Protein AF-A0A8T0ZE35-F1 (afdb_monomer_lite)

Foldseek 3Di:
DLVCCVVVVVVVVDDPLQEDEFEQECDDQNPQAQLLQAAALQLVVLVSRLCRQPPCVPDPDGPRRCSVPPQDPVSRVDGNVNSVVVVQVVSCVVDPDPDAGEYEYEYEQLVSSQVNNHDDPDPLAGSSLVVVVSVVVVQVVPPDSYHYHYDYYHQDLLLPPCRHPPNDPPDHDDFDFDDQDDLVRLLVVQCVDPLRNVVLVDQLLSLLLLLQQRDVVLSVQLSVQVSVVVVVVDPDDDPVSNVVSSVVSCVVPVVVSPVSDDLLQLLLLQLQLLQQFWDAQQDDDPNHGNVSCSSSNQWDWADDPDPDPRTTRTGGRSNSLVVLLPDPDDDDPLSVLLSVLSVQCCVLPSVCPPVDDCVVCVQVNVLSSLLNNLSSCVSVPDQKDFPCSNPPPDDDDPVNRRAIEGGANKDKDFDPPPVPDDPPDDDTFIWIDHVPCPPRTDGDDDDPDDDDDDDDDDDDDDDDDDDDDDPDDYDYD

Sequence (477 aa):
MLEEGSTILGKLKLDPKRVVRLIVQYFNGFNPQPVERSMPIEASFSWRLLYRFFLDRNCALRFNNWFRSRLPRNGGQLTLSDAIEVIERKLRQRVQGQETLYLFLGIDEYQKIEKVNAPRKDPNTSLLRELVETIGAFLCSKSSKLVVLPMFAGTDLGVIASGSIANSSYYVTERLPMTLLTLDQVFTFVESNAAFAGLLRHSQICRNLFSLGGVPRWVVEYLLELRSCLQSGVDVVPLDIINEFFLTIWSKYVDSYWNSIETQTLVRLAAVAVSGLTVNPQDTIGGHKWSRLRDSSLCLLIPRESSTVGACDVRVPYTLLANIGSLKMLATKAEQDFATALMDMSEMVDSTMFDLQPWQSWEKFGACFYAVRINALLALGYSTVTLGDLLPGTRMSGETRNISVKLVPSRVFRSSACARVNASVPREAFVLSEVGKPQRVALWVAKVHGRAIEELGNHERNNGVWNSPPTSSSLYL

Radius of gyration: 29.13 Å; chains: 1; bounding box: 73×43×90 Å

pLDDT: mean 78.6, std 20.1, range [22.42, 97.56]

Secondary structure (DSSP, 8-state):
-TTTHHHHHHHTT--GGGEEEEEEESSTT----GGGGGS-HHHHHHHHHHIIIIITTT-SS-HHHHHHHH--TTGGG--HHHHHHHHHHHHHTTS-SSPPEEEEEEEESGGGGGGG-PPPSSTTS-HHHHHHHHHHHHHHHT--SEEEEEEEE---S-TTSTTSGGG-SSS-----PPPPPPHHHHHHHHHH-TTTGGGGG-HHHHHHHHHTTT-HHHHHHHHHHHHHHHTTT-SS--HHHHHHHHHHHIIIIIIHHHTTS-HHHHHHHHHHHHH--EE-TTSEETTEEHHHHHHTTS-EEEE--SSSTT-EEEE--HHHHHHHHT-S--SSHHHHHHHHHHHHHHHHTGGGBTTB-GGGSHHHHHHHHHHHHHHHHHHTT-SEEEHHHHSTT----HHHHT-EEE---EEEEEESGGGGT-TT----EEEEEETTEEEEEEE-----SS------------------PPP---EE-

Structure (mmCIF, N/CA/C/O backbone):
data_AF-A0A8T0ZE35-F1
#
_entry.id   AF-A0A8T0ZE35-F1
#
loop_
_atom_site.group_PDB
_atom_site.id
_atom_site.type_symbol
_atom_site.label_atom_id
_atom_site.label_alt_id
_atom_site.label_comp_id
_atom_site.label_asym_id
_atom_site.label_entity_id
_atom_site.label_seq_id
_atom_site.pdbx_PDB_ins_code
_atom_site.Cartn_x
_atom_site.Cartn_y
_atom_site.Cartn_z
_atom_site.occupancy
_atom_site.B_iso_or_equiv
_atom_site.auth_seq_id
_atom_site.auth_comp_id
_atom_site.auth_asym_id
_atom_site.auth_atom_id
_atom_site.pdbx_PDB_model_num
ATOM 1 N N . MET A 1 1 ? 11.549 -8.711 -5.952 1.00 57.75 1 MET A N 1
ATOM 2 C CA . MET A 1 1 ? 10.432 -9.125 -6.841 1.00 57.75 1 MET A CA 1
ATOM 3 C C . MET A 1 1 ? 10.828 -9.287 -8.314 1.00 57.75 1 MET A C 1
ATOM 5 O O . MET A 1 1 ? 10.995 -10.426 -8.731 1.00 57.75 1 MET A O 1
ATOM 9 N N . LEU A 1 2 ? 11.018 -8.228 -9.125 1.00 69.38 2 LEU A N 1
ATOM 10 C CA . LEU A 1 2 ? 11.318 -8.413 -10.564 1.00 69.38 2 LEU A CA 1
ATOM 11 C C . LEU A 1 2 ? 12.641 -9.113 -10.848 1.00 69.38 2 LEU A C 1
ATOM 13 O O . LEU A 1 2 ? 12.762 -9.674 -11.929 1.00 69.38 2 LEU A O 1
ATOM 17 N N . GLU A 1 3 ? 13.589 -9.112 -9.908 1.00 64.88 3 GLU A N 1
ATOM 18 C CA . GLU A 1 3 ? 14.854 -9.857 -9.973 1.00 64.88 3 GLU A CA 1
ATOM 19 C C . GLU A 1 3 ? 14.721 -11.329 -9.536 1.00 64.88 3 GLU A C 1
ATOM 21 O O . GLU A 1 3 ? 15.483 -12.174 -9.998 1.00 64.88 3 GLU A O 1
ATOM 26 N N . GLU A 1 4 ? 13.643 -11.710 -8.845 1.00 62.47 4 GLU A N 1
ATOM 27 C CA . GLU A 1 4 ? 13.341 -13.104 -8.453 1.00 62.47 4 GLU A CA 1
ATOM 28 C C . GLU A 1 4 ? 12.537 -13.890 -9.493 1.00 62.47 4 GLU A C 1
ATOM 30 O O . GLU A 1 4 ? 12.406 -15.103 -9.399 1.00 62.47 4 GLU A O 1
ATOM 35 N N . GLY A 1 5 ? 12.017 -13.235 -10.525 1.00 59.00 5 GLY A N 1
ATOM 36 C CA . GLY A 1 5 ? 11.457 -13.880 -11.719 1.00 59.00 5 GLY A CA 1
ATOM 37 C C . GLY A 1 5 ? 12.261 -15.058 -12.309 1.00 59.00 5 GLY A C 1
ATOM 38 O O . GLY A 1 5 ? 11.644 -15.903 -12.934 1.00 59.00 5 GLY A O 1
ATOM 39 N N . SER A 1 6 ? 13.570 -15.225 -12.070 1.00 55.66 6 SER A N 1
ATOM 40 C CA . SER A 1 6 ? 14.295 -16.471 -12.404 1.00 55.66 6 SER A CA 1
ATOM 41 C C . SER A 1 6 ? 13.749 -17.687 -11.648 1.00 55.66 6 SER A C 1
ATOM 43 O O . SER A 1 6 ? 13.613 -18.764 -12.220 1.00 55.66 6 SER A O 1
ATOM 45 N N . THR A 1 7 ? 13.365 -17.500 -10.388 1.00 62.28 7 THR A N 1
ATOM 46 C CA . THR A 1 7 ? 12.685 -18.499 -9.559 1.00 62.28 7 THR A CA 1
ATOM 47 C C . THR A 1 7 ? 11.274 -18.778 -10.083 1.00 62.28 7 THR A C 1
ATOM 49 O O . THR A 1 7 ? 10.851 -19.931 -10.122 1.00 62.28 7 THR A O 1
ATOM 52 N N . ILE A 1 8 ? 10.554 -17.746 -10.547 1.00 64.19 8 ILE A N 1
ATOM 53 C CA . ILE A 1 8 ? 9.221 -17.895 -11.167 1.00 64.19 8 ILE A CA 1
ATOM 54 C C . ILE A 1 8 ? 9.325 -18.688 -12.478 1.00 64.19 8 ILE A C 1
ATOM 56 O O . ILE A 1 8 ? 8.586 -19.645 -12.687 1.00 64.19 8 ILE A O 1
ATOM 60 N N . LEU A 1 9 ? 10.291 -18.348 -13.331 1.00 67.38 9 LEU A N 1
ATOM 61 C CA . LEU A 1 9 ? 10.564 -19.042 -14.592 1.00 67.38 9 LEU A CA 1
ATOM 62 C C . LEU A 1 9 ? 11.024 -20.491 -14.360 1.00 67.38 9 LEU A C 1
ATOM 64 O O . LEU A 1 9 ? 10.630 -21.385 -15.107 1.00 67.38 9 LEU A O 1
ATOM 68 N N . GLY A 1 10 ? 11.781 -20.739 -13.286 1.00 64.12 10 GLY A N 1
ATOM 69 C CA . GLY A 1 10 ? 12.143 -22.087 -12.843 1.00 64.12 10 GLY A CA 1
ATOM 70 C C . GLY A 1 10 ? 10.925 -22.932 -12.453 1.00 64.12 10 GLY A C 1
ATOM 71 O O . GLY A 1 10 ? 10.843 -24.098 -12.835 1.00 64.12 10 GLY A O 1
ATOM 72 N N . LYS A 1 11 ? 9.927 -22.343 -11.777 1.00 68.62 11 LYS A N 1
ATOM 73 C CA . LYS A 1 11 ? 8.650 -23.022 -11.475 1.00 68.62 11 LYS A CA 1
ATOM 74 C C . LYS A 1 11 ? 7.838 -23.348 -12.731 1.00 68.62 11 LYS A C 1
ATOM 76 O O . LYS A 1 11 ? 7.154 -24.367 -12.753 1.00 68.62 11 LYS A O 1
ATOM 81 N N . LEU A 1 12 ? 7.956 -22.536 -13.783 1.00 71.62 12 LEU A N 1
ATOM 82 C CA . LEU A 1 12 ? 7.350 -22.804 -15.094 1.00 71.62 12 LEU A CA 1
ATOM 83 C C . LEU A 1 12 ? 8.079 -23.907 -15.886 1.00 71.62 12 LEU A C 1
ATOM 85 O O . LEU A 1 12 ? 7.656 -24.231 -16.993 1.00 71.62 12 LEU A O 1
ATOM 89 N N . LYS A 1 13 ? 9.155 -24.493 -15.333 1.00 77.69 13 LYS A N 1
ATOM 90 C CA . LYS A 1 13 ? 9.982 -25.537 -15.968 1.00 77.69 13 LYS A CA 1
ATOM 91 C C . LYS A 1 13 ? 10.502 -25.132 -17.354 1.00 77.69 13 LYS A C 1
ATOM 93 O O . LYS A 1 13 ? 10.731 -25.985 -18.210 1.00 77.69 13 LYS A O 1
ATOM 98 N N . LEU A 1 14 ? 10.686 -23.831 -17.580 1.00 78.81 14 LEU A N 1
ATOM 99 C CA . LEU A 1 14 ? 11.253 -23.315 -18.821 1.00 78.81 14 LEU A CA 1
ATOM 100 C C . LEU A 1 14 ? 12.770 -23.511 -18.812 1.00 78.81 14 LEU A C 1
ATOM 102 O O . LEU A 1 14 ? 13.420 -23.267 -17.798 1.00 78.81 14 LEU A O 1
ATOM 106 N N . ASP A 1 15 ? 13.334 -23.919 -19.950 1.00 78.75 15 ASP A N 1
ATOM 107 C CA . ASP A 1 15 ? 14.784 -24.039 -20.122 1.00 78.75 15 ASP A CA 1
ATOM 108 C C . ASP A 1 15 ? 15.444 -22.654 -19.973 1.00 78.75 15 ASP A C 1
ATOM 110 O O . ASP A 1 15 ? 15.209 -21.778 -20.815 1.00 78.75 15 ASP A O 1
ATOM 114 N N . PRO A 1 16 ? 16.299 -22.432 -18.954 1.00 76.75 16 PRO A N 1
ATOM 115 C CA . PRO A 1 16 ? 16.950 -21.144 -18.730 1.00 76.75 16 PRO A CA 1
ATOM 116 C C . PRO A 1 16 ? 17.768 -20.645 -19.927 1.00 76.75 16 PRO A C 1
ATOM 118 O O . PRO A 1 16 ? 17.933 -19.438 -20.085 1.00 76.75 16 PRO A O 1
ATOM 121 N N . LYS A 1 17 ? 18.256 -21.540 -20.799 1.00 79.12 17 LYS A N 1
ATOM 122 C CA . LYS A 1 17 ? 18.999 -21.160 -22.015 1.00 79.12 17 LYS A CA 1
ATOM 123 C C . LYS A 1 17 ? 18.109 -20.541 -23.095 1.00 79.12 17 LYS A C 1
ATOM 125 O O . LYS A 1 17 ? 18.620 -19.906 -24.015 1.00 79.12 17 LYS A O 1
ATOM 130 N N . ARG A 1 18 ? 16.791 -20.719 -22.987 1.00 83.19 18 ARG A N 1
ATOM 131 C CA . ARG A 1 18 ? 15.780 -20.231 -23.940 1.00 83.19 18 ARG A CA 1
ATOM 132 C C . ARG A 1 18 ? 15.010 -19.028 -23.418 1.00 83.19 18 ARG A C 1
ATOM 134 O O . ARG A 1 18 ? 14.194 -18.468 -24.149 1.00 83.19 18 ARG A O 1
ATOM 141 N N . VAL A 1 19 ? 15.253 -18.642 -22.167 1.00 84.44 19 VAL A N 1
ATOM 142 C CA . VAL A 1 19 ? 14.608 -17.496 -21.541 1.00 84.44 19 VAL A CA 1
ATOM 143 C C . VAL A 1 19 ? 15.576 -16.329 -21.486 1.00 84.44 19 VAL A C 1
ATOM 145 O O . VAL A 1 19 ? 16.640 -16.384 -20.874 1.00 84.44 19 VAL A O 1
ATOM 148 N N . VAL A 1 20 ? 15.165 -15.231 -22.098 1.00 88.38 20 VAL A N 1
ATOM 149 C CA . VAL A 1 20 ? 15.835 -13.944 -21.992 1.00 88.38 20 VAL A CA 1
ATOM 150 C C . VAL A 1 20 ? 15.060 -13.082 -21.031 1.00 88.38 20 VAL A C 1
ATOM 152 O O . VAL A 1 20 ? 13.831 -13.071 -21.023 1.00 88.38 20 VAL A O 1
ATOM 155 N N . ARG A 1 21 ? 15.797 -12.346 -20.211 1.00 88.56 21 ARG A N 1
ATOM 156 C CA . ARG A 1 21 ? 15.222 -11.552 -19.146 1.00 88.56 21 ARG A CA 1
ATOM 157 C C . ARG A 1 21 ? 15.630 -10.105 -19.293 1.00 88.56 21 ARG A C 1
ATOM 159 O O . ARG A 1 21 ? 16.815 -9.786 -19.229 1.00 88.56 21 ARG A O 1
ATOM 166 N N . LEU A 1 22 ? 14.640 -9.243 -19.464 1.00 91.56 22 LEU A N 1
ATOM 167 C CA . LEU A 1 22 ? 14.835 -7.808 -19.559 1.00 91.56 22 LEU A CA 1
ATOM 168 C C . LEU A 1 22 ? 13.991 -7.109 -18.515 1.00 91.56 22 LEU A C 1
ATOM 170 O O . LEU A 1 22 ? 12.810 -7.396 -18.365 1.00 91.56 22 LEU A O 1
ATOM 174 N N . ILE A 1 23 ? 14.623 -6.186 -17.799 1.00 92.12 23 ILE A N 1
ATOM 175 C CA . ILE A 1 23 ? 13.948 -5.288 -16.870 1.00 92.12 23 ILE A CA 1
ATOM 176 C C . ILE A 1 23 ? 14.099 -3.878 -17.431 1.00 92.12 23 ILE A C 1
ATOM 178 O O . ILE A 1 23 ? 15.223 -3.394 -17.596 1.00 92.12 23 ILE A O 1
ATOM 182 N N . VAL A 1 24 ? 12.974 -3.248 -17.749 1.00 93.31 24 VAL A N 1
ATOM 183 C CA . VAL A 1 24 ? 12.861 -1.851 -18.162 1.00 93.31 24 VAL A CA 1
ATOM 184 C C . VAL A 1 24 ? 12.496 -1.032 -16.932 1.00 93.31 24 VAL A C 1
ATOM 186 O O . VAL A 1 24 ? 11.438 -1.230 -16.348 1.00 93.31 24 VAL A O 1
ATOM 189 N N . GLN A 1 25 ? 13.384 -0.129 -16.524 1.00 91.69 25 GLN A N 1
ATOM 190 C CA . GLN A 1 25 ? 13.228 0.665 -15.304 1.00 91.69 25 GLN A CA 1
ATOM 191 C C . GLN A 1 25 ? 12.810 2.104 -15.632 1.00 91.69 25 GLN A C 1
ATOM 193 O O . GLN A 1 25 ? 13.207 2.649 -16.665 1.00 91.69 25 GLN A O 1
ATOM 198 N N . TYR A 1 26 ? 12.068 2.738 -14.722 1.00 91.00 26 TYR A N 1
ATOM 199 C CA . TYR A 1 26 ? 11.719 4.168 -14.772 1.00 91.00 26 TYR A CA 1
ATOM 200 C C . TYR A 1 26 ? 12.324 4.986 -13.612 1.00 91.00 26 TYR A C 1
ATOM 202 O O . TYR A 1 26 ? 11.844 6.068 -13.271 1.00 91.00 26 TYR A O 1
ATOM 210 N N . PHE A 1 27 ? 13.390 4.479 -12.987 1.00 86.25 27 PHE A N 1
ATOM 211 C CA . PHE A 1 27 ? 14.068 5.074 -11.828 1.00 86.25 27 PHE A CA 1
ATOM 212 C C . PHE A 1 27 ? 15.583 4.804 -11.866 1.00 86.25 27 PHE A C 1
ATOM 214 O O . PHE A 1 27 ? 16.073 4.242 -12.840 1.00 86.25 27 PHE A O 1
ATOM 221 N N . ASN A 1 28 ? 16.335 5.245 -10.847 1.00 80.12 28 ASN A N 1
ATOM 222 C CA . ASN A 1 28 ? 17.763 4.930 -10.653 1.00 80.12 28 ASN A CA 1
ATOM 223 C C . ASN A 1 28 ? 18.644 5.104 -11.906 1.00 80.12 28 ASN A C 1
ATOM 225 O O . ASN A 1 28 ? 19.380 4.212 -12.310 1.00 80.12 28 ASN A O 1
ATOM 229 N N . GLY A 1 29 ? 18.565 6.278 -12.541 1.00 83.38 29 GLY A N 1
ATOM 230 C CA . GLY A 1 29 ? 19.317 6.583 -13.767 1.00 83.38 29 GLY A CA 1
ATOM 231 C C . GLY A 1 29 ? 18.551 6.307 -15.065 1.00 83.38 29 GLY A C 1
ATOM 232 O O . GLY A 1 29 ? 18.960 6.793 -16.118 1.00 83.38 29 GLY A O 1
ATOM 233 N N . PHE A 1 30 ? 17.390 5.653 -14.980 1.00 90.50 30 PHE A N 1
ATOM 234 C CA . PHE A 1 30 ? 16.439 5.443 -16.080 1.00 90.50 30 PHE A CA 1
ATOM 235 C C . PHE A 1 30 ? 15.186 6.318 -15.953 1.00 90.50 30 PHE A C 1
ATOM 237 O O . PHE A 1 30 ? 14.119 5.984 -16.470 1.00 90.50 30 PHE A O 1
ATOM 244 N N . ASN A 1 31 ? 15.292 7.452 -15.254 1.00 91.44 31 ASN A N 1
ATOM 245 C CA . ASN A 1 31 ? 14.183 8.397 -15.119 1.00 91.44 31 ASN A CA 1
ATOM 246 C C . ASN A 1 31 ? 13.656 8.834 -16.502 1.00 91.44 31 ASN A C 1
ATOM 248 O O . ASN A 1 31 ? 14.428 8.845 -17.469 1.00 91.44 31 ASN A O 1
ATOM 252 N N . PRO A 1 32 ? 12.374 9.209 -16.621 1.00 92.50 32 PRO A N 1
ATOM 253 C CA . PRO A 1 32 ? 11.846 9.834 -17.828 1.00 92.50 32 PRO A CA 1
ATOM 254 C C . PRO A 1 32 ? 12.698 11.007 -18.319 1.00 92.50 32 PRO A C 1
ATOM 256 O O . PRO A 1 32 ? 13.120 11.857 -17.534 1.00 92.50 32 PRO A O 1
ATOM 259 N N . GLN A 1 33 ? 12.974 11.029 -19.618 1.00 93.25 33 GLN A N 1
ATOM 260 C CA . GLN A 1 33 ? 13.809 12.014 -20.288 1.00 93.25 33 GLN A CA 1
ATOM 261 C C . GLN A 1 33 ? 12.940 13.010 -21.066 1.00 93.25 33 GLN A C 1
ATOM 263 O O . GLN A 1 33 ? 11.942 12.613 -21.667 1.00 93.25 33 GLN A O 1
ATOM 268 N N . PRO A 1 34 ? 13.331 14.297 -21.147 1.00 91.75 34 PRO A N 1
ATOM 269 C CA . PRO A 1 34 ? 12.545 15.313 -21.850 1.00 91.75 34 PRO A CA 1
ATOM 270 C C . PRO A 1 34 ? 12.231 14.980 -23.315 1.00 91.75 34 PRO A C 1
ATOM 272 O O . PRO A 1 34 ? 11.149 15.306 -23.790 1.00 91.75 34 PRO A O 1
ATOM 275 N N . VAL A 1 35 ? 13.149 14.306 -24.017 1.00 90.31 35 VAL A N 1
ATOM 276 C CA . VAL A 1 35 ? 12.974 13.913 -25.427 1.00 90.31 35 VAL A CA 1
ATOM 277 C C . VAL A 1 35 ? 11.791 12.963 -25.632 1.00 90.31 35 VAL A C 1
ATOM 279 O O . VAL A 1 35 ? 11.143 12.997 -26.675 1.00 90.31 35 VAL A O 1
ATOM 282 N N . GLU A 1 36 ? 11.449 12.162 -24.623 1.00 93.44 36 GLU A N 1
ATOM 283 C CA . GLU A 1 36 ? 10.364 11.181 -24.707 1.00 93.44 36 GLU A CA 1
ATOM 284 C C . GLU A 1 36 ? 8.980 11.841 -24.779 1.00 93.44 36 GLU A C 1
ATOM 286 O O . GLU A 1 36 ? 8.044 11.236 -25.285 1.00 93.44 36 GLU A O 1
ATOM 291 N N . ARG A 1 37 ? 8.858 13.117 -24.385 1.00 93.06 37 ARG A N 1
ATOM 292 C CA . ARG A 1 37 ? 7.620 13.909 -24.519 1.00 93.06 37 ARG A CA 1
ATOM 293 C C . ARG A 1 37 ? 7.192 14.137 -25.966 1.00 93.06 37 ARG A C 1
ATOM 295 O O . ARG A 1 37 ? 6.052 14.498 -26.225 1.00 93.06 37 ARG A O 1
ATOM 302 N N . SER A 1 38 ? 8.123 13.977 -26.903 1.00 91.69 38 SER A N 1
ATOM 303 C CA . SER A 1 38 ? 7.889 14.202 -28.331 1.00 91.69 38 SER A CA 1
ATOM 304 C C . SER A 1 38 ? 7.487 12.938 -29.096 1.00 91.69 38 SER A C 1
ATOM 306 O O . SER A 1 38 ? 7.303 13.002 -30.309 1.00 91.69 38 SER A O 1
ATOM 308 N N . MET A 1 39 ? 7.354 11.791 -28.419 1.00 94.56 39 MET A N 1
ATOM 309 C CA . MET A 1 39 ? 7.029 10.513 -29.055 1.00 94.56 39 MET A CA 1
ATOM 310 C C . MET A 1 39 ? 5.949 9.741 -28.295 1.00 94.56 39 MET A C 1
ATOM 312 O O . MET A 1 39 ? 5.850 9.896 -27.079 1.00 94.56 39 MET A O 1
ATOM 316 N N . PRO A 1 40 ? 5.175 8.876 -28.978 1.00 95.88 40 PRO A N 1
ATOM 317 C CA . PRO A 1 40 ? 4.213 7.997 -28.321 1.00 95.88 40 PRO A CA 1
ATOM 318 C C . PRO A 1 40 ? 4.866 7.126 -27.244 1.00 95.88 40 PRO A C 1
ATOM 320 O O . PRO A 1 40 ? 6.041 6.756 -27.354 1.00 95.88 40 PRO A O 1
ATOM 323 N N . ILE A 1 41 ? 4.086 6.734 -26.231 1.00 95.69 41 ILE A N 1
ATOM 324 C CA . ILE A 1 41 ? 4.593 5.891 -25.139 1.00 95.69 41 ILE A CA 1
ATOM 325 C C . ILE A 1 41 ? 5.132 4.545 -25.639 1.00 95.69 41 ILE A C 1
ATOM 327 O O . ILE A 1 41 ? 6.140 4.061 -25.129 1.00 95.69 41 ILE A O 1
ATOM 331 N N . GLU A 1 42 ? 4.523 3.983 -26.685 1.00 96.69 42 GLU A N 1
ATOM 332 C CA . GLU A 1 42 ? 5.004 2.773 -27.355 1.00 96.69 42 GLU A CA 1
ATOM 333 C C . GLU A 1 42 ? 6.442 2.936 -27.865 1.00 96.69 42 GLU A C 1
ATOM 335 O O . GLU A 1 42 ? 7.291 2.086 -27.593 1.00 96.69 42 GLU A O 1
ATOM 340 N N . ALA A 1 43 ? 6.742 4.043 -28.549 1.00 97.00 43 ALA A N 1
ATOM 341 C CA . ALA A 1 43 ? 8.070 4.302 -29.095 1.00 97.00 43 ALA A CA 1
ATOM 342 C C . ALA A 1 43 ? 9.104 4.536 -27.987 1.00 97.00 43 ALA A C 1
ATOM 344 O O . ALA A 1 43 ? 10.184 3.941 -28.010 1.00 97.00 43 ALA A O 1
ATOM 345 N N . SER A 1 44 ? 8.759 5.343 -26.975 1.00 96.56 44 SER A N 1
ATOM 346 C CA . SER A 1 44 ? 9.604 5.557 -25.788 1.00 96.56 44 SER A CA 1
ATOM 347 C C . SER A 1 44 ? 9.948 4.227 -25.107 1.00 96.56 44 SER A C 1
ATOM 349 O O . SER A 1 44 ? 11.124 3.931 -24.865 1.00 96.56 44 SER A O 1
ATOM 351 N N . PHE A 1 45 ? 8.940 3.387 -24.859 1.00 97.19 45 PHE A N 1
ATOM 352 C CA . PHE A 1 45 ? 9.127 2.075 -24.251 1.00 97.19 45 PHE A CA 1
ATOM 353 C C . PHE A 1 45 ? 9.980 1.145 -25.123 1.00 97.19 45 PHE A C 1
ATOM 355 O O . PHE A 1 45 ? 10.897 0.496 -24.619 1.00 97.19 45 PHE A O 1
ATOM 362 N N . SER A 1 46 ? 9.740 1.127 -26.432 1.00 97.56 46 SER A N 1
ATOM 363 C CA . SER A 1 46 ? 10.477 0.298 -27.393 1.00 97.56 46 SER A CA 1
ATOM 364 C C . SER A 1 46 ? 11.962 0.666 -27.446 1.00 97.56 46 SER A C 1
ATOM 366 O O . SER A 1 46 ? 12.826 -0.214 -27.412 1.00 97.56 46 SER A O 1
ATOM 368 N N . TRP A 1 47 ? 12.297 1.960 -27.411 1.00 96.94 47 TRP A N 1
ATOM 369 C CA . TRP A 1 47 ? 13.691 2.401 -27.313 1.00 96.94 47 TRP A CA 1
ATOM 370 C C . TRP A 1 47 ? 14.334 2.051 -25.975 1.00 96.94 47 TRP A C 1
ATOM 372 O O . TRP A 1 47 ? 15.498 1.642 -25.945 1.00 96.94 47 TRP A O 1
ATOM 382 N N . ARG A 1 48 ? 13.593 2.167 -24.865 1.00 96.19 48 ARG A N 1
ATOM 383 C CA . ARG A 1 48 ? 14.075 1.723 -23.549 1.00 96.19 48 ARG A CA 1
ATOM 384 C C . ARG A 1 48 ? 14.388 0.231 -23.578 1.00 96.19 48 ARG A C 1
ATOM 386 O O . ARG A 1 48 ? 15.460 -0.169 -23.133 1.00 96.19 48 ARG A O 1
ATOM 393 N N . LEU A 1 49 ? 13.499 -0.573 -24.151 1.00 96.88 49 LEU A N 1
ATOM 394 C CA . LEU A 1 49 ? 13.666 -2.015 -24.290 1.00 96.88 49 LEU A CA 1
ATOM 395 C C . LEU A 1 49 ? 14.926 -2.372 -25.095 1.00 96.88 49 LEU A C 1
ATOM 397 O O . LEU A 1 49 ? 15.758 -3.152 -24.624 1.00 96.88 49 LEU A O 1
ATOM 401 N N . LEU A 1 50 ? 15.113 -1.751 -26.264 1.00 96.69 50 LEU A N 1
ATOM 402 C CA . LEU A 1 50 ? 16.302 -1.961 -27.095 1.00 96.69 50 LEU A CA 1
ATOM 403 C C . LEU A 1 50 ? 17.587 -1.501 -26.399 1.00 96.69 50 LEU A C 1
ATOM 405 O O . LEU A 1 50 ? 18.590 -2.215 -26.446 1.00 96.69 50 LEU A O 1
ATOM 409 N N . TYR A 1 51 ? 17.563 -0.358 -25.703 1.00 95.44 51 TYR A N 1
ATOM 410 C CA . TYR A 1 51 ? 18.705 0.099 -24.910 1.00 95.44 51 TYR A CA 1
ATOM 411 C C . TYR A 1 51 ? 19.071 -0.929 -23.833 1.00 95.44 51 TYR A C 1
ATOM 413 O O . TYR A 1 51 ? 20.236 -1.309 -23.716 1.00 95.44 51 TYR A O 1
ATOM 421 N N . ARG A 1 52 ? 18.082 -1.432 -23.082 1.00 94.62 52 ARG A N 1
ATOM 422 C CA . ARG A 1 52 ? 18.298 -2.436 -22.027 1.00 94.62 52 ARG A CA 1
ATOM 423 C C . ARG A 1 52 ? 18.869 -3.745 -22.572 1.00 94.62 52 ARG A C 1
ATOM 425 O O . ARG A 1 52 ? 19.713 -4.345 -21.912 1.00 94.62 52 ARG A O 1
ATOM 432 N N . PHE A 1 53 ? 18.441 -4.179 -23.757 1.00 94.88 53 PHE A N 1
ATOM 433 C CA . PHE A 1 53 ? 18.929 -5.422 -24.358 1.00 94.88 53 PHE A CA 1
ATOM 434 C C . PHE A 1 53 ? 20.320 -5.281 -24.992 1.00 94.88 53 PHE A C 1
ATOM 436 O O . PHE A 1 53 ? 21.182 -6.134 -24.781 1.00 94.88 53 PHE A O 1
ATOM 443 N N . PHE A 1 54 ? 20.557 -4.220 -25.768 1.00 94.25 54 PHE A N 1
ATOM 444 C CA . PHE A 1 54 ? 21.778 -4.087 -26.567 1.00 94.25 54 PHE A CA 1
ATOM 445 C C . PHE A 1 54 ? 22.862 -3.240 -25.911 1.00 94.25 54 PHE A C 1
ATOM 447 O O . PHE A 1 54 ? 24.040 -3.547 -26.082 1.00 94.25 54 PHE A O 1
ATOM 454 N N . LEU A 1 55 ? 22.497 -2.169 -25.206 1.00 93.12 55 LEU A N 1
ATOM 455 C CA . LEU A 1 55 ? 23.412 -1.060 -24.925 1.00 93.12 55 LEU A CA 1
ATOM 456 C C . LEU A 1 55 ? 23.782 -0.916 -23.458 1.00 93.12 55 LEU A C 1
ATOM 458 O O . LEU A 1 55 ? 24.913 -0.546 -23.176 1.00 93.12 55 LEU A O 1
ATOM 462 N N . ASP A 1 56 ? 22.889 -1.241 -22.531 1.00 88.38 56 ASP A N 1
ATOM 463 C CA . ASP A 1 56 ? 23.086 -0.971 -21.103 1.00 88.38 56 ASP A CA 1
ATOM 464 C C . ASP A 1 56 ? 24.417 -1.492 -20.533 1.00 88.38 56 ASP A C 1
ATOM 466 O O . ASP A 1 56 ? 25.040 -0.848 -19.696 1.00 88.38 56 ASP A O 1
ATOM 470 N N . ARG A 1 57 ? 24.884 -2.642 -21.032 1.00 85.75 57 ARG A N 1
ATOM 471 C CA . ARG A 1 57 ? 26.170 -3.246 -20.644 1.00 85.75 57 ARG A CA 1
ATOM 472 C C . ARG A 1 57 ? 27.261 -3.148 -21.710 1.00 85.75 57 ARG A C 1
ATOM 474 O O . ARG A 1 57 ? 28.372 -3.599 -21.470 1.00 85.75 57 ARG A O 1
ATOM 481 N N . ASN A 1 58 ? 26.948 -2.588 -22.878 1.00 87.44 58 ASN A N 1
ATOM 482 C CA . ASN A 1 58 ? 27.842 -2.570 -24.043 1.00 87.44 58 ASN A CA 1
ATOM 483 C C . ASN A 1 58 ? 28.084 -1.157 -24.600 1.00 87.44 58 ASN A C 1
ATOM 485 O O . ASN A 1 58 ? 28.720 -1.003 -25.640 1.00 87.44 58 ASN A O 1
ATOM 489 N N . CYS A 1 59 ? 27.562 -0.118 -23.948 1.00 87.88 59 CYS A N 1
ATOM 490 C CA . CYS A 1 59 ? 27.700 1.270 -24.361 1.00 87.88 59 CYS A CA 1
ATOM 491 C C . CYS A 1 59 ? 28.333 2.086 -23.234 1.00 87.88 59 CYS A C 1
ATOM 493 O O . CYS A 1 59 ? 27.884 2.038 -22.094 1.00 87.88 59 CYS A O 1
ATOM 495 N N . ALA A 1 60 ? 29.343 2.894 -23.567 1.00 89.38 60 ALA A N 1
ATOM 496 C CA . ALA A 1 60 ? 29.951 3.822 -22.613 1.00 89.38 60 ALA A CA 1
ATOM 497 C C . ALA A 1 60 ? 28.994 4.956 -22.191 1.00 89.38 60 ALA A C 1
ATOM 499 O O . ALA A 1 60 ? 29.183 5.588 -21.151 1.00 89.38 60 ALA A O 1
ATOM 500 N N . LEU A 1 61 ? 27.962 5.238 -22.996 1.00 90.31 61 LEU A N 1
ATOM 501 C CA . LEU A 1 61 ? 26.977 6.270 -22.694 1.00 90.31 61 LEU A CA 1
ATOM 502 C C . LEU A 1 61 ? 25.876 5.719 -21.788 1.00 90.31 61 LEU A C 1
ATOM 504 O O . LEU A 1 61 ? 25.136 4.803 -22.154 1.00 90.31 61 LEU A O 1
ATOM 508 N N . ARG A 1 62 ? 25.714 6.369 -20.632 1.00 91.38 62 ARG A N 1
ATOM 509 C CA . ARG A 1 62 ? 24.566 6.168 -19.742 1.00 91.38 62 ARG A CA 1
ATOM 510 C C . ARG A 1 62 ? 23.254 6.488 -20.459 1.00 91.38 62 ARG A C 1
ATOM 512 O O . ARG A 1 62 ? 23.227 7.303 -21.384 1.00 91.38 62 ARG A O 1
ATOM 519 N N . PHE A 1 63 ? 22.171 5.875 -19.985 1.00 92.38 63 PHE A N 1
ATOM 520 C CA . PHE A 1 63 ? 20.838 5.944 -20.583 1.00 92.38 63 PHE A CA 1
ATOM 521 C C . PHE A 1 63 ? 20.408 7.366 -20.955 1.00 92.38 63 PHE A C 1
ATOM 523 O O . PHE A 1 63 ? 20.087 7.625 -22.111 1.00 92.38 63 PHE A O 1
ATOM 530 N N . ASN A 1 64 ? 20.469 8.302 -20.005 1.00 90.94 64 ASN A N 1
ATOM 531 C CA . ASN A 1 64 ? 20.081 9.700 -20.207 1.00 90.94 64 ASN A CA 1
ATOM 532 C C . ASN A 1 64 ? 20.861 10.383 -21.346 1.00 90.94 64 ASN A C 1
ATOM 534 O O . ASN A 1 64 ? 20.274 11.035 -22.211 1.00 90.94 64 ASN A O 1
ATOM 538 N N . ASN A 1 65 ? 22.181 10.197 -21.378 1.00 91.00 65 ASN A N 1
ATOM 539 C CA . ASN A 1 65 ? 23.056 10.775 -22.389 1.00 91.00 65 ASN A CA 1
ATOM 540 C C . ASN A 1 65 ? 22.796 10.143 -23.753 1.00 91.00 65 ASN A C 1
ATOM 542 O O . ASN A 1 65 ? 22.732 10.857 -24.755 1.00 91.00 65 ASN A O 1
ATOM 546 N N . TRP A 1 66 ? 22.617 8.821 -23.797 1.00 93.94 66 TRP A N 1
ATOM 547 C CA . TRP A 1 66 ? 22.315 8.116 -25.035 1.00 93.94 66 TRP A CA 1
ATOM 548 C C . TRP A 1 66 ? 20.962 8.555 -25.605 1.00 93.94 66 TRP A C 1
ATOM 550 O O . TRP A 1 66 ? 20.911 8.990 -26.751 1.00 93.94 66 TRP A O 1
ATOM 560 N N . PHE A 1 67 ? 19.899 8.559 -24.794 1.00 91.75 67 PHE A N 1
ATOM 561 C CA . PHE A 1 67 ? 18.569 9.008 -25.222 1.00 91.75 67 PHE A CA 1
ATOM 562 C C . PHE A 1 67 ? 18.603 10.447 -25.741 1.00 91.75 67 PHE A C 1
ATOM 564 O O . PHE A 1 67 ? 18.052 10.745 -26.794 1.00 91.75 67 PHE A O 1
ATOM 571 N N . ARG A 1 68 ? 19.307 11.348 -25.050 1.00 88.75 68 ARG A N 1
ATOM 572 C CA . ARG A 1 68 ? 19.378 12.755 -25.459 1.00 88.75 68 ARG A CA 1
ATOM 573 C C . ARG A 1 68 ? 20.163 12.982 -26.753 1.00 88.75 68 ARG A C 1
ATOM 575 O O . ARG A 1 68 ? 19.817 13.886 -27.504 1.00 88.75 68 ARG A O 1
ATOM 582 N N . SER A 1 69 ? 21.243 12.234 -26.982 1.00 89.44 69 SER A N 1
ATOM 583 C CA . SER A 1 69 ? 22.218 12.555 -28.041 1.00 89.44 69 SER A CA 1
ATOM 584 C C . SER A 1 69 ? 22.226 11.597 -29.230 1.00 89.44 69 SER A C 1
ATOM 586 O O . SER A 1 69 ? 22.801 11.932 -30.264 1.00 89.44 69 SER A O 1
ATOM 588 N N . ARG A 1 70 ? 21.638 10.403 -29.095 1.00 91.44 70 ARG A N 1
ATOM 589 C CA . ARG A 1 70 ? 21.747 9.320 -30.086 1.00 91.44 70 ARG A CA 1
ATOM 590 C C . ARG A 1 70 ? 20.409 8.781 -30.580 1.00 91.44 70 ARG A C 1
ATOM 592 O O . ARG A 1 70 ? 20.424 7.925 -31.461 1.00 91.44 70 ARG A O 1
ATOM 599 N N . LEU A 1 71 ? 19.280 9.268 -30.063 1.00 91.06 71 LEU A N 1
ATOM 600 C CA . LEU A 1 71 ? 17.981 8.896 -30.616 1.00 91.06 71 LEU A CA 1
ATOM 601 C C . LEU A 1 71 ? 17.889 9.313 -32.097 1.00 91.06 71 LEU A C 1
ATOM 603 O O . LEU A 1 71 ? 18.209 10.459 -32.429 1.00 91.06 71 LEU A O 1
ATOM 607 N N . PRO A 1 72 ? 17.453 8.412 -32.994 1.00 91.12 72 PRO A N 1
ATOM 608 C CA . PRO A 1 72 ? 17.222 8.757 -34.391 1.00 91.12 72 PRO A CA 1
ATOM 609 C C . PRO A 1 72 ? 16.154 9.843 -34.543 1.00 91.12 72 PRO A C 1
ATOM 611 O O . PRO A 1 72 ? 15.221 9.928 -33.743 1.00 91.12 72 PRO A O 1
ATOM 614 N N . ARG A 1 73 ? 16.234 10.637 -35.620 1.00 88.81 73 ARG A N 1
ATOM 615 C CA . ARG A 1 73 ? 15.231 11.680 -35.923 1.00 88.81 73 ARG A CA 1
ATOM 616 C C . ARG A 1 73 ? 13.818 11.114 -36.080 1.00 88.81 73 ARG A C 1
ATOM 618 O O . ARG A 1 73 ? 12.855 11.764 -35.701 1.00 88.81 73 ARG A O 1
ATOM 625 N N . ASN A 1 74 ? 13.701 9.897 -36.604 1.00 92.12 74 ASN A N 1
ATOM 626 C CA . ASN A 1 74 ? 12.446 9.158 -36.724 1.00 92.12 74 ASN A CA 1
ATOM 627 C C . ASN A 1 74 ? 12.141 8.292 -35.488 1.00 92.12 74 ASN A C 1
ATOM 629 O O . ASN A 1 74 ? 11.320 7.385 -35.569 1.00 92.12 74 ASN A O 1
ATOM 633 N N . GLY A 1 75 ? 12.788 8.545 -34.344 1.00 90.00 75 GLY A N 1
ATOM 634 C CA . GLY A 1 75 ? 12.669 7.712 -33.146 1.00 90.00 75 GLY A CA 1
ATOM 635 C C . GLY A 1 75 ? 11.227 7.518 -32.669 1.00 90.00 75 GLY A C 1
ATOM 636 O O . GLY A 1 75 ? 10.903 6.449 -32.166 1.00 90.00 75 GLY A O 1
ATOM 637 N N . GLY A 1 76 ? 10.339 8.487 -32.900 1.00 93.81 76 GLY A N 1
ATOM 638 C CA . GLY A 1 76 ? 8.921 8.366 -32.550 1.00 93.81 76 GLY A CA 1
ATOM 639 C C . GLY A 1 76 ? 8.103 7.378 -33.391 1.00 93.81 76 GLY A C 1
ATOM 640 O O . GLY A 1 76 ? 6.938 7.173 -33.074 1.00 93.81 76 GLY A O 1
ATOM 641 N N . GLN A 1 77 ? 8.681 6.781 -34.438 1.00 95.94 77 GLN A N 1
ATOM 642 C CA . GLN A 1 77 ? 8.011 5.804 -35.309 1.00 95.94 77 GLN A CA 1
ATOM 643 C C . GLN A 1 77 ? 8.279 4.346 -34.909 1.00 95.94 77 GLN A C 1
ATOM 645 O O . GLN A 1 77 ? 7.678 3.450 -35.490 1.00 95.94 77 GLN A O 1
ATOM 650 N N . LEU A 1 78 ? 9.190 4.093 -33.960 1.00 96.75 78 LEU A N 1
ATOM 651 C CA . LEU A 1 78 ? 9.519 2.731 -33.536 1.00 96.75 78 LEU A CA 1
ATOM 652 C C . LEU A 1 78 ? 8.321 2.093 -32.819 1.00 96.75 78 LEU A C 1
ATOM 654 O O . LEU A 1 78 ? 7.833 2.653 -31.837 1.00 96.75 78 LEU A O 1
ATOM 658 N N . THR A 1 79 ? 7.895 0.911 -33.262 1.00 96.25 79 THR A N 1
ATOM 659 C CA . THR A 1 79 ? 6.821 0.150 -32.606 1.00 96.25 79 THR A CA 1
ATOM 660 C C . THR A 1 79 ? 7.370 -0.918 -31.661 1.00 96.25 79 THR A C 1
ATOM 662 O O . THR A 1 79 ? 8.540 -1.319 -31.746 1.00 96.25 79 THR A O 1
ATOM 665 N N . LEU A 1 80 ? 6.510 -1.435 -30.779 1.00 95.75 80 LEU A N 1
ATOM 666 C CA . LEU A 1 80 ? 6.870 -2.570 -29.926 1.00 95.75 80 LEU A CA 1
ATOM 667 C C . LEU A 1 80 ? 7.168 -3.816 -30.768 1.00 95.75 80 LEU A C 1
ATOM 669 O O . LEU A 1 80 ? 8.094 -4.564 -30.450 1.00 95.75 80 LEU A O 1
ATOM 673 N N . SER A 1 81 ? 6.421 -4.013 -31.858 1.00 95.00 81 SER A N 1
ATOM 674 C CA . SER A 1 81 ? 6.630 -5.134 -32.777 1.00 95.00 81 SER A CA 1
ATOM 675 C C . SER A 1 81 ? 8.026 -5.091 -33.398 1.00 95.00 81 SER A C 1
ATOM 677 O O . SER A 1 81 ? 8.732 -6.098 -33.361 1.00 95.00 81 SER A O 1
ATOM 679 N N . ASP A 1 82 ? 8.461 -3.919 -33.875 1.00 95.00 82 ASP A N 1
ATOM 680 C CA . ASP A 1 82 ? 9.801 -3.740 -34.449 1.00 95.00 82 ASP A CA 1
ATOM 681 C C . ASP A 1 82 ? 10.892 -4.074 -33.424 1.00 95.00 82 ASP A C 1
ATOM 683 O O . ASP A 1 82 ? 11.852 -4.794 -33.715 1.00 95.00 82 ASP A O 1
ATOM 687 N N . ALA A 1 83 ? 10.747 -3.575 -32.193 1.00 95.94 83 ALA A N 1
ATOM 688 C CA . ALA A 1 83 ? 11.727 -3.802 -31.137 1.00 95.94 83 ALA A CA 1
ATOM 689 C C . ALA A 1 83 ? 11.838 -5.287 -30.757 1.00 95.94 83 ALA A C 1
ATOM 691 O O . ALA A 1 83 ? 12.950 -5.809 -30.613 1.00 95.94 83 ALA A O 1
ATOM 692 N N . ILE A 1 84 ? 10.701 -5.975 -30.622 1.00 95.06 84 ILE A N 1
ATOM 693 C CA . ILE A 1 84 ? 10.670 -7.409 -30.326 1.00 95.06 84 ILE A CA 1
ATOM 694 C C . ILE A 1 84 ? 11.248 -8.222 -31.484 1.00 95.06 84 ILE A C 1
ATOM 696 O O . ILE A 1 84 ? 12.033 -9.138 -31.236 1.00 95.06 84 ILE A O 1
ATOM 700 N N . GLU A 1 85 ? 10.947 -7.868 -32.733 1.00 93.50 85 GLU A N 1
ATOM 701 C CA . GLU A 1 85 ? 11.498 -8.554 -33.901 1.00 93.50 85 GLU A CA 1
ATOM 702 C C . GLU A 1 85 ? 13.030 -8.439 -33.957 1.00 93.50 85 GLU A C 1
ATOM 704 O O . GLU A 1 85 ? 13.731 -9.429 -34.188 1.00 93.50 85 GLU A O 1
ATOM 709 N N . VAL A 1 86 ? 13.582 -7.252 -33.689 1.00 94.31 86 VAL A N 1
ATOM 710 C CA . VAL A 1 86 ? 15.038 -7.041 -33.638 1.00 94.31 86 VAL A CA 1
ATOM 711 C C . VAL A 1 86 ? 15.686 -7.893 -32.539 1.00 94.31 86 VAL A C 1
ATOM 713 O O . VAL A 1 86 ? 16.737 -8.507 -32.767 1.00 94.31 86 VAL A O 1
ATOM 716 N N . ILE A 1 87 ? 15.061 -7.970 -31.360 1.00 93.94 87 ILE A N 1
ATOM 717 C CA . ILE A 1 87 ? 15.522 -8.827 -30.258 1.00 93.94 87 ILE A CA 1
ATOM 718 C C . ILE A 1 87 ? 15.458 -10.300 -30.670 1.00 93.94 87 ILE A C 1
ATOM 720 O O . ILE A 1 87 ? 16.455 -11.013 -30.541 1.00 93.94 87 ILE A O 1
ATOM 724 N N . GLU A 1 88 ? 14.329 -10.756 -31.214 1.00 91.62 88 GLU A N 1
ATOM 725 C CA . GLU A 1 88 ? 14.143 -12.136 -31.658 1.00 91.62 88 GLU A CA 1
ATOM 726 C C . GLU A 1 88 ? 15.207 -12.538 -32.685 1.00 91.62 88 GLU A C 1
ATOM 728 O O . GLU A 1 88 ? 15.876 -13.564 -32.516 1.00 91.62 88 GLU A O 1
ATOM 733 N N . ARG A 1 89 ? 15.431 -11.706 -33.710 1.00 91.25 89 ARG A N 1
ATOM 734 C CA . ARG A 1 89 ? 16.468 -11.931 -34.728 1.00 91.25 89 ARG A CA 1
ATOM 735 C C . ARG A 1 89 ? 17.845 -12.097 -34.087 1.00 91.25 89 ARG A C 1
ATOM 737 O O . ARG A 1 89 ? 18.586 -13.006 -34.468 1.00 91.25 89 ARG A O 1
ATOM 744 N N . LYS A 1 90 ? 18.193 -11.277 -33.086 1.00 91.25 90 LYS A N 1
ATOM 745 C CA . LYS A 1 90 ? 19.485 -11.399 -32.392 1.00 91.25 90 LYS A CA 1
ATOM 746 C C . LYS A 1 90 ? 19.596 -12.684 -31.576 1.00 91.25 90 LYS A C 1
ATOM 748 O O . LYS A 1 90 ? 20.670 -13.285 -31.530 1.00 91.25 90 LYS A O 1
ATOM 753 N N . LEU A 1 91 ? 18.518 -13.101 -30.922 1.00 89.31 91 LEU A N 1
ATOM 754 C CA . LEU A 1 91 ? 18.504 -14.314 -30.105 1.00 89.31 91 LEU A CA 1
ATOM 755 C C . LEU A 1 91 ? 18.595 -15.580 -30.950 1.00 89.31 91 LEU A C 1
ATOM 757 O O . LEU A 1 91 ? 19.356 -16.484 -30.608 1.00 89.31 91 LEU A O 1
ATOM 761 N N . ARG A 1 92 ? 17.917 -15.609 -32.100 1.00 87.19 92 ARG A N 1
ATOM 762 C CA . ARG A 1 92 ? 17.989 -16.731 -33.046 1.00 87.19 92 ARG A CA 1
ATOM 763 C C . ARG A 1 92 ? 19.378 -16.933 -33.649 1.00 87.19 92 ARG A C 1
ATOM 765 O O . ARG A 1 92 ? 19.720 -18.053 -33.991 1.00 87.19 92 ARG A O 1
ATOM 772 N N . GLN A 1 93 ? 20.219 -15.899 -33.712 1.00 85.62 93 GLN A N 1
ATOM 773 C CA . GLN A 1 93 ? 21.630 -16.079 -34.089 1.00 85.62 93 GLN A CA 1
ATOM 774 C C . GLN A 1 93 ? 22.421 -16.913 -33.067 1.00 85.62 93 GLN A C 1
ATOM 776 O O . GLN A 1 93 ? 23.458 -17.470 -33.412 1.00 85.62 93 GLN A O 1
ATOM 781 N N . ARG A 1 94 ? 21.976 -16.967 -31.804 1.00 76.94 94 ARG A N 1
ATOM 782 C CA . ARG A 1 94 ? 22.674 -17.664 -30.710 1.00 76.94 94 ARG A CA 1
ATOM 783 C C . ARG A 1 94 ? 22.138 -19.068 -30.439 1.00 76.94 94 ARG A C 1
ATOM 785 O O . ARG A 1 94 ? 22.850 -19.866 -29.841 1.00 76.94 94 ARG A O 1
ATOM 792 N N . VAL A 1 95 ? 20.902 -19.356 -30.842 1.00 74.62 95 VAL A N 1
ATOM 793 C CA . VAL A 1 95 ? 20.221 -20.626 -30.568 1.00 74.62 95 VAL A CA 1
ATOM 794 C C . VAL A 1 95 ? 19.976 -21.347 -31.889 1.00 74.62 95 VAL A C 1
ATOM 796 O O . VAL A 1 95 ? 19.258 -20.844 -32.748 1.00 74.62 95 VAL A O 1
ATOM 799 N N . GLN A 1 96 ? 20.583 -22.523 -32.060 1.00 66.88 96 GLN A N 1
ATOM 800 C CA . GLN A 1 96 ? 20.350 -23.373 -33.228 1.00 66.88 96 GLN A CA 1
ATOM 801 C C . GLN A 1 96 ? 19.000 -24.095 -33.078 1.00 66.88 96 GLN A C 1
ATOM 803 O O . GLN A 1 96 ? 18.773 -24.755 -32.069 1.00 66.88 96 GLN A O 1
ATOM 808 N N . GLY A 1 97 ? 18.110 -23.979 -34.072 1.00 68.56 97 GLY A N 1
ATOM 809 C CA . GLY A 1 97 ? 16.832 -24.707 -34.124 1.00 68.56 97 GLY A CA 1
ATOM 810 C C . GLY A 1 97 ? 15.582 -23.829 -34.283 1.00 68.56 97 GLY A C 1
ATOM 811 O O . GLY A 1 97 ? 15.645 -22.600 -34.301 1.00 68.56 97 GLY A O 1
ATOM 812 N N . GLN A 1 98 ? 14.419 -24.477 -34.423 1.00 67.19 98 GLN A N 1
ATOM 813 C CA . GLN A 1 98 ? 13.101 -23.823 -34.548 1.00 67.19 98 GLN A CA 1
ATOM 814 C C . GLN A 1 98 ? 12.352 -23.679 -33.214 1.00 67.19 98 GLN A C 1
ATOM 816 O O . GLN A 1 98 ? 11.173 -23.329 -33.195 1.00 67.19 98 GLN A O 1
ATOM 821 N N . GLU A 1 99 ? 13.019 -23.948 -32.100 1.00 75.50 99 GLU A N 1
ATOM 822 C CA . GLU A 1 99 ? 12.382 -24.018 -30.792 1.00 75.50 99 GLU A CA 1
ATOM 823 C C . GLU A 1 99 ? 11.891 -22.648 -30.294 1.00 75.50 99 GLU A C 1
ATOM 825 O O . GLU A 1 99 ? 12.392 -21.588 -30.688 1.00 75.50 99 GLU A O 1
ATOM 830 N N . THR A 1 100 ? 10.884 -22.682 -29.419 1.00 84.81 100 THR A N 1
ATOM 831 C CA . THR A 1 100 ? 10.275 -21.488 -28.827 1.00 84.81 100 THR A CA 1
ATOM 832 C C . THR A 1 100 ? 11.244 -20.796 -27.875 1.00 84.81 100 THR A C 1
ATOM 834 O O . THR A 1 100 ? 11.806 -21.422 -26.973 1.00 84.81 100 THR A O 1
ATOM 837 N N . LEU A 1 101 ? 11.401 -19.487 -28.064 1.00 89.19 101 LEU A N 1
ATOM 838 C CA . LEU A 1 101 ? 12.153 -18.607 -27.177 1.00 89.19 101 LEU A CA 1
ATOM 839 C C . LEU A 1 101 ? 11.181 -17.825 -26.296 1.00 89.19 101 LEU A C 1
ATOM 841 O O . LEU A 1 101 ? 10.060 -17.531 -26.712 1.00 89.19 101 LEU A O 1
ATOM 845 N N . TYR A 1 102 ? 11.635 -17.439 -25.109 1.00 89.38 102 TYR A N 1
ATOM 846 C CA . TYR A 1 102 ? 10.835 -16.681 -24.153 1.00 89.38 102 TYR A CA 1
ATOM 847 C C . TYR A 1 102 ? 11.536 -15.375 -23.797 1.00 89.38 102 TYR A C 1
ATOM 849 O O . TYR A 1 102 ? 12.737 -15.360 -23.525 1.00 89.38 102 TYR A O 1
ATOM 857 N N . LEU A 1 103 ? 10.780 -14.284 -23.750 1.00 91.00 103 LEU A N 1
ATOM 858 C CA . LEU A 1 103 ? 11.221 -13.000 -23.226 1.00 91.00 103 LEU A CA 1
ATOM 859 C C . LEU A 1 103 ? 10.409 -12.660 -21.982 1.00 91.00 103 LEU A C 1
ATOM 861 O O . LEU A 1 103 ? 9.253 -12.259 -22.074 1.00 91.00 103 LEU A O 1
ATOM 865 N N . PHE A 1 104 ? 11.034 -12.761 -20.815 1.00 91.06 104 PHE A N 1
ATOM 866 C CA . PHE A 1 104 ? 10.501 -12.151 -19.607 1.00 91.06 104 PHE A CA 1
ATOM 867 C C . PHE A 1 104 ? 10.759 -10.644 -19.648 1.00 91.06 104 PHE A C 1
ATOM 869 O O . PHE A 1 104 ? 11.917 -10.210 -19.665 1.00 91.06 104 PHE A O 1
ATOM 876 N N . LEU A 1 105 ? 9.678 -9.868 -19.653 1.00 92.06 105 LEU A N 1
ATOM 877 C CA . LEU A 1 105 ? 9.688 -8.414 -19.755 1.00 92.06 105 LEU A CA 1
ATOM 878 C C . LEU A 1 105 ? 9.212 -7.799 -18.435 1.00 92.06 105 LEU A C 1
ATOM 880 O O . LEU A 1 105 ? 8.025 -7.567 -18.227 1.00 92.06 105 LEU A O 1
ATOM 884 N N . GLY A 1 106 ? 10.152 -7.541 -17.531 1.00 91.31 106 GLY A N 1
ATOM 885 C CA . GLY A 1 106 ? 9.894 -6.803 -16.299 1.00 91.31 106 GLY A CA 1
ATOM 886 C C . GLY A 1 106 ? 9.807 -5.301 -16.569 1.00 91.31 106 GLY A C 1
ATOM 887 O O . GLY A 1 106 ? 10.693 -4.743 -17.213 1.00 91.31 106 GLY A O 1
ATOM 888 N N . ILE A 1 107 ? 8.777 -4.638 -16.058 1.00 91.81 107 ILE A N 1
ATOM 889 C CA . ILE A 1 107 ? 8.596 -3.185 -16.130 1.00 91.81 107 ILE A CA 1
ATOM 890 C C . ILE A 1 107 ? 8.572 -2.670 -14.699 1.00 91.81 107 ILE A C 1
ATOM 892 O O . ILE A 1 107 ? 7.621 -2.935 -13.967 1.00 91.81 107 ILE A O 1
ATOM 896 N N . ASP A 1 108 ? 9.639 -1.987 -14.295 1.00 89.62 108 ASP A N 1
ATOM 897 C CA . ASP A 1 108 ? 9.864 -1.579 -12.911 1.00 89.62 108 ASP A CA 1
ATOM 898 C C . ASP A 1 108 ? 9.562 -0.100 -12.678 1.00 89.62 108 ASP A C 1
ATOM 900 O O . ASP A 1 108 ? 9.845 0.758 -13.524 1.00 89.62 108 ASP A O 1
ATOM 904 N N . GLU A 1 109 ? 9.037 0.188 -11.491 1.00 85.69 109 GLU A N 1
ATOM 905 C CA . GLU A 1 109 ? 8.515 1.489 -11.081 1.00 85.69 109 GLU A CA 1
ATOM 906 C C . GLU A 1 109 ? 7.515 2.056 -12.107 1.00 85.69 109 GLU A C 1
ATOM 908 O O . GLU A 1 109 ? 7.575 3.229 -12.491 1.00 85.69 109 GLU A O 1
ATOM 913 N N . TYR A 1 110 ? 6.578 1.206 -12.553 1.00 86.56 110 TYR A N 1
ATOM 914 C CA . TYR A 1 110 ? 5.620 1.526 -13.617 1.00 86.56 110 TYR A CA 1
ATOM 915 C C . TYR A 1 110 ? 4.794 2.789 -13.349 1.00 86.56 110 TYR A C 1
ATOM 917 O O . TYR A 1 110 ? 4.408 3.484 -14.285 1.00 86.56 110 TYR A O 1
ATOM 925 N N . GLN A 1 111 ? 4.549 3.140 -12.084 1.00 82.00 111 GLN A N 1
ATOM 926 C CA . GLN A 1 111 ? 3.808 4.345 -11.710 1.00 82.00 111 GLN A CA 1
ATOM 927 C C . GLN A 1 111 ? 4.499 5.636 -12.188 1.00 82.00 111 GLN A C 1
ATOM 929 O O . GLN A 1 111 ? 3.872 6.688 -12.291 1.00 82.00 111 GLN A O 1
ATOM 934 N N . LYS A 1 112 ? 5.799 5.578 -12.510 1.00 87.06 112 LYS A N 1
ATOM 935 C CA . LYS A 1 112 ? 6.560 6.704 -13.071 1.00 87.06 112 LYS A CA 1
ATOM 936 C C . LYS A 1 112 ? 6.391 6.863 -14.584 1.00 87.06 112 LYS A C 1
ATOM 938 O O . LYS A 1 112 ? 6.867 7.866 -15.112 1.00 87.06 112 LYS A O 1
ATOM 943 N N . ILE A 1 113 ? 5.699 5.950 -15.271 1.00 90.00 113 ILE A N 1
ATOM 944 C CA . ILE A 1 113 ? 5.402 6.071 -16.708 1.00 90.00 113 ILE A CA 1
ATOM 945 C C . ILE A 1 113 ? 4.625 7.358 -17.007 1.00 90.00 113 ILE A C 1
ATOM 947 O O . ILE A 1 113 ? 4.927 8.037 -17.983 1.00 90.00 113 ILE A O 1
ATOM 951 N N . GLU A 1 114 ? 3.722 7.784 -16.121 1.00 88.00 114 GLU A N 1
ATOM 952 C CA . GLU A 1 114 ? 2.998 9.051 -16.302 1.00 88.00 114 GLU A CA 1
ATOM 953 C C . GLU A 1 114 ? 3.932 10.269 -16.376 1.00 88.00 114 GLU A C 1
ATOM 955 O O . GLU A 1 114 ? 3.649 11.240 -17.076 1.00 88.00 114 GLU A O 1
ATOM 960 N N . LYS A 1 115 ? 5.105 10.210 -15.730 1.00 89.50 115 LYS A N 1
ATOM 961 C CA . LYS A 1 115 ? 6.097 11.297 -15.758 1.00 89.50 115 LYS A CA 1
ATOM 962 C C . LYS A 1 115 ? 6.836 11.404 -17.097 1.00 89.50 115 LYS A C 1
ATOM 964 O O . LYS A 1 115 ? 7.548 12.389 -17.309 1.00 89.50 115 LYS A O 1
ATOM 969 N N . VAL A 1 116 ? 6.658 10.442 -18.006 1.00 90.75 116 VAL A N 1
ATOM 970 C CA . VAL A 1 116 ? 7.142 10.539 -19.393 1.00 90.75 116 VAL A CA 1
ATOM 971 C C . VAL A 1 116 ? 6.497 11.719 -20.105 1.00 90.75 116 VAL A C 1
ATOM 973 O O . VAL A 1 116 ? 7.196 12.413 -20.837 1.00 90.75 116 VAL A O 1
ATOM 976 N N . ASN A 1 117 ? 5.224 12.019 -19.816 1.00 90.19 117 ASN A N 1
ATOM 977 C CA . ASN A 1 117 ? 4.470 13.085 -20.482 1.00 90.19 117 ASN A CA 1
ATOM 978 C C . ASN A 1 117 ? 4.520 12.962 -22.019 1.00 90.19 117 ASN A C 1
ATOM 980 O O . ASN A 1 117 ? 4.688 13.957 -22.723 1.00 90.19 117 ASN A O 1
ATOM 984 N N . ALA A 1 118 ? 4.436 11.728 -22.523 1.00 91.38 118 ALA A N 1
ATOM 985 C CA . ALA A 1 118 ? 4.278 11.446 -23.944 1.00 91.38 118 ALA A CA 1
ATOM 986 C C . ALA A 1 118 ? 2.911 11.952 -24.452 1.00 91.38 118 ALA A C 1
ATOM 988 O O . ALA A 1 118 ? 1.978 12.091 -23.651 1.00 91.38 118 ALA A O 1
ATOM 989 N N . PRO A 1 119 ? 2.758 12.206 -25.765 1.00 91.06 119 PRO A N 1
ATOM 990 C CA . PRO A 1 119 ? 1.463 12.507 -26.356 1.00 91.06 119 PRO A CA 1
ATOM 991 C C . PRO A 1 119 ? 0.521 11.318 -26.154 1.00 91.06 119 PRO A C 1
ATOM 993 O O . PRO A 1 119 ? 0.889 10.179 -26.448 1.00 91.06 119 PRO A O 1
ATOM 996 N N . ARG A 1 120 ? -0.679 11.596 -25.642 1.00 87.88 120 ARG A N 1
ATOM 997 C CA . ARG A 1 120 ? -1.731 10.598 -25.417 1.00 87.88 120 ARG A CA 1
ATOM 998 C C . ARG A 1 120 ? -2.575 10.419 -26.672 1.00 87.88 120 ARG A C 1
ATOM 1000 O O . ARG A 1 120 ? -2.817 11.397 -27.384 1.00 87.88 120 ARG A O 1
ATOM 1007 N N . LYS A 1 121 ? -3.046 9.195 -26.917 1.00 83.69 121 LYS A N 1
ATOM 1008 C CA . LYS A 1 121 ? -4.031 8.912 -27.977 1.00 83.69 121 LYS A CA 1
ATOM 1009 C C . LYS A 1 121 ? -5.417 9.432 -27.589 1.00 83.69 121 LYS A C 1
ATOM 1011 O O . LYS A 1 121 ? -6.101 10.007 -28.430 1.00 83.69 121 LYS A O 1
ATOM 1016 N N . ASP A 1 122 ? -5.791 9.273 -26.321 1.00 82.12 122 ASP A N 1
ATOM 1017 C CA . ASP A 1 122 ? -7.004 9.833 -25.719 1.00 82.12 122 ASP A CA 1
ATOM 1018 C C . ASP A 1 122 ? -6.609 10.667 -24.481 1.00 82.12 122 ASP A C 1
ATOM 1020 O O . ASP A 1 122 ? -5.926 10.164 -23.586 1.00 82.12 122 ASP A O 1
ATOM 1024 N N . PRO A 1 123 ? -7.006 11.950 -24.390 1.00 79.94 123 PRO A N 1
ATOM 1025 C CA . PRO A 1 123 ? -6.752 12.778 -23.210 1.00 79.94 123 PRO A CA 1
ATOM 1026 C C . PRO A 1 123 ? -7.238 12.167 -21.886 1.00 79.94 123 PRO A C 1
ATOM 1028 O O . PRO A 1 123 ? -6.693 12.506 -20.834 1.00 79.94 123 PRO A O 1
ATOM 1031 N N . ASN A 1 124 ? -8.233 11.276 -21.930 1.00 76.12 124 ASN A N 1
ATOM 1032 C CA . ASN A 1 124 ? -8.813 10.623 -20.758 1.00 76.12 124 ASN A CA 1
ATOM 1033 C C . ASN A 1 124 ? -8.096 9.321 -20.355 1.00 76.12 124 ASN A C 1
ATOM 1035 O O . ASN A 1 124 ? -8.434 8.738 -19.321 1.00 76.12 124 ASN A O 1
ATOM 1039 N N . THR A 1 125 ? -7.119 8.843 -21.134 1.00 78.06 125 THR A N 1
ATOM 1040 C CA . THR A 1 125 ? -6.366 7.618 -20.824 1.00 78.06 125 THR A CA 1
ATOM 1041 C C . THR A 1 125 ? -5.003 7.910 -20.202 1.00 78.06 125 THR A C 1
ATOM 1043 O O . THR A 1 125 ? -4.294 8.842 -20.576 1.00 78.06 125 THR A O 1
ATOM 1046 N N . SER A 1 126 ? -4.605 7.084 -19.232 1.00 84.94 126 SER A N 1
ATOM 1047 C CA . SER A 1 126 ? -3.259 7.129 -18.655 1.00 84.94 126 SER A CA 1
ATOM 1048 C C . SER A 1 126 ? -2.230 6.536 -19.628 1.00 84.94 126 SER A C 1
ATOM 1050 O O . SER A 1 126 ? -2.534 5.600 -20.374 1.00 84.94 126 SER A O 1
ATOM 1052 N N . LEU A 1 127 ? -0.995 7.052 -19.617 1.00 88.94 127 LEU A N 1
ATOM 1053 C CA . LEU A 1 127 ? 0.094 6.529 -20.456 1.00 88.94 127 LEU A CA 1
ATOM 1054 C C . LEU A 1 127 ? 0.412 5.070 -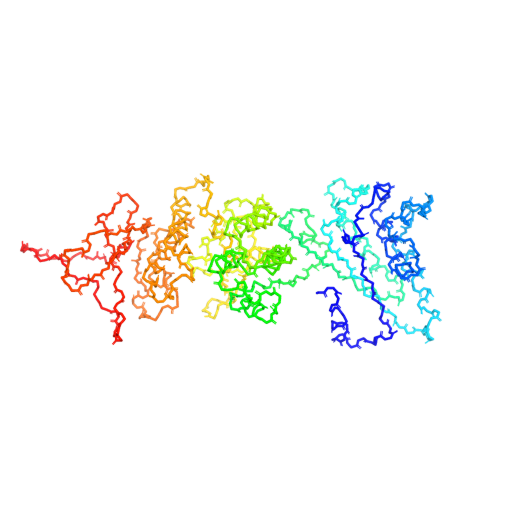20.119 1.00 88.94 127 LEU A C 1
ATOM 1056 O O . LEU A 1 127 ? 0.731 4.274 -21.004 1.00 88.94 127 LEU A O 1
ATOM 1060 N N . LEU A 1 128 ? 0.297 4.708 -18.840 1.00 87.88 128 LEU A N 1
ATOM 1061 C CA . LEU A 1 128 ? 0.424 3.326 -18.394 1.00 87.88 128 LEU A CA 1
ATOM 1062 C C . LEU A 1 128 ? -0.615 2.423 -19.068 1.00 87.88 128 LEU A C 1
ATOM 1064 O O . LEU 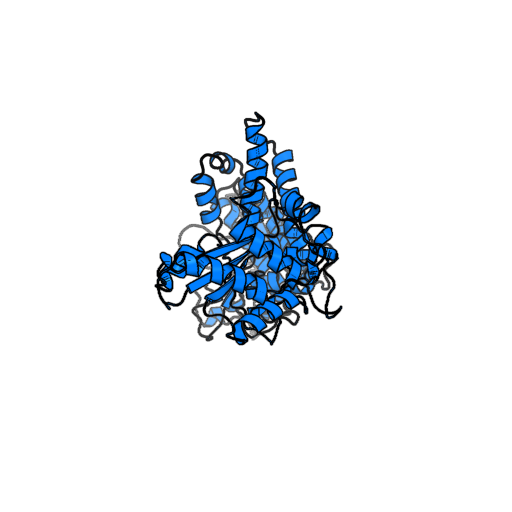A 1 128 ? -0.264 1.342 -19.537 1.00 87.88 128 LEU A O 1
ATOM 1068 N N . ARG A 1 129 ? -1.879 2.858 -19.137 1.00 85.00 129 ARG A N 1
ATOM 1069 C CA . ARG A 1 129 ? -2.944 2.086 -19.783 1.00 85.00 129 ARG A CA 1
ATOM 1070 C C . ARG A 1 129 ? -2.676 1.907 -21.274 1.00 85.00 129 ARG A C 1
ATOM 1072 O O . ARG A 1 129 ? -2.757 0.778 -21.747 1.00 85.00 129 ARG A O 1
ATOM 1079 N N . GLU A 1 130 ? -2.296 2.972 -21.978 1.00 89.00 130 GLU A N 1
ATOM 1080 C CA . GLU A 1 130 ? -1.938 2.891 -23.401 1.00 89.00 130 GLU A CA 1
ATOM 1081 C C . GLU A 1 130 ? -0.792 1.894 -23.648 1.00 89.00 130 GLU A C 1
ATOM 1083 O O . GLU A 1 130 ? -0.826 1.119 -24.608 1.00 89.00 130 GLU A O 1
ATOM 1088 N N . LEU A 1 131 ? 0.211 1.858 -22.761 1.00 91.81 131 LEU A N 1
ATOM 1089 C CA . LEU A 1 131 ? 1.303 0.888 -22.850 1.00 91.81 131 LEU A CA 1
ATOM 1090 C C . LEU A 1 131 ? 0.827 -0.552 -22.598 1.00 91.81 131 LEU A C 1
ATOM 1092 O O . LEU A 1 131 ? 1.222 -1.457 -23.335 1.00 91.81 131 LEU A O 1
ATOM 1096 N N . VAL A 1 132 ? -0.022 -0.779 -21.589 1.00 89.25 132 VAL A N 1
ATOM 1097 C CA . VAL A 1 132 ? -0.594 -2.110 -21.310 1.00 89.25 132 VAL A CA 1
ATOM 1098 C C . VAL A 1 132 ? -1.427 -2.598 -22.494 1.00 89.25 132 VAL A C 1
ATOM 1100 O O . VAL A 1 132 ? -1.278 -3.747 -22.903 1.00 89.25 132 VAL A O 1
ATOM 1103 N N . GLU A 1 133 ? -2.260 -1.736 -23.076 1.00 88.56 133 GLU A N 1
ATOM 1104 C CA . GLU A 1 133 ? -3.067 -2.059 -24.258 1.00 88.56 133 GLU A CA 1
ATOM 1105 C C . GLU A 1 133 ? -2.184 -2.381 -25.470 1.00 88.56 133 GLU A C 1
ATOM 1107 O O . GLU A 1 133 ? -2.443 -3.354 -26.174 1.00 88.56 133 GLU A O 1
ATOM 1112 N N . THR A 1 134 ? -1.091 -1.638 -25.664 1.00 91.56 134 THR A N 1
ATOM 1113 C CA . THR A 1 134 ? -0.107 -1.900 -26.728 1.00 91.56 134 THR A CA 1
ATOM 1114 C C . THR A 1 134 ? 0.557 -3.271 -26.560 1.00 91.56 134 THR A C 1
ATOM 1116 O O . THR A 1 134 ? 0.620 -4.057 -27.508 1.00 91.56 134 THR A O 1
ATOM 1119 N N . ILE A 1 135 ? 1.011 -3.600 -25.346 1.00 91.81 135 ILE A N 1
ATOM 1120 C CA . ILE A 1 135 ? 1.594 -4.916 -25.040 1.00 91.81 135 ILE A CA 1
ATOM 1121 C C . ILE A 1 135 ? 0.540 -6.017 -25.216 1.00 91.81 135 ILE A C 1
ATOM 1123 O O . ILE A 1 135 ? 0.825 -7.045 -25.826 1.00 91.81 135 ILE A O 1
ATOM 1127 N N . GLY A 1 136 ? -0.686 -5.806 -24.733 1.00 89.56 136 GLY A N 1
ATOM 1128 C CA . GLY A 1 136 ? -1.792 -6.755 -24.873 1.00 89.56 136 GLY A CA 1
ATOM 1129 C C . GLY A 1 136 ? -2.150 -7.033 -26.334 1.00 89.56 136 GLY A C 1
ATOM 1130 O O . GLY A 1 136 ? -2.274 -8.195 -26.726 1.00 89.56 136 GLY A O 1
ATOM 1131 N N . ALA A 1 137 ? -2.240 -5.988 -27.159 1.00 89.44 137 ALA A N 1
ATOM 1132 C CA . ALA A 1 137 ? -2.481 -6.104 -28.594 1.00 89.44 137 ALA A CA 1
ATOM 1133 C C . ALA A 1 137 ? -1.365 -6.898 -29.290 1.00 89.44 137 ALA A C 1
ATOM 1135 O O . ALA A 1 137 ? -1.651 -7.802 -30.080 1.00 89.44 137 ALA A O 1
ATOM 1136 N N . PHE A 1 138 ? -0.101 -6.632 -28.938 1.00 90.69 138 PHE A N 1
ATOM 1137 C CA . PHE A 1 138 ? 1.037 -7.402 -29.437 1.00 90.69 138 PHE A CA 1
ATOM 1138 C C . PHE A 1 138 ? 0.912 -8.893 -29.083 1.00 90.69 138 PHE A C 1
ATOM 1140 O O . PHE A 1 138 ? 0.995 -9.741 -29.974 1.00 90.69 138 PHE A O 1
ATOM 1147 N N . LEU A 1 139 ? 0.633 -9.220 -27.815 1.00 89.12 139 LEU A N 1
ATOM 1148 C CA . LEU A 1 139 ? 0.470 -10.606 -27.358 1.00 89.12 139 LEU A CA 1
ATOM 1149 C C . LEU A 1 139 ? -0.664 -11.340 -28.091 1.00 89.12 139 LEU A C 1
ATOM 1151 O O . LEU A 1 139 ? -0.531 -12.523 -28.407 1.00 89.12 139 LEU A O 1
ATOM 1155 N N . CYS A 1 140 ? -1.759 -10.642 -28.402 1.00 86.31 140 CYS A N 1
ATOM 1156 C CA . CYS A 1 140 ? -2.898 -11.220 -29.119 1.00 86.31 140 CYS A CA 1
ATOM 1157 C C . CYS A 1 140 ? -2.613 -11.462 -30.608 1.00 86.31 140 CYS A C 1
ATOM 1159 O O . CYS A 1 140 ? -3.174 -12.389 -31.192 1.00 86.31 140 CYS A O 1
ATOM 1161 N N . SER A 1 141 ? -1.735 -10.665 -31.223 1.00 83.38 141 SER A N 1
ATOM 1162 C CA . SER A 1 141 ? -1.447 -10.741 -32.662 1.00 83.38 141 SER A CA 1
ATOM 1163 C C . SER A 1 141 ? -0.720 -12.021 -33.098 1.00 83.38 141 SER A C 1
ATOM 1165 O O . SER A 1 141 ? -0.749 -12.361 -34.279 1.00 83.38 141 SER A O 1
ATOM 1167 N N . LYS A 1 142 ? -0.065 -12.739 -32.166 1.00 70.12 142 LYS A N 1
ATOM 1168 C CA . LYS A 1 142 ? 0.778 -13.928 -32.431 1.00 70.12 142 LYS A CA 1
ATOM 1169 C C . LYS A 1 142 ? 1.814 -13.723 -33.552 1.00 70.12 142 LYS A C 1
ATOM 1171 O O . LYS A 1 142 ? 2.224 -14.682 -34.203 1.00 70.12 142 LYS A O 1
ATOM 1176 N N . SER A 1 143 ? 2.251 -12.485 -33.775 1.00 67.06 143 SER A N 1
ATOM 1177 C CA . SER A 1 143 ? 3.141 -12.108 -34.880 1.00 67.06 143 SER A CA 1
ATOM 1178 C C . SER A 1 143 ? 4.591 -12.576 -34.705 1.00 67.06 143 SER A C 1
ATOM 1180 O O . SER A 1 143 ? 5.356 -12.574 -35.666 1.00 67.06 143 SER A O 1
ATOM 1182 N N . SER A 1 144 ? 4.973 -13.012 -33.500 1.00 71.06 144 SER A N 1
ATOM 1183 C CA . SER A 1 144 ? 6.330 -13.441 -33.165 1.00 71.06 144 SER A CA 1
ATOM 1184 C C . SER A 1 144 ? 6.349 -14.865 -32.610 1.00 71.06 144 SER A C 1
ATOM 1186 O O . SER A 1 144 ? 5.440 -15.301 -31.902 1.00 71.06 144 SER A O 1
ATOM 1188 N N . LYS A 1 14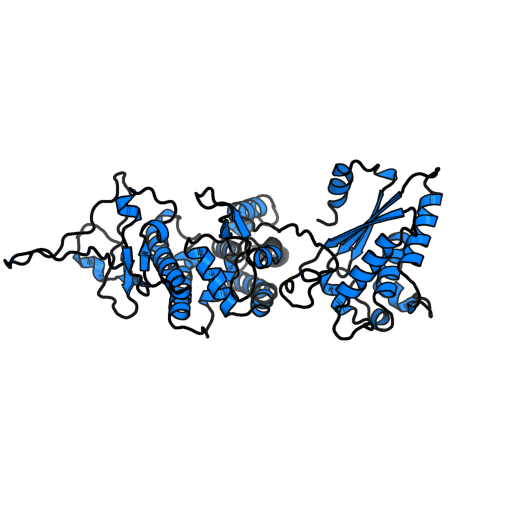5 ? 7.427 -15.595 -32.913 1.00 80.12 145 LYS A N 1
ATOM 1189 C CA . LYS A 1 145 ? 7.728 -16.902 -32.306 1.00 80.12 145 LYS A CA 1
ATOM 1190 C C . LYS A 1 145 ? 8.461 -16.751 -30.958 1.00 80.12 145 LYS A C 1
ATOM 1192 O O . LYS A 1 145 ? 8.799 -17.760 -30.335 1.00 80.12 145 LYS A O 1
ATOM 1197 N N . LEU A 1 146 ? 8.735 -15.517 -30.526 1.00 87.38 146 LEU A N 1
ATOM 1198 C CA . LEU A 1 146 ? 9.193 -15.170 -29.184 1.00 87.38 146 LEU A CA 1
ATOM 1199 C C . LEU A 1 146 ? 7.973 -14.975 -28.277 1.00 87.38 146 LEU A C 1
ATOM 1201 O O . LEU A 1 146 ? 7.182 -14.053 -28.463 1.00 87.38 146 LEU A O 1
ATOM 1205 N N . VAL A 1 147 ? 7.832 -15.825 -27.264 1.00 89.06 147 VAL A N 1
ATOM 1206 C CA . VAL A 1 147 ? 6.768 -15.691 -26.263 1.00 89.06 147 VAL A CA 1
ATOM 1207 C C . VAL A 1 147 ? 7.160 -14.602 -25.271 1.00 89.06 147 VAL A C 1
ATOM 1209 O O . VAL A 1 147 ? 8.135 -14.753 -24.536 1.00 89.06 147 VAL A O 1
ATOM 1212 N N . VAL A 1 148 ? 6.405 -13.505 -25.233 1.00 90.31 148 VAL A N 1
ATOM 1213 C CA . VAL A 1 148 ? 6.646 -12.393 -24.304 1.00 90.31 148 VAL A CA 1
ATOM 1214 C C . VAL A 1 148 ? 5.816 -12.578 -23.033 1.00 90.31 148 VAL A C 1
ATOM 1216 O O . VAL A 1 148 ? 4.613 -12.814 -23.091 1.00 90.31 148 VAL A O 1
ATOM 1219 N N . LEU A 1 149 ? 6.468 -12.461 -21.878 1.00 88.44 149 LEU A N 1
ATOM 1220 C CA . LEU A 1 149 ? 5.889 -12.619 -20.545 1.00 88.44 149 LEU A CA 1
ATOM 1221 C C . LEU A 1 149 ? 6.065 -11.298 -19.773 1.00 88.44 149 LEU A C 1
ATOM 1223 O O . LEU A 1 149 ? 7.103 -11.116 -19.125 1.00 88.44 149 LEU A O 1
ATOM 1227 N N . PRO A 1 150 ? 5.124 -10.339 -19.885 1.00 87.81 150 PRO A N 1
ATOM 1228 C CA . PRO A 1 150 ? 5.240 -9.057 -19.204 1.00 87.81 150 PRO A CA 1
ATOM 1229 C C . PRO A 1 150 ? 4.920 -9.175 -17.709 1.00 87.81 150 PRO A C 1
ATOM 1231 O O . PRO A 1 150 ? 3.975 -9.854 -17.314 1.00 87.81 150 PRO A O 1
ATOM 1234 N N . MET A 1 151 ? 5.678 -8.463 -16.875 1.00 85.88 151 MET A N 1
ATOM 1235 C CA . MET A 1 151 ? 5.414 -8.319 -15.444 1.00 85.88 151 MET A CA 1
ATOM 1236 C C . MET A 1 151 ? 5.660 -6.873 -15.022 1.00 85.88 151 MET A C 1
ATOM 1238 O O . MET A 1 151 ? 6.770 -6.365 -15.155 1.00 85.88 151 MET A O 1
ATOM 1242 N N . PHE A 1 152 ? 4.635 -6.218 -14.486 1.00 82.88 152 PHE A N 1
ATOM 1243 C CA . PHE A 1 152 ? 4.735 -4.858 -13.962 1.00 82.88 152 PHE A CA 1
ATOM 1244 C C . PHE A 1 152 ? 5.013 -4.908 -12.459 1.00 82.88 152 PHE A C 1
ATOM 1246 O O . PHE A 1 152 ? 4.306 -5.593 -11.723 1.00 82.88 152 PHE A O 1
ATOM 1253 N N . ALA A 1 153 ? 6.019 -4.170 -11.998 1.00 81.50 153 ALA A N 1
ATOM 1254 C CA . ALA A 1 153 ? 6.258 -3.930 -10.583 1.00 81.50 153 ALA A CA 1
ATOM 1255 C C . ALA A 1 153 ? 6.390 -2.435 -10.314 1.00 81.50 153 ALA A C 1
ATOM 1257 O O . ALA A 1 153 ? 6.912 -1.668 -11.122 1.00 81.50 153 ALA A O 1
ATOM 1258 N N . GLY A 1 154 ? 5.850 -2.012 -9.185 1.00 76.44 154 GLY A N 1
ATOM 1259 C CA . GLY A 1 154 ? 5.760 -0.609 -8.841 1.00 76.44 154 GLY A CA 1
ATOM 1260 C C . GLY A 1 154 ? 4.962 -0.420 -7.568 1.00 76.44 154 GLY A C 1
ATOM 1261 O O . GLY A 1 154 ? 4.322 -1.343 -7.065 1.00 76.44 154 GLY A O 1
ATOM 1262 N N . THR A 1 155 ? 5.027 0.790 -7.031 1.00 70.00 155 THR A N 1
ATOM 1263 C CA . THR A 1 155 ? 4.202 1.204 -5.900 1.00 70.00 155 THR A CA 1
ATOM 1264 C C . THR A 1 155 ? 3.014 1.973 -6.464 1.00 70.00 155 THR A C 1
ATOM 1266 O O . THR A 1 155 ? 3.129 3.156 -6.777 1.00 70.00 155 THR A O 1
ATOM 1269 N N . ASP A 1 156 ? 1.895 1.286 -6.663 1.00 63.09 156 ASP A N 1
ATOM 1270 C CA . ASP A 1 156 ? 0.657 1.892 -7.148 1.00 63.09 156 ASP A CA 1
ATOM 1271 C C . ASP A 1 156 ? -0.240 2.220 -5.967 1.00 63.09 156 ASP A C 1
ATOM 1273 O O . ASP A 1 156 ? -0.861 1.345 -5.372 1.00 63.09 156 ASP A O 1
ATOM 1277 N N . LEU A 1 157 ? -0.229 3.499 -5.606 1.00 54.91 157 LEU A N 1
ATOM 1278 C CA . LEU A 1 157 ? -1.030 4.063 -4.525 1.00 54.91 157 LEU A CA 1
ATOM 1279 C C . LEU A 1 157 ? -2.389 4.582 -5.038 1.00 54.91 157 LEU A C 1
ATOM 1281 O O . LEU A 1 157 ? -3.270 4.867 -4.240 1.00 54.91 157 LEU A O 1
ATOM 1285 N N . GLY A 1 158 ? -2.579 4.683 -6.363 1.00 56.09 158 GLY A N 1
ATOM 1286 C CA . GLY A 1 158 ? -3.765 5.259 -7.018 1.00 56.09 158 GLY A CA 1
ATOM 1287 C C . GLY A 1 158 ? -4.728 4.215 -7.589 1.00 56.09 158 GLY A C 1
ATOM 1288 O O . GLY A 1 158 ? -5.503 4.505 -8.494 1.00 56.09 158 GLY A O 1
ATOM 1289 N N . VAL A 1 159 ? -4.670 2.984 -7.088 1.00 56.56 159 VAL A N 1
ATOM 1290 C CA . VAL A 1 159 ? -5.379 1.795 -7.599 1.00 56.56 159 VAL A CA 1
ATOM 1291 C C . VAL A 1 159 ? -6.891 1.976 -7.632 1.00 56.56 159 VAL A C 1
ATOM 1293 O O . VAL A 1 159 ? -7.568 1.507 -8.546 1.00 56.56 159 VAL A O 1
ATOM 1296 N N . ILE A 1 160 ? -7.424 2.644 -6.614 1.00 52.31 160 ILE A N 1
ATOM 1297 C CA . ILE A 1 160 ? -8.857 2.902 -6.486 1.00 52.31 160 ILE A CA 1
ATOM 1298 C C . ILE A 1 160 ? -9.335 4.019 -7.421 1.00 52.31 160 ILE A C 1
ATOM 1300 O O . ILE A 1 160 ? -10.540 4.179 -7.595 1.00 52.31 160 ILE A O 1
ATOM 1304 N N . ALA A 1 161 ? -8.422 4.771 -8.048 1.00 60.38 161 ALA A N 1
ATOM 1305 C CA . ALA A 1 161 ? -8.793 5.801 -9.004 1.00 60.38 161 ALA A CA 1
ATOM 1306 C C . ALA A 1 161 ? -9.404 5.166 -10.260 1.00 60.38 161 ALA A C 1
ATOM 1308 O O . ALA A 1 161 ? -8.928 4.149 -10.775 1.00 60.38 161 ALA A O 1
ATOM 1309 N N . SER A 1 162 ? -10.439 5.804 -10.798 1.00 55.34 162 SER A N 1
ATOM 1310 C CA . SER A 1 162 ? -11.194 5.343 -11.971 1.00 55.34 162 SER A CA 1
ATOM 1311 C C . SER A 1 162 ? -10.328 5.078 -13.215 1.00 55.34 162 SER A C 1
ATOM 1313 O O . SER A 1 162 ? -10.687 4.241 -14.037 1.00 55.34 162 SER A O 1
ATOM 1315 N N . GLY A 1 163 ? -9.166 5.731 -13.333 1.00 56.66 163 GLY A N 1
ATOM 1316 C CA . GLY A 1 163 ? -8.203 5.555 -14.429 1.00 56.66 163 GLY A CA 1
ATOM 1317 C C . GLY A 1 163 ? -7.095 4.516 -14.195 1.00 56.66 163 GLY A C 1
ATOM 1318 O O . GLY A 1 163 ? -6.202 4.391 -15.038 1.00 56.66 163 GLY A O 1
ATOM 1319 N N . SER A 1 164 ? -7.102 3.794 -13.068 1.00 65.62 164 SER A N 1
ATOM 1320 C CA . SER A 1 164 ? -6.097 2.761 -12.793 1.00 65.62 164 SER A CA 1
ATOM 1321 C C . SER A 1 164 ? -6.253 1.568 -13.733 1.00 65.62 164 SER A C 1
ATOM 1323 O O . SER A 1 164 ? -7.363 1.107 -14.006 1.00 65.62 164 SER A O 1
ATOM 1325 N N . ILE A 1 165 ? -5.124 0.989 -14.147 1.00 65.88 165 ILE A N 1
ATOM 1326 C CA . ILE A 1 165 ? -5.095 -0.275 -14.891 1.00 65.88 165 ILE A CA 1
ATOM 1327 C C . ILE A 1 165 ? -5.802 -1.413 -14.135 1.00 65.88 165 ILE A C 1
ATOM 1329 O O . ILE A 1 165 ? -6.355 -2.320 -14.747 1.00 65.88 165 ILE A O 1
ATOM 1333 N N . ALA A 1 166 ? -5.879 -1.330 -12.804 1.00 62.75 166 ALA A N 1
ATOM 1334 C CA . ALA A 1 166 ? -6.596 -2.290 -11.965 1.00 62.75 166 ALA A CA 1
ATOM 1335 C C . ALA A 1 166 ? -8.113 -2.326 -12.216 1.00 62.75 166 ALA A C 1
ATOM 1337 O O . ALA A 1 166 ? -8.777 -3.313 -11.891 1.00 62.75 166 ALA A O 1
ATOM 1338 N N . ASN A 1 167 ? -8.663 -1.234 -12.752 1.00 60.94 167 ASN A N 1
ATOM 1339 C CA . ASN A 1 167 ? -10.094 -1.042 -12.975 1.00 60.94 167 ASN A CA 1
ATOM 1340 C C . ASN A 1 167 ? -10.484 -1.245 -14.446 1.00 60.94 167 ASN A C 1
ATOM 1342 O O . ASN A 1 167 ? -11.621 -0.974 -14.826 1.00 60.94 167 ASN A O 1
ATOM 1346 N N . SER A 1 168 ? -9.560 -1.741 -15.274 1.00 63.44 168 SER A N 1
ATOM 1347 C CA . SER A 1 168 ? -9.818 -2.048 -16.676 1.00 63.44 168 SER A CA 1
ATOM 1348 C C . SER A 1 168 ? -10.677 -3.306 -16.829 1.00 63.44 168 SER A C 1
ATOM 1350 O O . SER A 1 168 ? -10.408 -4.336 -16.215 1.00 63.44 168 SER A O 1
ATOM 1352 N N . SER A 1 169 ? -11.678 -3.253 -17.707 1.00 62.12 169 SER A N 1
ATOM 1353 C CA . SER A 1 169 ? -12.427 -4.432 -18.162 1.00 62.12 169 SER A CA 1
ATOM 1354 C C . SER A 1 169 ? -11.694 -5.226 -19.250 1.00 62.12 169 SER A C 1
ATOM 1356 O O . SER A 1 169 ? -12.138 -6.311 -19.611 1.00 62.12 169 SER A O 1
ATOM 1358 N N . TYR A 1 170 ? -10.600 -4.688 -19.800 1.00 60.59 170 TYR A N 1
ATOM 1359 C CA . TYR A 1 170 ? -9.896 -5.263 -20.952 1.00 60.59 170 TYR A CA 1
ATOM 1360 C C . TYR A 1 170 ? -8.878 -6.342 -20.576 1.00 60.59 170 TYR A C 1
ATOM 1362 O O . TYR A 1 170 ? -8.457 -7.113 -21.434 1.00 60.59 170 TYR A O 1
ATOM 1370 N N . TYR A 1 171 ? -8.455 -6.400 -19.314 1.00 65.50 171 TYR A N 1
ATOM 1371 C CA . TYR A 1 171 ? -7.470 -7.367 -18.844 1.00 65.50 171 TYR A CA 1
ATOM 1372 C C . TYR A 1 171 ? -7.670 -7.669 -17.362 1.00 65.50 171 TYR A C 1
ATOM 1374 O O . TYR A 1 171 ? -8.041 -6.803 -16.572 1.00 65.50 171 TYR A O 1
ATOM 1382 N N . VAL A 1 172 ? -7.400 -8.917 -16.982 1.00 64.56 172 VAL A N 1
ATOM 1383 C CA . VAL A 1 172 ? -7.441 -9.357 -15.587 1.00 64.56 172 VAL A CA 1
ATOM 1384 C C . VAL A 1 172 ? -6.056 -9.160 -14.986 1.00 64.56 172 VAL A C 1
ATOM 1386 O O . VAL A 1 172 ? -5.098 -9.806 -15.403 1.00 64.56 172 VAL A O 1
ATOM 1389 N N . THR A 1 173 ? -5.939 -8.269 -14.003 1.00 62.91 173 THR A N 1
ATOM 1390 C CA . THR A 1 173 ? -4.718 -8.147 -13.201 1.00 62.91 173 THR A CA 1
ATOM 1391 C C . THR A 1 173 ? -4.836 -9.023 -11.960 1.00 62.91 173 THR A C 1
ATOM 1393 O O . THR A 1 173 ? -5.650 -8.728 -11.085 1.00 62.91 173 THR A O 1
ATOM 1396 N N . GLU A 1 174 ? -4.014 -10.064 -11.850 1.00 62.72 174 GLU A N 1
ATOM 1397 C CA . GLU A 1 174 ? -3.829 -10.772 -10.583 1.00 62.72 174 GLU A CA 1
ATOM 1398 C C . GLU A 1 174 ? -2.785 -10.025 -9.750 1.00 62.72 174 GLU A C 1
ATOM 1400 O O . GLU A 1 174 ? -1.668 -9.770 -10.207 1.00 62.72 174 GLU A O 1
ATOM 1405 N N . ARG A 1 175 ? -3.163 -9.618 -8.536 1.00 63.41 175 ARG A N 1
ATOM 1406 C CA . ARG A 1 175 ? -2.280 -8.865 -7.646 1.00 63.41 175 ARG A CA 1
ATOM 1407 C C . ARG A 1 175 ? -1.737 -9.766 -6.561 1.00 63.41 175 ARG A C 1
ATOM 1409 O O . ARG A 1 175 ? -2.488 -10.447 -5.873 1.00 63.41 175 ARG A O 1
ATOM 1416 N N . LEU A 1 176 ? -0.425 -9.701 -6.382 1.00 62.03 176 LEU A N 1
ATOM 1417 C CA . LEU A 1 176 ? 0.250 -10.323 -5.257 1.00 62.03 176 LEU A CA 1
ATOM 1418 C C . LEU A 1 176 ? 0.265 -9.306 -4.109 1.00 62.03 176 LEU A C 1
ATOM 1420 O O . LEU A 1 176 ? 0.992 -8.313 -4.210 1.00 62.03 176 LEU A O 1
ATOM 1424 N N . PRO A 1 177 ? -0.549 -9.486 -3.052 1.00 57.81 177 PRO A N 1
ATOM 1425 C CA . PRO A 1 177 ? -0.539 -8.564 -1.928 1.00 57.81 177 PRO A CA 1
ATOM 1426 C C . PRO A 1 177 ? 0.833 -8.618 -1.255 1.00 57.81 177 PRO A C 1
ATOM 1428 O O . PRO A 1 177 ? 1.332 -9.698 -0.934 1.00 57.81 177 PRO A O 1
ATOM 1431 N N . MET A 1 178 ? 1.446 -7.458 -1.014 1.00 65.06 178 MET A N 1
ATOM 1432 C CA . MET A 1 178 ? 2.558 -7.405 -0.071 1.00 65.06 178 MET A CA 1
ATOM 1433 C C . MET A 1 178 ? 1.977 -7.492 1.334 1.00 65.06 178 MET A C 1
ATOM 1435 O O . MET A 1 178 ? 1.199 -6.636 1.753 1.00 65.06 178 MET A O 1
ATOM 1439 N N . THR A 1 179 ? 2.330 -8.547 2.058 1.00 71.56 179 THR A N 1
ATOM 1440 C CA . THR A 1 179 ? 1.942 -8.691 3.459 1.00 71.56 179 THR A CA 1
ATOM 1441 C C . THR A 1 179 ? 2.648 -7.635 4.300 1.00 71.56 179 THR A C 1
ATOM 1443 O O . THR A 1 179 ? 3.846 -7.402 4.130 1.00 71.56 179 THR A O 1
ATOM 1446 N N . LEU A 1 180 ? 1.915 -7.029 5.232 1.00 79.06 180 LEU A N 1
ATOM 1447 C CA . LEU A 1 180 ? 2.512 -6.211 6.282 1.00 79.06 180 LEU A CA 1
ATOM 1448 C C . LEU A 1 180 ? 3.359 -7.111 7.179 1.00 79.06 180 LEU A C 1
ATOM 1450 O O . LEU A 1 180 ? 2.918 -8.199 7.558 1.00 79.06 180 LEU A O 1
ATOM 1454 N N . LEU A 1 181 ? 4.564 -6.657 7.504 1.00 85.38 181 LEU A N 1
ATOM 1455 C CA . LEU A 1 181 ? 5.428 -7.345 8.450 1.00 85.38 181 LEU A CA 1
ATOM 1456 C C . LEU A 1 181 ? 4.844 -7.208 9.854 1.00 85.38 181 LEU A C 1
ATOM 1458 O O . LEU A 1 181 ? 4.406 -6.128 10.255 1.00 85.38 181 LEU A O 1
ATOM 1462 N N . THR A 1 182 ? 4.861 -8.293 10.621 1.00 87.88 182 THR A N 1
ATOM 1463 C CA . THR A 1 182 ? 4.632 -8.189 12.063 1.00 87.88 182 THR A CA 1
ATOM 1464 C C . THR A 1 182 ? 5.794 -7.443 12.713 1.00 87.88 182 THR A C 1
ATOM 1466 O O . THR A 1 182 ? 6.899 -7.389 12.167 1.00 87.88 182 THR A O 1
ATOM 1469 N N . LEU A 1 183 ? 5.567 -6.886 13.902 1.00 89.12 183 LEU A N 1
ATOM 1470 C CA . LEU A 1 183 ? 6.633 -6.224 14.650 1.00 89.12 183 LEU A CA 1
ATOM 1471 C C . LEU A 1 183 ? 7.813 -7.177 14.912 1.00 89.12 183 LEU A C 1
ATOM 1473 O O . LEU A 1 183 ? 8.959 -6.790 14.709 1.00 89.12 183 LEU A O 1
ATOM 1477 N N . ASP A 1 184 ? 7.532 -8.440 15.241 1.00 91.25 184 ASP A N 1
ATOM 1478 C CA . ASP A 1 184 ? 8.561 -9.469 15.437 1.00 91.25 184 ASP A CA 1
ATOM 1479 C C . ASP A 1 184 ? 9.395 -9.700 14.170 1.00 91.25 184 ASP A C 1
ATOM 1481 O O . ASP A 1 184 ? 10.614 -9.841 14.241 1.00 91.25 184 ASP A O 1
ATOM 1485 N N . GLN A 1 185 ? 8.759 -9.704 12.993 1.00 92.56 185 GLN A N 1
ATOM 1486 C CA . GLN A 1 185 ? 9.463 -9.825 11.714 1.00 92.56 185 GLN A CA 1
ATOM 1487 C C . GLN A 1 185 ? 10.335 -8.599 11.433 1.00 92.56 185 GLN A C 1
ATOM 1489 O O . GLN A 1 185 ? 11.464 -8.753 10.967 1.00 92.56 185 GLN A O 1
ATOM 1494 N N . VAL A 1 186 ? 9.835 -7.394 11.733 1.00 93.38 186 VAL A N 1
ATOM 1495 C CA . VAL A 1 186 ? 10.616 -6.154 11.617 1.00 93.38 186 VAL A CA 1
ATOM 1496 C C . VAL A 1 186 ? 11.835 -6.212 12.535 1.00 93.38 186 VAL A C 1
ATOM 1498 O O . VAL A 1 186 ? 12.947 -5.972 12.072 1.00 93.38 186 VAL A O 1
ATOM 1501 N N . PHE A 1 187 ? 11.660 -6.577 13.804 1.00 94.25 187 PHE A N 1
ATOM 1502 C CA . PHE A 1 187 ? 12.760 -6.647 14.767 1.00 94.25 187 PHE A CA 1
ATOM 1503 C C . PHE A 1 187 ? 13.770 -7.727 14.398 1.00 94.25 187 PHE A C 1
ATOM 1505 O O . PHE A 1 187 ? 14.955 -7.425 14.319 1.00 94.25 187 PHE A O 1
ATOM 1512 N N . THR A 1 188 ? 13.316 -8.927 14.032 1.00 94.44 188 THR A N 1
ATOM 1513 C CA . THR A 1 188 ? 14.199 -10.007 13.557 1.00 94.44 188 THR A CA 1
ATOM 1514 C C . THR A 1 188 ? 15.058 -9.542 12.378 1.00 94.44 188 THR A C 1
ATOM 1516 O O . THR A 1 188 ? 16.267 -9.775 12.346 1.00 94.44 188 THR A O 1
ATOM 1519 N N . PHE A 1 189 ? 14.455 -8.843 11.411 1.00 91.44 189 PHE A N 1
ATOM 1520 C CA . PHE A 1 189 ? 15.181 -8.271 10.279 1.00 91.44 189 PHE A CA 1
ATOM 1521 C C . PHE A 1 189 ? 16.240 -7.253 10.732 1.00 91.44 189 PHE A C 1
ATOM 1523 O O . PHE A 1 189 ? 17.387 -7.334 10.289 1.00 91.44 189 PHE A O 1
ATOM 1530 N N . VAL A 1 190 ? 15.881 -6.328 11.624 1.00 93.44 190 VAL A N 1
ATOM 1531 C CA . VAL A 1 190 ? 16.796 -5.294 12.130 1.00 93.44 190 VAL A CA 1
ATOM 1532 C C . VAL A 1 190 ? 17.952 -5.907 12.927 1.00 93.44 190 VAL A C 1
ATOM 1534 O O . VAL A 1 190 ? 19.103 -5.548 12.687 1.00 93.44 190 VAL A O 1
ATOM 1537 N N . GLU A 1 191 ? 17.674 -6.859 13.818 1.00 93.69 191 GLU A N 1
ATOM 1538 C CA . GLU A 1 191 ? 18.681 -7.555 14.633 1.00 93.69 191 GLU A CA 1
ATOM 1539 C C . GLU A 1 191 ? 19.642 -8.385 13.785 1.00 93.69 191 GLU A C 1
ATOM 1541 O O . GLU A 1 191 ? 20.843 -8.411 14.049 1.00 93.69 191 GLU A O 1
ATOM 1546 N N . SER A 1 192 ? 19.131 -9.037 12.737 1.00 92.38 192 SER A N 1
ATOM 1547 C CA . SER A 1 192 ? 19.944 -9.874 11.847 1.00 92.38 192 SER A CA 1
ATOM 1548 C C . SER A 1 192 ? 20.945 -9.082 10.999 1.00 92.38 192 SER A C 1
ATOM 1550 O O . SER A 1 192 ? 21.871 -9.659 10.425 1.00 92.38 192 SER A O 1
ATOM 1552 N N . ASN A 1 193 ? 20.785 -7.759 10.910 1.00 90.00 193 ASN A N 1
ATOM 1553 C CA . ASN A 1 193 ? 21.661 -6.894 10.140 1.00 90.00 193 ASN A CA 1
ATOM 1554 C C . ASN A 1 193 ? 22.576 -6.094 11.071 1.00 90.00 193 ASN A C 1
ATOM 1556 O O . ASN A 1 193 ? 22.138 -5.159 11.738 1.00 90.00 193 ASN A O 1
ATOM 1560 N N . ALA A 1 194 ? 23.876 -6.398 11.051 1.00 87.62 194 ALA A N 1
ATOM 1561 C CA . ALA A 1 194 ? 24.870 -5.721 11.888 1.00 87.62 194 ALA A CA 1
ATOM 1562 C C . ALA A 1 194 ? 24.879 -4.186 11.730 1.00 87.62 194 ALA A C 1
ATOM 1564 O O . ALA A 1 194 ? 25.243 -3.482 12.668 1.00 87.62 194 ALA A O 1
ATOM 1565 N N . ALA A 1 195 ? 24.446 -3.655 10.578 1.00 86.56 195 ALA A N 1
ATOM 1566 C CA . ALA A 1 195 ? 24.352 -2.213 10.352 1.00 86.56 195 ALA A CA 1
ATOM 1567 C C . ALA A 1 195 ? 23.169 -1.545 11.077 1.00 86.56 195 ALA A C 1
ATOM 1569 O O . ALA A 1 195 ? 23.161 -0.323 11.204 1.00 86.56 195 ALA A O 1
ATOM 1570 N N . PHE A 1 196 ? 22.172 -2.316 11.521 1.00 90.75 196 PHE A N 1
ATOM 1571 C CA . PHE A 1 196 ? 20.953 -1.803 12.151 1.00 90.75 196 PHE A CA 1
ATOM 1572 C C . PHE A 1 196 ? 20.710 -2.355 13.560 1.00 90.75 196 PHE A C 1
ATOM 1574 O O . PHE A 1 196 ? 19.986 -1.723 14.324 1.00 90.75 196 PHE A O 1
ATOM 1581 N N . ALA A 1 197 ? 21.323 -3.481 13.936 1.00 89.06 197 ALA A N 1
ATOM 1582 C CA . ALA A 1 197 ? 21.047 -4.191 15.187 1.00 89.06 197 ALA A CA 1
ATOM 1583 C C . ALA A 1 197 ? 21.136 -3.307 16.447 1.00 89.06 197 ALA A C 1
ATOM 1585 O O . ALA A 1 197 ? 20.342 -3.454 17.374 1.00 89.06 197 ALA A O 1
ATOM 1586 N N . GLY A 1 198 ? 22.068 -2.347 16.475 1.00 89.12 198 GLY A N 1
ATOM 1587 C CA . GLY A 1 198 ? 22.211 -1.407 17.593 1.00 89.12 198 GLY A CA 1
ATOM 1588 C C . GLY A 1 198 ? 21.019 -0.458 17.783 1.00 89.12 198 GLY A C 1
ATOM 1589 O O . GLY A 1 198 ? 20.785 -0.001 18.900 1.00 89.12 198 GLY A O 1
ATOM 1590 N N . LEU A 1 199 ? 20.235 -0.199 16.731 1.00 91.31 199 LEU A N 1
ATOM 1591 C CA . LEU A 1 199 ? 19.146 0.783 16.736 1.00 91.31 199 LEU A CA 1
ATOM 1592 C C . LEU A 1 199 ? 17.964 0.365 17.625 1.00 91.31 199 LEU A C 1
ATOM 1594 O O . LEU A 1 199 ? 17.298 1.232 18.187 1.00 91.31 199 LEU A O 1
ATOM 1598 N N . LEU A 1 200 ? 17.727 -0.938 17.823 1.00 92.12 200 LEU A N 1
ATOM 1599 C CA . LEU A 1 200 ? 16.623 -1.430 18.668 1.00 92.12 200 LEU A CA 1
ATOM 1600 C C . LEU A 1 200 ? 16.827 -1.184 20.168 1.00 92.12 200 LEU A C 1
ATOM 1602 O O . LEU A 1 200 ? 15.914 -1.393 20.962 1.00 92.12 200 LEU A O 1
ATOM 1606 N N . ARG A 1 201 ? 18.009 -0.710 20.577 1.00 89.88 201 ARG A N 1
ATOM 1607 C CA . ARG A 1 201 ? 18.253 -0.279 21.962 1.00 89.88 201 ARG A CA 1
ATOM 1608 C C . ARG A 1 201 ? 17.538 1.031 22.300 1.00 89.88 201 ARG A C 1
ATOM 1610 O O . ARG A 1 201 ? 17.408 1.362 23.474 1.00 89.88 201 ARG A O 1
ATOM 1617 N N . HIS A 1 202 ? 17.082 1.773 21.292 1.00 91.06 202 HIS A N 1
ATOM 1618 C CA . HIS A 1 202 ? 16.367 3.030 21.467 1.00 91.06 202 HIS A CA 1
ATOM 1619 C C . HIS A 1 202 ? 14.858 2.792 21.423 1.00 91.06 202 HIS A C 1
ATOM 1621 O O . HIS A 1 202 ? 14.300 2.513 20.360 1.00 91.06 202 HIS A O 1
ATOM 1627 N N . SER A 1 203 ? 14.177 2.974 22.558 1.00 92.44 203 SER A N 1
ATOM 1628 C CA . SER A 1 203 ? 12.723 2.785 22.650 1.00 92.44 203 SER A CA 1
ATOM 1629 C C . SER A 1 203 ? 11.957 3.646 21.644 1.00 92.44 203 SER A C 1
ATOM 1631 O O . SER A 1 203 ? 11.023 3.156 21.010 1.00 92.44 203 SER A O 1
ATOM 1633 N N . GLN A 1 204 ? 12.404 4.882 21.391 1.00 94.31 204 GLN A N 1
ATOM 1634 C CA . GLN A 1 204 ? 11.791 5.742 20.376 1.00 94.31 204 GLN A CA 1
ATOM 1635 C C . GLN A 1 204 ? 11.911 5.176 18.952 1.00 94.31 204 GLN A C 1
ATOM 1637 O O . GLN A 1 204 ? 10.958 5.272 18.182 1.00 94.31 204 GLN A O 1
ATOM 1642 N N . ILE A 1 205 ? 13.037 4.548 18.592 1.00 94.69 205 ILE A N 1
ATOM 1643 C CA . ILE A 1 205 ? 13.177 3.896 17.280 1.00 94.69 205 ILE A CA 1
ATOM 1644 C C . ILE A 1 205 ? 12.205 2.716 17.189 1.00 94.69 205 ILE A C 1
ATOM 1646 O O . ILE A 1 205 ? 11.511 2.578 16.184 1.00 94.69 205 ILE A O 1
ATOM 1650 N N . CYS A 1 206 ? 12.086 1.911 18.249 1.00 94.06 206 CYS A N 1
ATOM 1651 C CA . CYS A 1 206 ? 11.123 0.810 18.316 1.00 94.06 206 CYS A CA 1
ATOM 1652 C C . CYS A 1 206 ? 9.672 1.294 18.154 1.00 94.06 206 CYS A C 1
ATOM 1654 O O . CYS A 1 206 ? 8.915 0.697 17.386 1.00 94.06 206 CYS A O 1
ATOM 1656 N N . ARG A 1 207 ? 9.299 2.413 18.793 1.00 93.25 207 ARG A N 1
ATOM 1657 C CA . ARG A 1 207 ? 7.989 3.062 18.595 1.00 93.25 207 ARG A CA 1
ATOM 1658 C C . ARG A 1 207 ? 7.784 3.513 17.165 1.00 93.25 207 ARG A C 1
ATOM 1660 O O . ARG A 1 207 ? 6.740 3.237 16.592 1.00 93.25 207 ARG A O 1
ATOM 1667 N N . ASN A 1 208 ? 8.774 4.171 16.573 1.00 94.12 208 ASN A N 1
ATOM 1668 C CA . ASN A 1 208 ? 8.683 4.637 15.195 1.00 94.12 208 ASN A CA 1
ATOM 1669 C C . ASN A 1 208 ? 8.499 3.451 14.233 1.00 94.12 208 ASN A C 1
ATOM 1671 O O . ASN A 1 208 ? 7.623 3.492 13.373 1.00 94.12 208 ASN A O 1
ATOM 1675 N N . LEU A 1 209 ? 9.238 2.353 14.428 1.00 93.81 209 LEU A N 1
ATOM 1676 C CA . LEU A 1 209 ? 9.079 1.114 13.656 1.00 93.81 209 LEU A CA 1
ATOM 1677 C C . LEU A 1 209 ? 7.687 0.485 13.818 1.00 93.81 209 LEU A C 1
ATOM 1679 O O . LEU A 1 209 ? 7.100 0.050 12.826 1.00 93.81 209 LEU A O 1
ATOM 1683 N N . PHE A 1 210 ? 7.146 0.470 15.039 1.00 91.69 210 PHE A N 1
ATOM 1684 C CA . PHE A 1 210 ? 5.770 0.048 15.303 1.00 91.69 210 PHE A CA 1
ATOM 1685 C C . PHE A 1 210 ? 4.758 0.944 14.574 1.00 91.69 210 PHE A C 1
ATOM 1687 O O . PHE A 1 210 ? 3.899 0.444 13.842 1.00 91.69 210 PHE A O 1
ATOM 1694 N N . SER A 1 211 ? 4.918 2.265 14.686 1.00 90.19 211 SER A N 1
ATOM 1695 C CA . SER A 1 211 ? 4.051 3.259 14.055 1.00 90.19 211 SER A CA 1
ATOM 1696 C C . SER A 1 211 ? 4.030 3.142 12.539 1.00 90.19 211 SER A C 1
ATOM 1698 O O . SER A 1 211 ? 2.960 3.292 11.965 1.00 90.19 211 SER A O 1
ATOM 1700 N N . LEU A 1 212 ? 5.153 2.798 11.889 1.00 89.44 212 LEU A N 1
ATOM 1701 C CA . LEU A 1 212 ? 5.236 2.553 10.437 1.00 89.44 212 LEU A CA 1
ATOM 1702 C C . LEU A 1 212 ? 4.417 1.334 9.960 1.00 89.44 212 LEU A C 1
ATOM 1704 O O . LEU A 1 212 ? 4.330 1.079 8.757 1.00 89.44 212 LEU A O 1
ATOM 1708 N N . GLY A 1 213 ? 3.792 0.579 10.869 1.00 82.94 213 GLY A N 1
ATOM 1709 C CA . GLY A 1 213 ? 2.723 -0.364 10.535 1.00 82.94 213 GLY A CA 1
ATOM 1710 C C . GLY A 1 213 ? 3.167 -1.573 9.710 1.00 82.94 213 GLY A C 1
ATOM 1711 O O . GLY A 1 213 ? 2.337 -2.180 9.034 1.00 82.94 213 GLY A O 1
ATOM 1712 N N . GLY A 1 214 ? 4.461 -1.907 9.738 1.00 83.75 214 GLY A N 1
ATOM 1713 C CA . GLY A 1 214 ? 5.001 -3.095 9.077 1.00 83.75 214 GLY A CA 1
ATOM 1714 C C . GLY A 1 214 ? 5.174 -2.976 7.563 1.00 83.75 214 GLY A C 1
ATOM 1715 O O . GLY A 1 214 ? 5.399 -3.989 6.902 1.00 83.75 214 GLY A O 1
ATOM 1716 N N . VAL A 1 215 ? 5.076 -1.775 6.984 1.00 83.31 215 VAL A N 1
ATOM 1717 C CA . VAL A 1 215 ? 5.311 -1.579 5.546 1.00 83.31 215 VAL A CA 1
ATOM 1718 C C . VAL A 1 215 ? 6.820 -1.647 5.260 1.00 83.31 215 VAL A C 1
ATOM 1720 O O . VAL A 1 215 ? 7.550 -0.740 5.676 1.00 83.31 215 VAL A O 1
ATOM 1723 N N . PRO A 1 216 ? 7.321 -2.662 4.517 1.00 84.88 216 PRO A N 1
ATOM 1724 C CA . PRO A 1 216 ? 8.762 -2.906 4.393 1.00 84.88 216 PRO A CA 1
ATOM 1725 C C . PRO A 1 216 ? 9.550 -1.703 3.871 1.00 84.88 216 PRO A C 1
ATOM 1727 O O . PRO A 1 216 ? 10.620 -1.389 4.381 1.00 84.88 216 PRO A O 1
ATOM 1730 N N . ARG A 1 217 ? 9.008 -0.999 2.868 1.00 84.25 217 ARG A N 1
ATOM 1731 C CA . ARG A 1 217 ? 9.677 0.157 2.256 1.00 84.25 217 ARG A CA 1
ATOM 1732 C C . ARG A 1 217 ? 9.886 1.292 3.256 1.00 84.25 217 ARG A C 1
ATOM 1734 O O . ARG A 1 217 ? 10.972 1.856 3.299 1.00 84.25 217 ARG A O 1
ATOM 1741 N N . TRP A 1 218 ? 8.868 1.612 4.055 1.00 89.00 218 TRP A N 1
ATOM 1742 C CA . TRP A 1 218 ? 8.941 2.708 5.023 1.00 89.00 218 TRP A CA 1
ATOM 1743 C C . TRP A 1 218 ? 9.933 2.378 6.136 1.00 89.00 218 TRP A C 1
ATOM 1745 O O . TRP A 1 218 ? 10.771 3.208 6.474 1.00 89.00 218 TRP A O 1
ATOM 1755 N N . VAL A 1 219 ? 9.884 1.137 6.632 1.00 91.06 219 VAL A N 1
ATOM 1756 C CA . VAL A 1 219 ? 10.819 0.612 7.635 1.00 91.06 219 VAL A CA 1
ATOM 1757 C C . VAL A 1 219 ? 12.262 0.695 7.136 1.00 91.06 219 VAL A C 1
ATOM 1759 O O . VAL A 1 219 ? 13.115 1.252 7.820 1.00 91.06 219 VAL A O 1
ATOM 1762 N N . VAL A 1 220 ? 12.545 0.179 5.937 1.00 90.94 220 VAL A N 1
ATOM 1763 C CA . VAL A 1 220 ? 13.913 0.151 5.399 1.00 90.94 220 VAL A CA 1
ATOM 1764 C C . VAL A 1 220 ? 14.439 1.557 5.127 1.00 90.94 220 VAL A C 1
ATOM 1766 O O . VAL A 1 220 ? 15.580 1.839 5.478 1.00 90.94 220 VAL A O 1
ATOM 1769 N N . GLU A 1 221 ? 13.640 2.450 4.538 1.00 91.88 221 GLU A N 1
ATOM 1770 C CA . GLU A 1 221 ? 14.094 3.824 4.292 1.00 91.88 221 GLU A CA 1
ATOM 1771 C C . GLU A 1 221 ? 14.358 4.577 5.597 1.00 91.88 221 GLU A C 1
ATOM 1773 O O . GLU A 1 221 ? 15.398 5.216 5.712 1.00 91.88 221 GLU A O 1
ATOM 1778 N N . TYR A 1 222 ? 13.511 4.414 6.615 1.00 94.88 222 TYR A N 1
ATOM 1779 C CA . TYR A 1 222 ? 13.762 4.992 7.935 1.00 94.88 222 TYR A CA 1
ATOM 1780 C C . TYR A 1 222 ? 15.085 4.508 8.556 1.00 94.88 222 TYR A C 1
ATOM 1782 O O . TYR A 1 222 ? 15.885 5.310 9.039 1.00 94.88 222 TYR A O 1
ATOM 1790 N N . LEU A 1 223 ? 15.357 3.201 8.493 1.00 94.31 223 LEU A N 1
ATOM 1791 C CA . LEU A 1 223 ? 16.606 2.618 8.998 1.00 94.31 223 LEU A CA 1
ATOM 1792 C C . LEU A 1 223 ? 17.838 3.101 8.218 1.00 94.31 223 LEU A C 1
ATOM 1794 O O . LEU A 1 223 ? 18.910 3.273 8.799 1.00 94.31 223 LEU A O 1
ATOM 1798 N N . LEU A 1 224 ? 17.701 3.321 6.908 1.00 93.44 224 LEU A N 1
ATOM 1799 C CA . LEU A 1 224 ? 18.775 3.858 6.072 1.00 93.44 224 LEU A CA 1
ATOM 1800 C C . LEU A 1 224 ? 19.099 5.317 6.414 1.00 93.44 224 LEU A C 1
ATOM 1802 O O . LEU A 1 224 ? 20.283 5.649 6.481 1.00 93.44 224 LEU A O 1
ATOM 1806 N N . GLU A 1 225 ? 18.091 6.151 6.688 1.00 92.81 225 GLU A N 1
ATOM 1807 C CA . GLU A 1 225 ? 18.311 7.531 7.148 1.00 92.81 225 GLU A CA 1
ATOM 1808 C C . GLU A 1 225 ? 19.066 7.545 8.486 1.00 92.81 225 GLU A C 1
ATOM 1810 O O . GLU A 1 225 ? 20.126 8.169 8.594 1.00 92.81 225 GLU A O 1
ATOM 1815 N N . LEU A 1 226 ? 18.613 6.748 9.467 1.00 92.38 226 LEU A N 1
ATOM 1816 C CA . LEU A 1 226 ? 19.285 6.594 10.766 1.00 92.38 226 LEU A CA 1
ATOM 1817 C C . LEU A 1 226 ? 20.739 6.124 10.617 1.00 92.38 226 LEU A C 1
ATOM 1819 O O . LEU A 1 226 ? 21.645 6.647 11.269 1.00 92.38 226 LEU A O 1
ATOM 1823 N N . ARG A 1 227 ? 20.985 5.156 9.728 1.00 89.62 227 ARG A N 1
ATOM 1824 C CA . ARG A 1 227 ? 22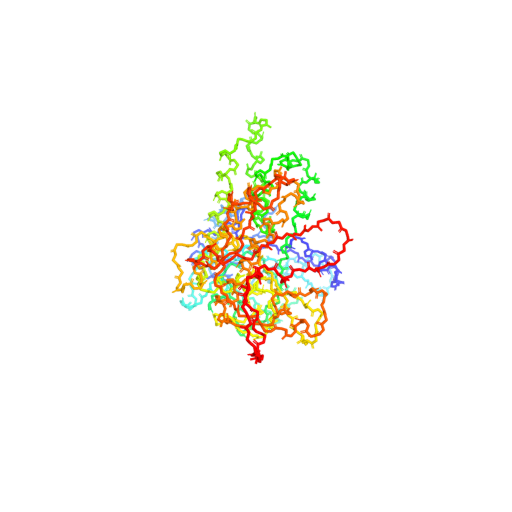.333 4.651 9.448 1.00 89.62 227 ARG A CA 1
ATOM 1825 C C . ARG A 1 227 ? 23.238 5.723 8.844 1.00 89.62 227 ARG A C 1
ATOM 1827 O O . ARG A 1 227 ? 24.421 5.752 9.178 1.00 89.62 227 ARG A O 1
ATOM 1834 N N . SER A 1 228 ? 22.724 6.569 7.952 1.00 87.06 228 SER A N 1
ATOM 1835 C CA . SER A 1 228 ? 23.536 7.613 7.313 1.00 87.06 228 SER A CA 1
ATOM 1836 C C . SER A 1 228 ? 24.112 8.598 8.345 1.00 87.06 228 SER A C 1
ATOM 1838 O O . SER A 1 228 ? 25.272 9.005 8.246 1.00 87.06 228 SER A O 1
ATOM 1840 N N . CYS A 1 229 ? 23.348 8.874 9.408 1.00 83.81 229 CYS A N 1
ATOM 1841 C CA . CYS A 1 229 ? 23.793 9.662 10.556 1.00 83.81 229 CYS A CA 1
ATOM 1842 C C . CYS A 1 229 ? 24.921 8.963 11.337 1.00 83.81 229 CYS A C 1
ATOM 1844 O O . CYS A 1 229 ? 25.969 9.567 11.563 1.00 83.81 229 CYS A O 1
ATOM 1846 N N . LEU A 1 230 ? 24.772 7.670 11.655 1.00 81.50 230 LEU A N 1
ATOM 1847 C CA . LEU A 1 230 ? 25.816 6.890 12.344 1.00 81.50 230 LEU A CA 1
ATOM 1848 C C . LEU A 1 230 ? 27.129 6.825 11.543 1.00 81.50 230 LEU A C 1
ATOM 1850 O O . LEU A 1 230 ? 28.222 6.891 12.099 1.00 81.50 230 LEU A O 1
ATOM 1854 N N . GLN A 1 231 ? 27.038 6.747 10.212 1.00 78.62 231 GLN A N 1
ATOM 1855 C CA . GLN A 1 231 ? 28.210 6.743 9.328 1.00 78.62 231 GLN A CA 1
ATOM 1856 C C . GLN A 1 231 ? 28.944 8.090 9.270 1.00 78.62 231 GLN A C 1
ATOM 1858 O O . GLN A 1 231 ? 30.087 8.131 8.819 1.00 78.62 231 GLN A O 1
ATOM 1863 N N . SER A 1 232 ? 28.324 9.170 9.748 1.00 76.69 232 SER A N 1
ATOM 1864 C CA . SER A 1 232 ? 28.921 10.509 9.802 1.00 76.69 232 SER A CA 1
ATOM 1865 C C . SER A 1 232 ? 29.771 10.743 11.063 1.00 76.69 232 SER A C 1
ATOM 1867 O O . SER A 1 232 ? 30.196 11.869 11.310 1.00 76.69 232 SER A O 1
ATOM 1869 N N . GLY A 1 233 ? 30.044 9.693 11.851 1.00 70.12 233 GLY A N 1
ATOM 1870 C CA . GLY A 1 233 ? 30.872 9.758 13.063 1.00 70.12 233 GLY A CA 1
ATOM 1871 C C . GLY A 1 233 ? 30.091 10.041 14.349 1.00 70.12 233 GLY A C 1
ATOM 1872 O O . GLY A 1 233 ? 30.684 10.440 15.346 1.00 70.12 233 GLY A O 1
ATOM 1873 N N . VAL A 1 234 ? 28.768 9.861 14.326 1.00 72.56 234 VAL A N 1
ATOM 1874 C CA . VAL A 1 234 ? 27.896 9.999 15.497 1.00 72.56 234 VAL A CA 1
ATOM 1875 C C . VAL A 1 234 ? 27.720 8.627 16.152 1.00 72.56 234 VAL A C 1
ATOM 1877 O O . VAL A 1 234 ? 27.190 7.715 15.524 1.00 72.56 234 VAL A O 1
ATOM 1880 N N . ASP A 1 235 ? 28.125 8.483 17.417 1.00 71.88 235 ASP A N 1
ATOM 1881 C CA . ASP A 1 235 ? 28.023 7.208 18.150 1.00 71.88 235 ASP A CA 1
ATOM 1882 C C . ASP A 1 235 ? 26.579 6.854 18.546 1.00 71.88 235 ASP A C 1
ATOM 1884 O O . ASP A 1 235 ? 26.212 5.681 18.627 1.00 71.88 235 ASP A O 1
ATOM 1888 N N . VAL A 1 236 ? 25.747 7.871 18.798 1.00 80.88 236 VAL A N 1
ATOM 1889 C CA . VAL A 1 236 ? 24.346 7.727 19.214 1.00 80.88 236 VAL A CA 1
ATOM 1890 C C . VAL A 1 236 ? 23.488 8.749 18.482 1.00 80.88 236 VAL A C 1
ATOM 1892 O O . VAL A 1 236 ? 23.747 9.945 18.583 1.00 80.88 236 VAL A O 1
ATOM 1895 N N . VAL A 1 237 ? 22.445 8.294 17.782 1.00 83.44 237 VAL A N 1
ATOM 1896 C CA . VAL A 1 237 ? 21.537 9.199 17.062 1.00 83.44 237 VAL A CA 1
ATOM 1897 C C . VAL A 1 237 ? 20.718 10.023 18.072 1.00 83.44 237 VAL A C 1
ATOM 1899 O O . VAL A 1 237 ? 20.007 9.430 18.890 1.00 83.44 237 VAL A O 1
ATOM 1902 N N . PRO A 1 238 ? 20.788 11.366 18.038 1.00 89.62 238 PRO A N 1
ATOM 1903 C CA . PRO A 1 238 ? 20.000 12.228 18.918 1.00 89.62 238 PRO A CA 1
ATOM 1904 C C . PRO A 1 238 ? 18.483 12.067 18.719 1.00 89.62 238 PRO A C 1
ATOM 1906 O O . PRO A 1 238 ? 18.017 11.744 17.626 1.00 89.62 238 PRO A O 1
ATOM 1909 N N . LEU A 1 239 ? 17.694 12.302 19.775 1.00 90.44 239 LEU A N 1
ATOM 1910 C CA . LEU A 1 239 ? 16.234 12.110 19.758 1.00 90.44 239 LEU A CA 1
ATOM 1911 C C . LEU A 1 239 ? 15.516 13.031 18.758 1.00 90.44 239 LEU A C 1
ATOM 1913 O O . LEU A 1 239 ? 14.560 12.616 18.105 1.00 90.44 239 LEU A O 1
ATOM 1917 N N . ASP A 1 240 ? 15.973 14.271 18.635 1.00 91.62 240 ASP A N 1
ATOM 1918 C CA . ASP A 1 240 ? 15.499 15.247 17.655 1.00 91.62 240 ASP A CA 1
ATOM 1919 C C . ASP A 1 240 ? 15.699 14.743 16.221 1.00 91.62 240 ASP A C 1
ATOM 1921 O O . ASP A 1 240 ? 14.741 14.737 15.449 1.00 91.62 240 ASP A O 1
ATOM 1925 N N . ILE A 1 241 ? 16.876 14.193 15.908 1.00 91.50 241 ILE A N 1
ATOM 1926 C CA . ILE A 1 241 ? 17.177 13.599 14.596 1.00 91.50 241 ILE A CA 1
ATOM 1927 C C . ILE A 1 241 ? 16.335 12.340 14.342 1.00 91.50 241 ILE A C 1
ATOM 1929 O O . ILE A 1 241 ? 15.782 12.162 13.256 1.00 91.50 241 ILE A O 1
ATOM 1933 N N . ILE A 1 242 ? 16.177 11.474 15.353 1.00 94.12 242 ILE A N 1
ATOM 1934 C CA . ILE A 1 242 ? 15.305 10.286 15.282 1.00 94.12 242 ILE A CA 1
ATOM 1935 C C . ILE A 1 242 ? 13.878 10.686 14.882 1.00 94.12 242 ILE A C 1
ATOM 1937 O O . ILE A 1 242 ? 13.266 10.021 14.036 1.00 94.12 242 ILE A O 1
ATOM 1941 N N . ASN A 1 243 ? 13.358 11.754 15.491 1.00 93.44 243 ASN A N 1
ATOM 1942 C CA . ASN A 1 243 ? 12.018 12.269 15.228 1.00 93.44 243 ASN A CA 1
ATOM 1943 C C . ASN A 1 243 ? 11.930 12.968 13.866 1.00 93.44 243 ASN A C 1
ATOM 1945 O O . ASN A 1 243 ? 10.961 12.749 13.143 1.00 93.44 243 ASN A O 1
ATOM 1949 N N . GLU A 1 244 ? 12.938 13.750 13.478 1.00 94.50 244 GLU A N 1
ATOM 1950 C CA . GLU A 1 244 ? 13.000 14.417 12.173 1.00 94.50 244 GLU A CA 1
ATOM 1951 C C . GLU A 1 244 ? 12.977 13.407 11.018 1.00 94.50 244 GLU A C 1
ATOM 1953 O O . GLU A 1 244 ? 12.181 13.536 10.081 1.00 94.50 244 GLU A O 1
ATOM 1958 N N . PHE A 1 245 ? 13.792 12.351 11.097 1.00 94.69 245 PHE A N 1
ATOM 1959 C CA . PHE A 1 245 ? 13.798 11.297 10.083 1.00 94.69 245 PHE A CA 1
ATOM 1960 C C . PHE A 1 245 ? 12.472 10.546 10.040 1.00 94.69 245 PHE A C 1
ATOM 1962 O O . PHE A 1 245 ? 11.967 10.252 8.956 1.00 94.69 245 PHE A O 1
ATOM 1969 N N . PHE A 1 246 ? 11.863 10.278 11.196 1.00 94.38 246 PHE A N 1
ATOM 1970 C CA . PHE A 1 246 ? 10.541 9.664 11.233 1.00 94.38 246 PHE A CA 1
ATOM 1971 C C . PHE A 1 246 ? 9.489 10.551 10.554 1.00 94.38 246 PHE A C 1
ATOM 1973 O O . PHE A 1 246 ? 8.768 10.067 9.682 1.00 94.38 246 PHE A O 1
ATOM 1980 N N . LEU A 1 247 ? 9.450 11.849 10.871 1.00 92.38 247 LEU A N 1
ATOM 1981 C CA . LEU A 1 247 ? 8.539 12.814 10.245 1.00 92.38 247 LEU A CA 1
ATOM 1982 C C . LEU A 1 247 ? 8.783 12.956 8.739 1.00 92.38 247 LEU A C 1
ATOM 1984 O O . LEU A 1 247 ? 7.829 13.104 7.975 1.00 92.38 247 LEU A O 1
ATOM 1988 N N . THR A 1 248 ? 10.037 12.862 8.297 1.00 92.44 248 THR A N 1
ATOM 1989 C CA . THR A 1 248 ? 10.399 12.869 6.873 1.00 92.44 248 THR A CA 1
ATOM 1990 C C . THR A 1 248 ? 9.797 11.667 6.150 1.00 92.44 248 THR A C 1
ATOM 1992 O O . THR A 1 248 ? 9.147 11.827 5.115 1.00 92.44 248 THR A O 1
ATOM 1995 N N . ILE A 1 249 ? 9.955 10.461 6.704 1.00 91.94 249 ILE A N 1
ATOM 1996 C CA . ILE A 1 249 ? 9.371 9.233 6.144 1.00 91.94 249 ILE A CA 1
ATOM 1997 C C . ILE A 1 249 ? 7.841 9.283 6.199 1.00 91.94 249 ILE A C 1
ATOM 1999 O O . ILE A 1 249 ? 7.185 8.932 5.213 1.00 91.94 249 ILE A O 1
ATOM 2003 N N . TRP A 1 250 ? 7.278 9.770 7.306 1.00 89.88 250 TRP A N 1
ATOM 2004 C CA . TRP A 1 250 ? 5.841 9.950 7.480 1.00 89.88 250 TRP A CA 1
ATOM 2005 C C . TRP A 1 250 ? 5.260 10.879 6.409 1.00 89.88 250 TRP A C 1
ATOM 2007 O O . TRP A 1 250 ? 4.388 10.473 5.645 1.00 89.88 250 TRP A O 1
ATOM 2017 N N . SER A 1 251 ? 5.821 12.076 6.254 1.00 88.44 251 SER A N 1
ATOM 2018 C CA . SER A 1 251 ? 5.361 13.063 5.268 1.00 88.44 251 SER A CA 1
ATOM 2019 C C . SER A 1 251 ? 5.520 12.554 3.832 1.00 88.44 251 SER A C 1
ATOM 2021 O O . SER A 1 251 ? 4.639 12.719 2.988 1.00 88.44 251 SER A O 1
ATOM 2023 N N . LYS A 1 252 ? 6.651 11.896 3.541 1.00 85.25 252 LYS A N 1
ATOM 2024 C CA . LYS A 1 252 ? 6.974 11.383 2.203 1.00 85.25 252 LYS A CA 1
ATOM 2025 C C . LYS A 1 252 ? 6.027 10.273 1.758 1.00 85.25 252 LYS A C 1
ATOM 2027 O O . LYS A 1 252 ? 5.682 10.214 0.578 1.00 85.25 252 LYS A O 1
ATOM 2032 N N . TYR A 1 253 ? 5.652 9.380 2.670 1.00 81.69 253 TYR A N 1
ATOM 2033 C CA . TYR A 1 253 ? 4.912 8.171 2.323 1.00 81.69 253 TYR A CA 1
ATOM 2034 C C . TYR A 1 253 ? 3.506 8.120 2.887 1.00 81.69 253 TYR A C 1
ATOM 2036 O O . TYR A 1 253 ? 2.571 7.851 2.140 1.00 81.69 253 TYR A O 1
ATOM 2044 N N . VAL A 1 254 ? 3.367 8.340 4.188 1.00 80.81 254 VAL A N 1
ATOM 2045 C CA . VAL A 1 254 ? 2.129 8.119 4.932 1.00 80.81 254 VAL A CA 1
ATOM 2046 C C . VAL A 1 254 ? 1.113 9.194 4.555 1.00 80.81 254 VAL A C 1
ATOM 2048 O O . VAL A 1 254 ? 0.043 8.863 4.047 1.00 80.81 254 VAL A O 1
ATOM 2051 N N . ASP A 1 255 ? 1.488 10.470 4.657 1.00 82.75 255 ASP A N 1
ATOM 2052 C CA . ASP A 1 255 ? 0.597 11.581 4.300 1.00 82.75 255 ASP A CA 1
ATOM 2053 C C . ASP A 1 255 ? 0.240 11.552 2.811 1.00 82.75 255 ASP A C 1
ATOM 2055 O O . ASP A 1 255 ? -0.928 11.655 2.438 1.00 82.75 255 ASP A O 1
ATOM 2059 N N . SER A 1 256 ? 1.232 11.337 1.938 1.00 76.50 256 SER A N 1
ATOM 2060 C CA . SER A 1 256 ? 0.983 11.220 0.497 1.00 76.50 256 SER A CA 1
ATOM 2061 C C . SER A 1 256 ? 0.045 10.061 0.154 1.00 76.50 256 SER A C 1
ATOM 2063 O O . SER A 1 256 ? -0.706 10.171 -0.816 1.00 76.50 256 SER A O 1
ATOM 2065 N N . TYR A 1 257 ? 0.110 8.951 0.892 1.00 75.31 257 TYR A N 1
ATOM 2066 C CA . TYR A 1 257 ? -0.741 7.793 0.648 1.00 75.31 257 TYR A CA 1
ATOM 2067 C C . TYR A 1 257 ? -2.171 8.049 1.116 1.00 75.31 257 TYR A C 1
ATOM 2069 O O . TYR A 1 257 ? -3.110 7.869 0.341 1.00 75.31 257 TYR A O 1
ATOM 2077 N N . TRP A 1 258 ? -2.347 8.532 2.345 1.00 78.75 258 TRP A N 1
ATOM 2078 C CA . TRP A 1 258 ? -3.677 8.746 2.913 1.00 78.75 258 TRP A CA 1
ATOM 2079 C C . TRP A 1 258 ? -4.423 9.908 2.267 1.00 78.75 258 TRP A C 1
ATOM 2081 O O . TRP A 1 258 ? -5.621 9.787 2.033 1.00 78.75 258 TRP A O 1
ATOM 2091 N N . ASN A 1 259 ? -3.728 10.976 1.865 1.00 77.50 259 ASN A N 1
ATOM 2092 C CA . ASN A 1 259 ? -4.352 12.112 1.176 1.00 77.50 259 ASN A CA 1
ATOM 2093 C C . ASN A 1 259 ? -4.939 11.752 -0.200 1.00 77.50 259 ASN A C 1
ATOM 2095 O O . ASN A 1 259 ? -5.692 12.539 -0.769 1.00 77.50 259 ASN A O 1
ATOM 2099 N N . SER A 1 260 ? -4.607 10.581 -0.753 1.00 73.06 260 SER A N 1
ATOM 2100 C CA . SER A 1 260 ? -5.184 10.103 -2.015 1.00 73.06 260 SER A CA 1
ATOM 2101 C C . SER A 1 260 ? -6.571 9.464 -1.862 1.00 73.06 260 SER A C 1
ATOM 2103 O O . SER A 1 260 ? -7.196 9.108 -2.862 1.00 73.06 260 SER A O 1
ATOM 2105 N N . ILE A 1 261 ? -7.054 9.311 -0.627 1.00 78.06 261 ILE A N 1
ATOM 2106 C CA . ILE A 1 261 ? -8.267 8.567 -0.289 1.00 78.06 261 ILE A CA 1
ATOM 2107 C C . ILE A 1 261 ? -9.191 9.467 0.512 1.00 78.06 261 ILE A C 1
ATOM 2109 O O . ILE A 1 261 ? -8.755 10.248 1.353 1.00 78.06 261 ILE A O 1
ATOM 2113 N N . GLU A 1 262 ? -10.490 9.338 0.267 1.00 83.25 262 GLU A N 1
ATOM 2114 C CA . GLU A 1 262 ? -11.483 10.073 1.033 1.00 83.25 262 GLU A CA 1
ATOM 2115 C C . GLU A 1 262 ? -11.391 9.734 2.527 1.00 83.25 262 GLU A C 1
ATOM 2117 O O . GLU A 1 262 ? -11.450 8.566 2.930 1.00 83.25 262 GLU A O 1
ATOM 2122 N N . THR A 1 263 ? -11.310 10.775 3.357 1.00 86.62 263 THR A N 1
ATOM 2123 C CA . THR A 1 263 ? -11.197 10.670 4.816 1.00 86.62 263 THR A CA 1
ATOM 2124 C C . THR A 1 263 ? -12.262 9.759 5.420 1.00 86.62 263 THR A C 1
ATOM 2126 O O . THR A 1 263 ? -11.951 8.933 6.274 1.00 86.62 263 THR A O 1
ATOM 2129 N N . GLN A 1 264 ? -13.510 9.845 4.950 1.00 86.50 264 GLN A N 1
ATOM 2130 C CA . GLN A 1 264 ? -14.596 9.007 5.458 1.00 86.50 264 GLN A CA 1
ATOM 2131 C C . GLN A 1 264 ? -14.336 7.512 5.216 1.00 86.50 264 GLN A C 1
ATOM 2133 O O . GLN A 1 264 ? -14.582 6.684 6.095 1.00 86.50 264 GLN A O 1
ATOM 2138 N N . THR A 1 265 ? -13.791 7.154 4.053 1.00 86.56 265 THR A N 1
ATOM 2139 C CA . THR A 1 265 ? -13.426 5.767 3.740 1.00 86.56 265 THR A CA 1
ATOM 2140 C C . THR A 1 265 ? -12.316 5.275 4.667 1.00 86.56 265 THR A C 1
ATOM 2142 O O . THR A 1 265 ? -12.417 4.168 5.196 1.00 86.56 265 THR A O 1
ATOM 2145 N N . LEU A 1 266 ? -11.306 6.108 4.942 1.00 89.25 266 LEU A N 1
ATOM 2146 C CA . LEU A 1 266 ? -10.218 5.782 5.872 1.00 89.25 266 LEU A CA 1
ATOM 2147 C C . LEU A 1 266 ? -10.716 5.569 7.308 1.00 89.25 266 LEU A C 1
ATOM 2149 O O . LEU A 1 266 ? -10.332 4.592 7.952 1.00 89.25 266 LEU A O 1
ATOM 2153 N N . VAL A 1 267 ? -11.602 6.441 7.796 1.00 92.50 267 VAL A N 1
ATOM 2154 C CA . VAL A 1 267 ? -12.177 6.347 9.148 1.00 92.50 267 VAL A CA 1
ATOM 2155 C C . VAL A 1 267 ? -12.999 5.073 9.300 1.00 92.50 267 VAL A C 1
ATOM 2157 O O . VAL A 1 267 ? -12.821 4.337 10.270 1.00 92.50 267 VAL A O 1
ATOM 2160 N N . ARG A 1 268 ? -13.868 4.763 8.329 1.00 91.94 268 ARG A N 1
ATOM 2161 C CA . ARG A 1 268 ? -14.683 3.541 8.382 1.00 91.94 268 ARG A CA 1
ATOM 2162 C C . ARG A 1 268 ? -13.821 2.287 8.255 1.00 91.94 268 ARG A C 1
ATOM 2164 O O . ARG A 1 268 ? -14.079 1.312 8.953 1.00 91.94 268 ARG A O 1
ATOM 2171 N N . LEU A 1 269 ? -12.784 2.315 7.416 1.00 92.38 269 LEU A N 1
ATOM 2172 C CA . LEU A 1 269 ? -11.819 1.223 7.292 1.00 92.38 269 LEU A CA 1
ATOM 2173 C C . LEU A 1 269 ? -11.104 0.951 8.628 1.00 92.38 269 LEU A C 1
ATOM 2175 O O . LEU A 1 269 ? -11.051 -0.197 9.075 1.00 92.38 269 LEU A O 1
ATOM 2179 N N . ALA A 1 270 ? -10.614 2.007 9.285 1.00 94.06 270 ALA A N 1
ATOM 2180 C CA . ALA A 1 270 ? -10.009 1.939 10.613 1.00 94.06 270 ALA A CA 1
ATOM 2181 C C . ALA A 1 270 ? -10.989 1.393 11.661 1.00 94.06 270 ALA A C 1
ATOM 2183 O O . ALA A 1 270 ? -10.640 0.485 12.416 1.00 94.06 270 ALA A O 1
ATOM 2184 N N . ALA A 1 271 ? -12.227 1.897 11.671 1.00 95.38 271 ALA A N 1
ATOM 2185 C CA . ALA A 1 271 ? -13.264 1.460 12.598 1.00 95.38 271 ALA A CA 1
ATOM 2186 C C . ALA A 1 271 ? -13.584 -0.034 12.430 1.00 95.38 271 ALA A C 1
ATOM 2188 O O . ALA A 1 271 ? -13.609 -0.767 13.418 1.00 95.38 271 ALA A O 1
ATOM 2189 N N . VAL A 1 272 ? -13.744 -0.529 11.196 1.00 95.19 272 VAL A N 1
ATOM 2190 C CA . VAL A 1 272 ? -13.979 -1.964 10.955 1.00 95.19 272 VAL A CA 1
ATOM 2191 C C . VAL A 1 272 ? -12.828 -2.802 11.507 1.00 95.19 272 VAL A C 1
ATOM 2193 O O . VAL A 1 272 ? -13.084 -3.758 12.239 1.00 95.19 272 VAL A O 1
ATOM 2196 N N . ALA A 1 273 ? -11.579 -2.407 11.246 1.00 93.75 273 ALA A N 1
ATOM 2197 C CA . ALA A 1 273 ? -10.397 -3.160 11.665 1.00 93.75 273 ALA A CA 1
ATOM 2198 C C . ALA A 1 273 ? -10.283 -3.354 13.191 1.00 93.75 273 ALA A C 1
ATOM 2200 O O . ALA A 1 273 ? -9.742 -4.363 13.641 1.00 93.75 273 ALA A O 1
ATOM 2201 N N . VAL A 1 274 ? -10.807 -2.421 13.995 1.00 94.50 274 VAL A N 1
ATOM 2202 C CA . VAL A 1 274 ? -10.747 -2.490 15.471 1.00 94.50 274 VAL A CA 1
ATOM 2203 C C . VAL A 1 274 ? -12.076 -2.884 16.131 1.00 94.50 274 VAL A C 1
ATOM 2205 O O . VAL A 1 274 ? -12.092 -3.312 17.290 1.00 94.50 274 VAL A O 1
ATOM 2208 N N . SER A 1 275 ? -13.187 -2.816 15.389 1.00 93.12 275 SER A N 1
ATOM 2209 C CA . SER A 1 275 ? -14.532 -3.167 15.870 1.00 93.12 275 SER A CA 1
ATOM 2210 C C . SER A 1 275 ? -14.690 -4.647 16.230 1.00 93.12 275 SER A C 1
ATOM 2212 O O . SER A 1 275 ? -15.474 -4.981 17.111 1.00 93.12 275 SER A O 1
ATOM 2214 N N . GLY A 1 276 ? -13.933 -5.534 15.571 1.00 87.69 276 GLY A N 1
ATOM 2215 C CA . GLY A 1 276 ? -14.087 -6.986 15.698 1.00 87.69 276 GLY A CA 1
ATOM 2216 C C . GLY A 1 276 ? -15.111 -7.609 14.741 1.00 87.69 276 GLY A C 1
ATOM 2217 O O . GLY A 1 276 ? -15.261 -8.836 14.741 1.00 87.69 276 GLY A O 1
ATOM 2218 N N . LEU A 1 277 ? -15.765 -6.785 13.914 1.00 90.12 277 LEU A N 1
ATOM 2219 C CA . LEU A 1 277 ? -16.663 -7.220 12.848 1.00 90.12 277 LEU A CA 1
ATOM 2220 C C . LEU A 1 277 ? -15.898 -7.936 11.731 1.00 90.12 277 LEU A C 1
ATOM 2222 O O . LEU A 1 277 ? -14.772 -7.578 11.385 1.00 90.12 277 LEU A O 1
ATOM 2226 N N . THR A 1 278 ? -16.558 -8.917 11.124 1.00 90.69 278 THR A N 1
ATOM 2227 C CA . THR A 1 278 ? -16.077 -9.591 9.915 1.00 90.69 278 THR A CA 1
ATOM 2228 C C . THR A 1 278 ? -16.743 -9.024 8.672 1.00 90.69 278 THR A C 1
ATOM 2230 O O . THR A 1 278 ? -17.883 -8.567 8.734 1.00 90.69 278 THR A O 1
ATOM 2233 N N . VAL A 1 279 ? -16.075 -9.132 7.527 1.00 91.69 279 VAL A N 1
ATOM 2234 C CA . VAL A 1 279 ? -16.583 -8.641 6.239 1.00 91.69 279 VAL A CA 1
ATOM 2235 C C . VAL A 1 279 ? -16.564 -9.736 5.183 1.00 91.69 279 VAL A C 1
ATOM 2237 O O . VAL A 1 279 ? -15.683 -10.598 5.203 1.00 91.69 279 VAL A O 1
ATOM 2240 N N . ASN A 1 280 ? -17.493 -9.693 4.226 1.00 89.75 280 ASN A N 1
ATOM 2241 C CA . ASN A 1 280 ? -17.364 -10.485 3.009 1.00 89.75 280 ASN A CA 1
ATOM 2242 C C . ASN A 1 280 ? -16.539 -9.696 1.972 1.00 89.75 280 ASN A C 1
ATOM 2244 O O . ASN A 1 280 ? -16.821 -8.517 1.743 1.00 89.75 280 ASN A O 1
ATOM 2248 N N . PRO A 1 281 ? -15.554 -10.309 1.286 1.00 86.31 281 PRO A N 1
ATOM 2249 C CA . PRO A 1 281 ? -14.781 -9.644 0.235 1.00 86.31 281 PRO A CA 1
ATOM 2250 C C . PRO A 1 281 ? -15.614 -8.994 -0.885 1.00 86.31 281 PRO A C 1
ATOM 2252 O O . PRO A 1 281 ? -15.110 -8.093 -1.560 1.00 86.31 281 PRO A O 1
ATOM 2255 N N . GLN A 1 282 ? -16.849 -9.455 -1.110 1.00 86.06 282 GLN A N 1
ATOM 2256 C CA . GLN A 1 282 ? -17.750 -8.911 -2.132 1.00 86.06 282 GLN A CA 1
ATOM 2257 C C . GLN A 1 282 ? -18.565 -7.700 -1.670 1.00 86.06 282 GLN A C 1
ATOM 2259 O O . GLN A 1 282 ? -19.065 -6.969 -2.530 1.00 86.06 282 GLN A O 1
ATOM 2264 N N . ASP A 1 283 ? -18.664 -7.468 -0.360 1.00 89.56 283 ASP A N 1
ATOM 2265 C CA . ASP A 1 283 ? -19.389 -6.329 0.198 1.00 89.56 283 ASP A CA 1
ATOM 2266 C C . ASP A 1 283 ? -18.630 -5.023 -0.045 1.00 89.56 283 ASP A C 1
ATOM 2268 O O . ASP A 1 283 ? -17.429 -5.012 -0.344 1.00 89.56 283 ASP A O 1
ATOM 2272 N N . THR A 1 284 ? -19.336 -3.902 0.101 1.00 87.06 284 THR A N 1
ATOM 2273 C CA . THR A 1 284 ? -18.797 -2.562 -0.144 1.00 87.06 284 THR A CA 1
ATOM 2274 C C . THR A 1 284 ? -18.728 -1.704 1.112 1.00 87.06 284 THR A C 1
ATOM 2276 O O . THR A 1 284 ? -19.625 -1.740 1.951 1.00 87.06 284 THR A O 1
ATOM 2279 N N . ILE A 1 285 ? -17.715 -0.844 1.176 1.00 85.94 285 ILE A N 1
ATOM 2280 C CA . ILE A 1 285 ? -17.523 0.203 2.179 1.00 85.94 285 ILE A CA 1
ATOM 2281 C C . ILE A 1 285 ? -17.107 1.491 1.458 1.00 85.94 285 ILE A C 1
ATOM 2283 O O . ILE A 1 285 ? -16.209 1.471 0.619 1.00 85.94 285 ILE A O 1
ATOM 2287 N N . GLY A 1 286 ? -17.805 2.601 1.716 1.00 75.06 286 GLY A N 1
ATOM 2288 C CA . GLY A 1 286 ? -17.524 3.873 1.028 1.00 75.06 286 GLY A CA 1
ATOM 2289 C C . GLY A 1 286 ? -17.590 3.767 -0.504 1.00 75.06 286 GLY A C 1
ATOM 2290 O O . GLY A 1 286 ? -16.775 4.353 -1.197 1.00 75.06 286 GLY A O 1
ATOM 2291 N N . GLY A 1 287 ? -18.491 2.934 -1.042 1.00 79.38 287 GLY A N 1
ATOM 2292 C CA . GLY A 1 287 ? -18.603 2.689 -2.488 1.00 79.38 287 GLY A CA 1
ATOM 2293 C C . GLY A 1 287 ? -17.553 1.739 -3.086 1.00 79.38 287 GLY A C 1
ATOM 2294 O O . GLY A 1 287 ? -17.648 1.397 -4.264 1.00 79.38 287 GLY A O 1
ATOM 2295 N N . HIS A 1 288 ? -16.594 1.245 -2.298 1.00 82.12 288 HIS A N 1
ATOM 2296 C CA . HIS A 1 288 ? -15.546 0.330 -2.758 1.00 82.12 288 HIS A CA 1
ATOM 2297 C C . HIS A 1 288 ? -15.744 -1.085 -2.215 1.00 82.12 288 HIS A C 1
ATOM 2299 O O . HIS A 1 288 ? -16.023 -1.267 -1.034 1.00 82.12 288 HIS A O 1
ATOM 2305 N N . LYS A 1 289 ? -15.548 -2.111 -3.053 1.00 85.69 289 LYS A N 1
ATOM 2306 C CA . LYS A 1 289 ? -15.539 -3.508 -2.585 1.00 85.69 289 LYS A CA 1
ATOM 2307 C C . LYS A 1 289 ? -14.353 -3.776 -1.656 1.00 85.69 289 LYS A C 1
ATOM 2309 O O . LYS A 1 289 ? -13.241 -3.327 -1.939 1.00 85.69 289 LYS A O 1
ATOM 2314 N N . TRP A 1 290 ? -14.540 -4.608 -0.635 1.00 86.69 290 TRP A N 1
ATOM 2315 C CA . TRP A 1 290 ? -13.453 -5.040 0.256 1.00 86.69 290 TRP A CA 1
ATOM 2316 C C . TRP A 1 290 ? -12.297 -5.704 -0.485 1.00 86.69 290 TRP A C 1
ATOM 2318 O O . TRP A 1 290 ? -11.133 -5.405 -0.214 1.00 86.69 290 TRP A O 1
ATOM 2328 N N . SER A 1 291 ? -12.601 -6.553 -1.470 1.00 79.69 291 SER A N 1
ATOM 2329 C CA . SER A 1 291 ? -11.573 -7.153 -2.322 1.00 79.69 291 SER A CA 1
ATOM 2330 C C . SER A 1 291 ? -10.732 -6.087 -3.025 1.00 79.69 291 SER A C 1
ATOM 2332 O O . SER A 1 291 ? -9.522 -6.238 -3.126 1.00 79.69 291 SER A O 1
ATOM 2334 N N . ARG A 1 292 ? -11.346 -4.970 -3.439 1.00 77.50 292 ARG A N 1
ATOM 2335 C CA . ARG A 1 292 ? -10.650 -3.863 -4.106 1.00 77.50 292 ARG A CA 1
ATOM 2336 C C . ARG A 1 292 ? -9.750 -3.091 -3.148 1.00 77.50 292 ARG A C 1
ATOM 2338 O O . ARG A 1 292 ? -8.624 -2.770 -3.522 1.00 77.50 292 ARG A O 1
ATOM 2345 N N . LEU A 1 293 ? -10.199 -2.834 -1.920 1.00 80.19 293 LEU A N 1
ATOM 2346 C CA . LEU A 1 293 ? -9.358 -2.199 -0.897 1.00 80.19 293 LEU A CA 1
ATOM 2347 C C . LEU A 1 293 ? -8.142 -3.067 -0.548 1.00 80.19 293 LEU A C 1
ATOM 2349 O O . LEU A 1 293 ? -7.020 -2.561 -0.481 1.00 80.19 293 LEU A O 1
ATOM 2353 N N . ARG A 1 294 ? -8.343 -4.385 -0.426 1.00 81.00 294 ARG A N 1
ATOM 2354 C CA . ARG A 1 294 ? -7.255 -5.359 -0.251 1.00 81.00 294 ARG A CA 1
ATOM 2355 C C . ARG A 1 294 ? -6.267 -5.322 -1.408 1.00 81.00 294 ARG A C 1
ATOM 2357 O O . ARG A 1 294 ? -5.063 -5.222 -1.199 1.00 81.00 294 ARG A O 1
ATOM 2364 N N . ASP A 1 295 ? -6.783 -5.378 -2.629 1.00 71.56 295 ASP A N 1
ATOM 2365 C CA . ASP A 1 295 ? -5.981 -5.360 -3.852 1.00 71.56 295 ASP A CA 1
ATOM 2366 C C . ASP A 1 295 ? -5.203 -4.041 -4.004 1.00 71.56 295 ASP A C 1
ATOM 2368 O O . ASP A 1 295 ? -4.183 -3.996 -4.691 1.00 71.56 295 ASP A O 1
ATOM 2372 N N . SER A 1 296 ? -5.648 -2.982 -3.324 1.00 68.50 296 SER A N 1
ATOM 2373 C CA . SER A 1 296 ? -4.993 -1.673 -3.249 1.00 68.50 296 SER A CA 1
ATOM 2374 C C . SER A 1 296 ? -3.998 -1.554 -2.090 1.00 68.50 296 SER A C 1
ATOM 2376 O O . SER A 1 296 ? -3.452 -0.481 -1.879 1.00 68.50 296 SER A O 1
ATOM 2378 N N . SER A 1 297 ? -3.738 -2.634 -1.343 1.00 71.44 297 SER A N 1
ATOM 2379 C CA . SER A 1 297 ? -2.870 -2.648 -0.151 1.00 71.44 297 SER A CA 1
ATOM 2380 C C . SER A 1 297 ? -3.317 -1.692 0.967 1.00 71.44 297 SER A C 1
ATOM 2382 O O . SER A 1 297 ? -2.503 -1.254 1.780 1.00 71.44 297 SER A O 1
ATOM 2384 N N . LEU A 1 298 ? -4.612 -1.362 1.031 1.00 77.75 298 LEU A N 1
ATOM 2385 C CA . LEU A 1 298 ? -5.178 -0.552 2.119 1.00 77.75 298 LEU A CA 1
ATOM 2386 C C . LEU A 1 298 ? -5.496 -1.383 3.352 1.00 77.75 298 LEU A C 1
ATOM 2388 O O . LEU A 1 298 ? -5.446 -0.897 4.480 1.00 77.75 298 LEU A O 1
ATOM 2392 N N . CYS A 1 299 ? -5.802 -2.654 3.129 1.00 84.38 299 CYS A N 1
ATOM 2393 C CA . CYS A 1 299 ? -6.050 -3.613 4.180 1.00 84.38 299 CYS A CA 1
ATOM 2394 C C . CYS A 1 299 ? -5.647 -5.019 3.746 1.00 84.38 299 CYS A C 1
ATOM 2396 O O . CYS A 1 299 ? -5.463 -5.312 2.566 1.00 84.38 299 CYS A O 1
ATOM 2398 N N . LEU A 1 300 ? -5.573 -5.916 4.716 1.00 85.75 300 LEU A N 1
ATOM 2399 C CA . LEU A 1 300 ? -5.525 -7.352 4.503 1.00 85.75 300 LEU A CA 1
ATOM 2400 C C . LEU A 1 300 ? -6.881 -7.935 4.893 1.00 85.75 300 LEU A C 1
ATOM 2402 O O . LEU A 1 300 ? -7.479 -7.510 5.881 1.00 85.75 300 LEU A O 1
ATOM 2406 N N . LEU A 1 301 ? -7.340 -8.917 4.121 1.00 87.81 301 LEU A N 1
ATOM 2407 C CA . LEU A 1 301 ? -8.506 -9.728 4.457 1.00 87.81 301 LEU A CA 1
ATOM 2408 C C . LEU A 1 301 ? -8.005 -11.099 4.887 1.00 87.81 301 LEU A C 1
ATOM 2410 O O . LEU A 1 301 ? -7.396 -11.807 4.084 1.00 87.81 301 LEU A O 1
ATOM 2414 N N . ILE A 1 302 ? -8.235 -11.445 6.147 1.00 87.31 302 ILE A N 1
ATOM 2415 C CA . ILE A 1 302 ? -7.793 -12.709 6.730 1.00 87.31 302 ILE A CA 1
ATOM 2416 C C . ILE A 1 302 ? -9.020 -13.590 6.914 1.00 87.31 302 ILE A C 1
ATOM 2418 O O . ILE A 1 302 ? -9.897 -13.210 7.688 1.00 87.31 302 ILE A O 1
ATOM 2422 N N . PRO A 1 303 ? -9.106 -14.744 6.231 1.00 87.69 303 PRO A N 1
ATOM 2423 C CA . PRO A 1 303 ? -10.213 -15.667 6.423 1.00 87.69 303 PRO A CA 1
ATOM 2424 C C . PRO A 1 303 ? -10.334 -16.045 7.897 1.00 87.69 303 PRO A C 1
ATOM 2426 O O . PRO A 1 303 ? -9.356 -16.469 8.515 1.00 87.69 303 PRO A O 1
ATOM 2429 N N . ARG A 1 304 ? -11.531 -15.880 8.455 1.00 82.44 304 ARG A N 1
ATOM 2430 C CA . ARG A 1 304 ? -11.832 -16.311 9.815 1.00 82.44 304 ARG A CA 1
ATOM 2431 C C . ARG A 1 304 ? -12.481 -17.681 9.746 1.00 82.44 304 ARG A C 1
ATOM 2433 O O . ARG A 1 304 ? -13.471 -17.857 9.036 1.00 82.44 304 ARG A O 1
ATOM 2440 N N . GLU A 1 305 ? -11.951 -18.637 10.504 1.00 73.25 305 GLU A N 1
ATOM 2441 C CA . GLU A 1 305 ? -12.644 -19.900 10.761 1.00 73.25 305 GLU A CA 1
ATOM 2442 C C . GLU A 1 305 ? -13.912 -19.581 11.559 1.00 73.25 305 GLU A C 1
ATOM 2444 O O . GLU A 1 305 ? -13.898 -19.418 12.778 1.00 73.25 305 GLU A O 1
ATOM 2449 N N . SER A 1 306 ? -15.008 -19.360 10.844 1.00 68.00 306 SER A N 1
ATOM 2450 C CA . SER A 1 306 ? -16.291 -18.952 11.401 1.00 68.00 306 SER A CA 1
ATOM 2451 C C . SER A 1 306 ? -17.417 -19.704 10.704 1.00 68.00 306 SER A C 1
ATOM 2453 O O . SER A 1 306 ? -17.222 -20.323 9.658 1.00 68.00 306 SER A O 1
ATOM 2455 N N . SER A 1 307 ? -18.607 -19.662 11.298 1.00 59.50 307 SER A N 1
ATOM 2456 C CA . SER A 1 307 ? -19.810 -20.275 10.733 1.00 59.50 307 SER A CA 1
ATOM 2457 C C . SER A 1 307 ? -20.260 -19.620 9.421 1.00 59.50 307 SER A C 1
ATOM 2459 O O . SER A 1 307 ? -20.993 -20.241 8.653 1.00 59.50 307 SER A O 1
ATOM 2461 N N . THR A 1 308 ? -19.829 -18.388 9.140 1.00 69.94 308 THR A N 1
ATOM 2462 C CA . THR A 1 308 ? -20.150 -17.660 7.913 1.00 69.94 308 THR A CA 1
ATOM 2463 C C . THR A 1 308 ? -19.077 -17.893 6.851 1.00 69.94 308 THR A C 1
ATOM 2465 O O . THR A 1 308 ? -17.938 -17.433 6.941 1.00 69.94 308 THR A O 1
ATOM 2468 N N . VAL A 1 309 ? -19.455 -18.622 5.798 1.00 74.94 309 VAL A N 1
ATOM 2469 C CA . VAL A 1 309 ? -18.566 -18.928 4.671 1.00 74.94 309 VAL A CA 1
ATOM 2470 C C . VAL A 1 309 ? -18.080 -17.629 4.021 1.00 74.94 309 VAL A C 1
ATOM 2472 O O . VAL A 1 309 ? -18.877 -16.815 3.559 1.00 74.94 309 VAL A O 1
ATOM 2475 N N . GLY A 1 310 ? -16.759 -17.450 3.968 1.00 79.50 310 GLY A N 1
ATOM 2476 C CA . GLY A 1 310 ? -16.124 -16.297 3.326 1.00 79.50 310 GLY A CA 1
ATOM 2477 C C . GLY A 1 310 ? -16.004 -15.042 4.195 1.00 79.50 310 GLY A C 1
ATOM 2478 O O . GLY A 1 310 ? -15.623 -13.998 3.668 1.00 79.50 310 GLY A O 1
ATOM 2479 N N . ALA A 1 311 ? -16.302 -15.120 5.494 1.00 87.19 311 ALA A N 1
ATOM 2480 C CA . ALA A 1 311 ? -16.070 -14.015 6.416 1.00 87.19 311 ALA A CA 1
ATOM 2481 C C . ALA A 1 311 ? -14.571 -13.801 6.680 1.00 87.19 311 ALA A C 1
ATOM 2483 O O . ALA A 1 311 ? -13.826 -14.736 6.991 1.00 87.19 311 ALA A O 1
ATOM 2484 N N . CYS A 1 312 ? -14.141 -12.548 6.578 1.00 90.19 312 CYS A N 1
ATOM 2485 C CA . CYS A 1 312 ? -12.759 -12.139 6.775 1.00 90.19 312 CYS A CA 1
ATOM 2486 C C . CYS A 1 312 ? -12.639 -11.107 7.897 1.00 90.19 312 CYS A C 1
ATOM 2488 O O . CYS A 1 312 ? -13.436 -10.172 7.975 1.00 90.19 312 CYS A O 1
ATOM 2490 N N . ASP A 1 313 ? -11.592 -11.233 8.707 1.00 90.25 313 ASP A N 1
ATOM 2491 C CA . ASP A 1 313 ? -11.106 -10.152 9.558 1.00 90.25 313 ASP A CA 1
ATOM 2492 C C . ASP A 1 313 ? -10.347 -9.132 8.696 1.00 90.25 313 ASP A C 1
ATOM 2494 O O . ASP A 1 313 ? -9.599 -9.493 7.778 1.00 90.25 313 ASP A O 1
ATOM 2498 N N . VAL A 1 314 ? -10.523 -7.849 9.003 1.00 91.50 314 VAL A N 1
ATOM 2499 C CA . VAL A 1 314 ? -9.831 -6.749 8.324 1.00 91.50 314 VAL A CA 1
ATOM 2500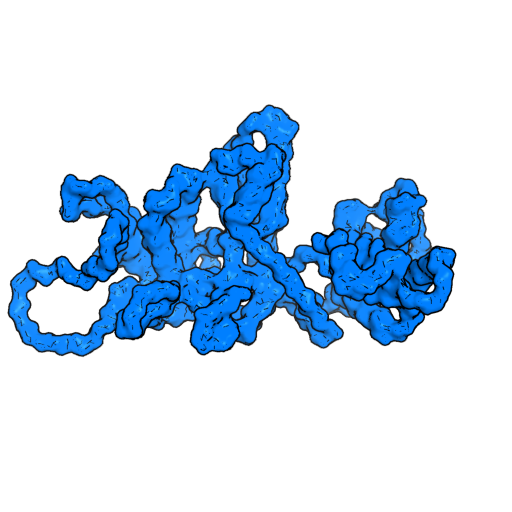 C C . VAL A 1 314 ? -8.629 -6.329 9.160 1.00 91.50 314 VAL A C 1
ATOM 2502 O O . VAL A 1 314 ? -8.778 -5.961 10.322 1.00 91.50 314 VAL A O 1
ATOM 2505 N N . ARG A 1 315 ? -7.431 -6.336 8.570 1.00 88.31 315 ARG A N 1
ATOM 2506 C CA . ARG A 1 315 ? -6.241 -5.716 9.178 1.00 88.31 315 ARG A CA 1
ATOM 2507 C C . ARG A 1 315 ? -5.786 -4.520 8.368 1.00 88.31 315 ARG A C 1
ATOM 2509 O O . ARG A 1 315 ? -5.772 -4.576 7.143 1.00 88.31 315 ARG A O 1
ATOM 2516 N N . VAL A 1 316 ? -5.363 -3.470 9.054 1.00 88.12 316 VAL A N 1
ATOM 2517 C CA . VAL A 1 316 ? -4.845 -2.238 8.450 1.00 88.12 316 VAL A CA 1
ATOM 2518 C C . VAL A 1 316 ? -3.449 -1.943 8.998 1.00 88.12 316 VAL A C 1
ATOM 2520 O O . VAL A 1 316 ? -3.144 -2.371 10.115 1.00 88.12 316 VAL A O 1
ATOM 2523 N N . PRO A 1 317 ? -2.592 -1.224 8.253 1.00 85.56 317 PRO A N 1
ATOM 2524 C CA . PRO A 1 317 ? -1.348 -0.699 8.806 1.00 85.56 317 PRO A CA 1
ATOM 2525 C C . PRO A 1 317 ? -1.630 0.181 10.028 1.00 85.56 317 PRO A C 1
ATOM 2527 O O . PRO A 1 317 ? -2.531 1.020 9.980 1.00 85.56 317 PRO A O 1
ATOM 2530 N N . TYR A 1 318 ? -0.849 0.038 11.102 1.00 87.56 318 TYR A N 1
ATOM 2531 C CA . TYR A 1 318 ? -1.056 0.825 12.328 1.00 87.56 318 TYR A CA 1
ATOM 2532 C C . TYR A 1 318 ? -0.968 2.341 12.086 1.00 87.56 318 TYR A C 1
ATOM 2534 O O . TYR A 1 318 ? -1.709 3.106 12.699 1.00 87.56 318 TYR A O 1
ATOM 2542 N N . THR A 1 319 ? -0.167 2.772 11.100 1.00 88.12 319 THR A N 1
ATOM 2543 C CA . THR A 1 319 ? -0.130 4.162 10.609 1.00 88.12 319 THR A CA 1
ATOM 2544 C C . THR A 1 319 ? -1.513 4.730 10.305 1.00 88.12 319 THR A C 1
ATOM 2546 O O . THR A 1 319 ? -1.714 5.924 10.479 1.00 88.12 319 THR A O 1
ATOM 2549 N N . LEU A 1 320 ? -2.459 3.909 9.824 1.00 89.50 320 LEU A N 1
ATOM 2550 C CA . LEU A 1 320 ? -3.816 4.374 9.544 1.00 89.50 320 LEU A CA 1
ATOM 2551 C C . LEU A 1 320 ? -4.504 4.809 10.841 1.00 89.50 320 LEU A C 1
ATOM 2553 O O . LEU A 1 320 ? -5.052 5.903 10.896 1.00 89.50 320 LEU A O 1
ATOM 2557 N N . LEU A 1 321 ? -4.435 3.984 11.890 1.00 90.75 321 LEU A N 1
ATOM 2558 C CA . LEU A 1 321 ? -5.042 4.283 13.190 1.00 90.75 321 LEU A CA 1
ATOM 2559 C C . LEU A 1 321 ? -4.414 5.532 13.819 1.00 90.75 321 LEU A C 1
ATOM 2561 O O . LEU A 1 321 ? -5.134 6.436 14.241 1.00 90.75 321 LEU A O 1
ATOM 2565 N N . ALA A 1 322 ? -3.082 5.616 13.796 1.00 87.69 322 ALA A N 1
ATOM 2566 C CA . ALA A 1 322 ? -2.347 6.781 14.280 1.00 87.69 322 ALA A CA 1
ATOM 2567 C C . ALA A 1 322 ? -2.706 8.062 13.501 1.00 87.69 322 ALA A C 1
ATOM 2569 O O . ALA A 1 322 ? -2.863 9.124 14.102 1.00 87.69 322 ALA A O 1
ATOM 2570 N N . ASN A 1 323 ? -2.903 7.963 12.181 1.00 87.56 323 ASN A N 1
ATOM 2571 C CA . ASN A 1 323 ? -3.310 9.097 11.355 1.00 87.56 323 ASN A CA 1
ATOM 2572 C C . ASN A 1 323 ? -4.753 9.545 11.636 1.00 87.56 323 ASN A C 1
ATOM 2574 O O . ASN A 1 323 ? -5.010 10.739 11.699 1.00 87.56 323 ASN A O 1
ATOM 2578 N N . ILE A 1 324 ? -5.703 8.621 11.846 1.00 88.81 324 ILE A N 1
ATOM 2579 C CA . ILE A 1 324 ? -7.090 9.001 12.174 1.00 88.81 324 ILE A CA 1
ATOM 2580 C C . ILE A 1 324 ? -7.154 9.789 13.486 1.00 88.81 324 ILE A C 1
ATOM 2582 O O . ILE A 1 324 ? -7.896 10.768 13.563 1.00 88.81 324 ILE A O 1
ATOM 2586 N N . GLY A 1 325 ? -6.358 9.406 14.489 1.00 80.75 325 GLY A N 1
ATOM 2587 C CA . GLY A 1 325 ? -6.289 10.130 15.759 1.00 80.75 325 GLY A CA 1
ATOM 2588 C C . GLY A 1 325 ? -5.902 11.606 15.598 1.00 80.75 325 GLY A C 1
ATOM 2589 O O . GLY A 1 325 ? -6.401 12.446 16.336 1.00 80.75 325 GLY A O 1
ATOM 2590 N N . SER A 1 326 ? -5.078 11.961 14.609 1.00 78.25 326 SER A N 1
ATOM 2591 C CA . SER A 1 326 ? -4.603 13.340 14.412 1.00 78.25 326 SER A CA 1
ATOM 2592 C C . SER A 1 326 ? -5.504 14.207 13.516 1.00 78.25 326 SER A C 1
ATOM 2594 O O . SER A 1 326 ? -5.240 15.405 13.347 1.00 78.25 326 SER A O 1
ATOM 2596 N N . LEU A 1 327 ? -6.578 13.647 12.946 1.00 81.94 327 LEU A N 1
ATOM 2597 C CA . LEU A 1 327 ? -7.469 14.373 12.040 1.00 81.94 327 LEU A CA 1
ATOM 2598 C C . LEU A 1 327 ? -8.305 15.427 12.777 1.00 81.94 327 LEU A C 1
ATOM 2600 O O . LEU A 1 327 ? -9.052 15.134 13.706 1.00 81.94 327 LEU A O 1
ATOM 2604 N N . LYS A 1 328 ? -8.241 16.673 12.294 1.00 70.25 328 LYS A N 1
ATOM 2605 C CA . LYS A 1 328 ? -8.950 17.817 12.898 1.00 70.25 328 LYS A CA 1
ATOM 2606 C C . LYS A 1 328 ? -10.412 17.953 12.468 1.00 70.25 328 LYS A C 1
ATOM 2608 O O . LYS A 1 328 ? -11.176 18.635 13.143 1.00 70.25 328 LYS A O 1
ATOM 2613 N N . MET A 1 329 ? -10.797 17.361 11.338 1.00 74.88 329 MET A N 1
ATOM 2614 C CA . MET A 1 329 ? -12.139 17.499 10.768 1.00 74.88 329 MET A CA 1
ATOM 2615 C C . MET A 1 329 ? -12.720 16.133 10.422 1.00 74.88 329 MET A C 1
ATOM 2617 O O . MET A 1 329 ? -12.301 15.498 9.457 1.00 74.88 329 MET A O 1
ATOM 2621 N N . LEU A 1 330 ? -13.703 15.708 11.213 1.00 84.69 330 LEU A N 1
ATOM 2622 C CA . LEU A 1 330 ? -14.475 14.486 11.007 1.00 84.69 330 LEU A CA 1
ATOM 2623 C C . LEU A 1 330 ? -15.960 14.831 10.936 1.00 84.69 330 LEU A C 1
ATOM 2625 O O . LEU A 1 330 ? -16.418 15.756 11.616 1.00 84.69 330 LEU A O 1
ATOM 2629 N N . ALA A 1 331 ? -16.686 14.114 10.081 1.00 82.62 331 ALA A N 1
ATOM 2630 C CA . ALA A 1 331 ? -18.019 14.503 9.640 1.00 82.62 331 ALA A CA 1
ATOM 2631 C C . ALA A 1 331 ? -19.069 14.321 10.739 1.00 82.62 331 ALA A C 1
ATOM 2633 O O . ALA A 1 331 ? -20.004 15.116 10.834 1.00 82.62 331 ALA A O 1
ATOM 2634 N N . THR A 1 332 ? -18.918 13.297 11.582 1.00 90.62 332 THR A N 1
ATOM 2635 C CA . THR A 1 332 ? -19.895 12.987 12.635 1.00 90.62 332 THR A CA 1
ATOM 2636 C C . THR A 1 332 ? -19.289 13.019 14.034 1.00 90.62 332 THR A C 1
ATOM 2638 O O . THR A 1 332 ? -18.091 12.818 14.229 1.00 90.62 332 THR A O 1
ATOM 2641 N N . LYS A 1 333 ? -20.143 13.216 15.046 1.00 92.00 333 LYS A N 1
ATOM 2642 C CA . LYS A 1 333 ? -19.724 13.158 16.452 1.00 92.00 333 LYS A CA 1
ATOM 2643 C C . LYS A 1 333 ? -19.163 11.781 16.836 1.00 92.00 333 LYS A C 1
ATOM 2645 O O . LYS A 1 333 ? -18.162 11.717 17.536 1.00 92.00 333 LYS A O 1
ATOM 2650 N N . ALA A 1 334 ? -19.747 10.698 16.320 1.00 93.12 334 ALA A N 1
ATOM 2651 C CA . ALA A 1 334 ? -19.259 9.342 16.567 1.00 93.12 334 ALA A CA 1
ATOM 2652 C C . ALA A 1 334 ? -17.849 9.116 15.988 1.00 93.12 334 ALA A C 1
ATOM 2654 O O . ALA A 1 334 ? -17.003 8.516 16.645 1.00 93.12 334 ALA A O 1
ATOM 2655 N N . GLU A 1 335 ? -17.564 9.651 14.797 1.00 94.06 335 GLU A N 1
ATOM 2656 C CA . GLU A 1 335 ? -16.213 9.621 14.217 1.00 94.06 335 GLU A CA 1
ATOM 2657 C C . GLU A 1 335 ? -15.217 10.440 15.054 1.00 94.06 335 GLU A C 1
ATOM 2659 O O . GLU A 1 335 ? -14.094 9.994 15.277 1.00 94.06 335 GLU A O 1
ATOM 2664 N N . GLN A 1 336 ? -15.628 11.606 15.567 1.00 92.94 336 GLN A N 1
ATOM 2665 C CA . GLN A 1 336 ? -14.797 12.426 16.461 1.00 92.94 336 GLN A CA 1
ATOM 2666 C C . GLN A 1 336 ? -14.481 11.704 17.779 1.00 92.94 336 GLN A C 1
ATOM 2668 O O . GLN A 1 336 ? -13.345 11.752 18.254 1.00 92.94 336 GLN A O 1
ATOM 2673 N N . ASP A 1 337 ? -15.463 11.015 18.362 1.00 92.94 337 ASP A N 1
ATOM 2674 C CA . ASP A 1 337 ? -15.274 10.234 19.588 1.00 92.94 337 ASP A CA 1
ATOM 2675 C C . ASP A 1 337 ? -14.368 9.015 19.336 1.00 92.94 337 ASP A C 1
ATOM 2677 O O . ASP A 1 337 ? -13.526 8.673 20.170 1.00 92.94 337 ASP A O 1
ATOM 2681 N N . PHE A 1 338 ? -14.468 8.398 18.155 1.00 95.31 338 PHE A N 1
ATOM 2682 C CA . PHE A 1 338 ? -13.560 7.337 17.721 1.00 95.31 338 PHE A CA 1
ATOM 2683 C C . PHE A 1 338 ? -12.115 7.825 17.567 1.00 95.31 338 PHE A C 1
ATOM 2685 O O . PHE A 1 338 ? -11.209 7.231 18.154 1.00 95.31 338 PHE A O 1
ATOM 2692 N N . ALA A 1 339 ? -11.889 8.933 16.859 1.00 94.38 339 ALA A N 1
ATOM 2693 C CA . ALA A 1 339 ? -10.556 9.524 16.733 1.00 94.38 339 ALA A CA 1
ATOM 2694 C C . ALA A 1 339 ? -9.978 9.945 18.091 1.00 94.38 339 ALA A C 1
ATOM 2696 O O . ALA A 1 339 ? -8.800 9.722 18.359 1.00 94.38 339 ALA A O 1
ATOM 2697 N N . THR A 1 340 ? -10.816 10.471 18.987 1.00 92.25 340 THR A N 1
ATOM 2698 C CA . THR A 1 340 ? -10.405 10.808 20.357 1.00 92.25 340 THR A CA 1
ATOM 2699 C C . THR A 1 340 ? -9.947 9.574 21.134 1.00 92.25 340 THR A C 1
ATOM 2701 O O . THR A 1 340 ? -8.910 9.622 21.787 1.00 92.25 340 THR A O 1
ATOM 2704 N N . ALA A 1 341 ? -10.654 8.446 21.029 1.00 93.62 341 ALA A N 1
ATOM 2705 C CA . ALA A 1 341 ? -10.223 7.204 21.674 1.00 93.62 341 ALA A CA 1
ATOM 2706 C C . ALA A 1 341 ? -8.899 6.663 21.099 1.00 93.62 341 ALA A C 1
ATOM 2708 O O . ALA A 1 341 ? -8.088 6.116 21.845 1.00 93.62 341 ALA A O 1
ATOM 2709 N N . LEU A 1 342 ? -8.651 6.845 19.796 1.00 94.50 342 LEU A N 1
ATOM 2710 C CA . LEU A 1 342 ? -7.359 6.522 19.179 1.00 94.50 342 LEU A CA 1
ATOM 2711 C C . LEU A 1 342 ? -6.235 7.441 19.685 1.00 94.50 342 LEU A C 1
ATOM 2713 O O . LEU A 1 342 ? -5.136 6.957 19.951 1.00 94.50 342 LEU A O 1
ATOM 2717 N N . MET A 1 343 ? -6.507 8.737 19.880 1.00 91.88 343 MET A N 1
ATOM 2718 C CA . MET A 1 343 ? -5.552 9.648 20.527 1.00 91.88 343 MET A CA 1
ATOM 2719 C C . MET A 1 343 ? -5.240 9.215 21.957 1.00 91.88 343 MET A C 1
ATOM 2721 O O . MET A 1 343 ? -4.070 9.156 22.321 1.00 91.88 343 MET A O 1
ATOM 2725 N N . ASP A 1 344 ? -6.256 8.858 22.748 1.00 90.38 344 ASP A N 1
ATOM 2726 C CA . ASP A 1 344 ? -6.048 8.384 24.118 1.00 90.38 344 ASP A CA 1
ATOM 2727 C C . ASP A 1 344 ? -5.210 7.089 24.134 1.00 90.38 344 ASP A C 1
ATOM 2729 O O . ASP A 1 344 ? -4.333 6.934 24.981 1.00 90.38 344 ASP A O 1
ATOM 2733 N N . MET A 1 345 ? -5.423 6.169 23.182 1.00 91.56 345 MET A N 1
ATOM 2734 C CA . MET A 1 345 ? -4.569 4.984 23.014 1.00 91.56 345 MET A CA 1
ATOM 2735 C C . MET A 1 345 ? -3.116 5.377 22.716 1.00 91.56 345 MET A C 1
ATOM 2737 O O . MET A 1 345 ? -2.200 4.871 23.367 1.00 91.56 345 MET A O 1
ATOM 2741 N N . SER A 1 346 ? -2.903 6.328 21.806 1.00 90.88 346 SER A N 1
ATOM 2742 C CA . SER A 1 346 ? -1.565 6.816 21.473 1.00 90.88 346 SER A CA 1
ATOM 2743 C C . SER A 1 346 ? -0.868 7.482 22.667 1.00 90.88 346 SER A C 1
ATOM 2745 O O . SER A 1 346 ? 0.282 7.172 22.987 1.00 90.88 346 SER A O 1
ATOM 2747 N N . GLU A 1 347 ? -1.574 8.353 23.386 1.00 89.62 347 GLU A N 1
ATOM 2748 C CA . GLU A 1 347 ? -1.020 9.105 24.512 1.00 89.62 347 GLU A CA 1
ATOM 2749 C C . GLU A 1 347 ? -0.787 8.222 25.744 1.00 89.62 347 GLU A C 1
ATOM 2751 O O . GLU A 1 347 ? 0.224 8.375 26.431 1.00 89.62 347 GLU A O 1
ATOM 2756 N N . MET A 1 348 ? -1.703 7.303 26.056 1.00 87.62 348 MET A N 1
ATOM 2757 C CA . MET A 1 348 ? -1.648 6.524 27.298 1.00 87.62 348 MET A CA 1
ATOM 2758 C C . MET A 1 348 ? -0.895 5.201 27.164 1.00 87.62 348 MET A C 1
ATOM 2760 O O . MET A 1 348 ? -0.383 4.703 28.171 1.00 87.62 348 MET A O 1
ATOM 2764 N N . VAL A 1 349 ? -0.850 4.626 25.960 1.00 89.12 349 VAL A N 1
ATOM 2765 C CA . VAL A 1 349 ? -0.250 3.312 25.702 1.00 89.12 349 VAL A CA 1
ATOM 2766 C C . VAL A 1 349 ? 0.993 3.465 24.834 1.00 89.12 349 VAL A C 1
ATOM 2768 O O . VAL A 1 349 ? 2.095 3.191 25.316 1.00 89.12 349 VAL A O 1
ATOM 2771 N N . ASP A 1 350 ? 0.842 3.957 23.602 1.00 89.81 350 ASP A N 1
ATOM 2772 C CA . ASP A 1 350 ? 1.925 3.942 22.605 1.00 89.81 350 ASP A CA 1
ATOM 2773 C C . ASP A 1 350 ? 3.130 4.787 23.042 1.00 89.81 350 ASP A C 1
ATOM 2775 O O . ASP A 1 350 ? 4.279 4.381 22.858 1.00 89.81 350 ASP A O 1
ATOM 2779 N N . SER A 1 351 ? 2.881 5.924 23.699 1.00 88.25 351 SER A N 1
ATOM 2780 C CA . SER A 1 351 ? 3.920 6.835 24.204 1.00 88.25 351 SER A CA 1
ATOM 2781 C C . SER A 1 351 ? 4.859 6.204 25.240 1.00 88.25 351 SER A C 1
ATOM 2783 O O . SER A 1 351 ? 5.984 6.667 25.409 1.00 88.25 351 SER A O 1
ATOM 2785 N N . THR A 1 352 ? 4.412 5.142 25.919 1.00 87.56 352 THR A N 1
ATOM 2786 C CA . THR A 1 352 ? 5.189 4.399 26.928 1.00 87.56 352 THR A CA 1
ATOM 2787 C C . THR A 1 352 ? 5.580 3.001 26.455 1.00 87.56 352 THR A C 1
ATOM 2789 O O . THR A 1 352 ? 6.295 2.275 27.152 1.00 87.56 352 THR A O 1
ATOM 2792 N N . MET A 1 353 ? 5.145 2.612 25.252 1.00 85.69 353 MET A N 1
ATOM 2793 C CA . MET A 1 353 ? 5.500 1.336 24.644 1.00 85.69 353 MET A CA 1
ATOM 2794 C C . MET A 1 353 ? 7.026 1.239 24.529 1.00 85.69 353 MET A C 1
ATOM 2796 O O . MET A 1 353 ? 7.688 2.230 24.221 1.00 85.69 353 MET A O 1
ATOM 2800 N N . PHE A 1 354 ? 7.589 0.066 24.818 1.00 87.75 354 PHE A N 1
ATOM 2801 C CA . PHE A 1 354 ? 9.037 -0.205 24.864 1.00 87.75 354 PHE A CA 1
ATOM 2802 C C . PHE A 1 354 ? 9.839 0.468 25.993 1.00 87.75 354 PHE A C 1
ATOM 2804 O O . PHE A 1 354 ? 10.995 0.098 26.173 1.00 87.75 354 PHE A O 1
ATOM 2811 N N . ASP A 1 355 ? 9.255 1.372 26.788 1.00 86.56 355 ASP A N 1
ATOM 2812 C CA . ASP A 1 355 ? 9.866 1.804 28.062 1.00 86.56 355 ASP A CA 1
ATOM 2813 C C . ASP A 1 355 ? 9.429 0.901 29.224 1.00 86.56 355 ASP A C 1
ATOM 2815 O O . ASP A 1 355 ? 10.142 0.743 30.214 1.00 86.56 355 ASP A O 1
ATOM 2819 N N . LEU A 1 356 ? 8.240 0.307 29.101 1.00 84.75 356 LEU A N 1
ATOM 2820 C CA . LEU A 1 356 ? 7.632 -0.566 30.095 1.00 84.75 356 LEU A CA 1
ATOM 2821 C C . LEU A 1 356 ? 7.520 -1.997 29.569 1.00 84.75 356 LEU A C 1
ATOM 2823 O O . LEU A 1 356 ? 7.362 -2.238 28.370 1.00 84.75 356 LEU A O 1
ATOM 2827 N N . GLN A 1 357 ? 7.543 -2.958 30.489 1.00 80.81 357 GLN A N 1
ATOM 2828 C CA . GLN A 1 357 ? 7.207 -4.340 30.171 1.00 80.81 357 GLN A CA 1
ATOM 2829 C C . GLN A 1 357 ? 5.719 -4.437 29.789 1.00 80.81 357 GLN A C 1
ATOM 2831 O O . GLN A 1 357 ? 4.894 -3.789 30.438 1.00 80.81 357 GLN A O 1
ATOM 2836 N N . PRO A 1 358 ? 5.329 -5.279 28.811 1.00 78.25 358 PRO A N 1
ATOM 2837 C CA . PRO A 1 358 ? 3.949 -5.332 28.314 1.00 78.25 358 PRO A CA 1
ATOM 2838 C C . PRO A 1 358 ? 2.879 -5.510 29.402 1.00 78.25 358 PRO A C 1
ATOM 2840 O O . PRO A 1 358 ? 1.816 -4.896 29.343 1.00 78.25 358 PRO A O 1
ATOM 2843 N N . TRP A 1 359 ? 3.173 -6.299 30.440 1.00 78.19 359 TRP A N 1
ATOM 2844 C CA . TRP A 1 359 ? 2.252 -6.539 31.555 1.00 78.19 359 TRP A CA 1
ATOM 2845 C C . TRP A 1 359 ? 1.978 -5.289 32.407 1.00 78.19 359 TRP A C 1
ATOM 2847 O O . TRP A 1 359 ? 0.925 -5.206 33.032 1.00 78.19 359 TRP A O 1
ATOM 2857 N N . GLN A 1 360 ? 2.885 -4.306 32.424 1.00 78.88 360 GLN A N 1
ATOM 2858 C 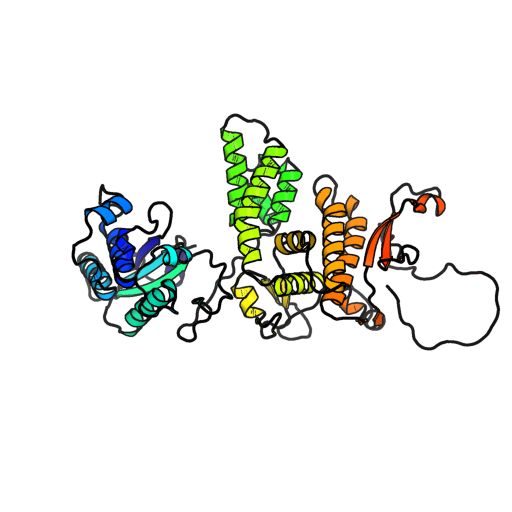CA . GLN A 1 360 ? 2.727 -3.065 33.195 1.00 78.88 360 GLN A CA 1
ATOM 2859 C C . GLN A 1 360 ? 1.718 -2.107 32.556 1.00 78.88 360 GLN A C 1
ATOM 2861 O O . GLN A 1 360 ? 1.101 -1.309 33.259 1.00 78.88 360 GLN A O 1
ATOM 2866 N N . SER A 1 361 ? 1.535 -2.197 31.238 1.00 83.06 361 SER A N 1
ATOM 2867 C CA . SER A 1 361 ? 0.587 -1.370 30.484 1.00 83.06 361 SER A CA 1
ATOM 2868 C C . SER A 1 361 ? -0.689 -2.124 30.116 1.00 83.06 361 SER A C 1
ATOM 2870 O O . SER A 1 361 ? -1.556 -1.550 29.464 1.00 83.06 361 SER A O 1
ATOM 2872 N N . TRP A 1 362 ? -0.833 -3.386 30.536 1.00 82.75 362 TRP A N 1
ATOM 2873 C CA . TRP A 1 362 ? -1.950 -4.249 30.145 1.00 82.75 362 TRP A CA 1
ATOM 2874 C C . TRP A 1 362 ? -3.320 -3.651 30.482 1.00 82.75 362 TRP A C 1
ATOM 2876 O O . TRP A 1 362 ? -4.209 -3.637 29.636 1.00 82.75 362 TRP A O 1
ATOM 2886 N N . GLU A 1 363 ? -3.487 -3.111 31.691 1.00 82.81 363 GLU A N 1
ATOM 2887 C CA . GLU A 1 363 ? -4.756 -2.507 32.119 1.00 82.81 363 GLU A CA 1
ATOM 2888 C C . GLU A 1 363 ? -5.078 -1.235 31.322 1.00 82.81 363 GLU A C 1
ATOM 2890 O O . GLU A 1 363 ? -6.209 -1.062 30.867 1.00 82.81 363 GLU A O 1
ATOM 2895 N N . LYS A 1 364 ? -4.067 -0.384 31.082 1.00 86.38 364 LYS A N 1
ATOM 2896 C CA . LYS A 1 364 ? -4.200 0.832 30.260 1.00 86.38 364 LYS A CA 1
ATOM 2897 C C . LYS A 1 364 ? -4.592 0.474 28.832 1.00 86.38 364 LYS A C 1
ATOM 2899 O O . LYS A 1 364 ? -5.544 1.029 28.291 1.00 86.38 364 LYS A O 1
ATOM 2904 N N . PHE A 1 365 ? -3.888 -0.497 28.255 1.00 89.38 365 PHE A N 1
ATOM 2905 C CA . PHE A 1 365 ? -4.175 -1.020 26.929 1.00 89.38 365 PHE A CA 1
ATOM 2906 C C . PHE A 1 365 ? -5.597 -1.564 26.847 1.00 89.38 365 PHE A C 1
ATOM 2908 O O . PHE A 1 365 ? -6.329 -1.171 25.946 1.00 89.38 365 PHE A O 1
ATOM 2915 N N . GLY A 1 366 ? -6.011 -2.405 27.800 1.00 89.19 366 GLY A N 1
ATOM 2916 C CA . GLY A 1 366 ? -7.363 -2.951 27.854 1.00 89.19 366 GLY A CA 1
ATOM 2917 C C . GLY A 1 366 ? -8.420 -1.848 27.845 1.00 89.19 366 GLY A C 1
ATOM 2918 O O . GLY A 1 366 ? -9.280 -1.839 26.966 1.00 89.19 366 GLY A O 1
ATOM 2919 N N . ALA A 1 367 ? -8.316 -0.876 28.755 1.00 88.06 367 ALA A N 1
ATOM 2920 C CA . ALA A 1 367 ? -9.261 0.238 28.841 1.00 88.06 367 ALA A CA 1
ATOM 2921 C C . ALA A 1 367 ? -9.325 1.061 27.540 1.00 88.06 367 ALA A C 1
ATOM 2923 O O . ALA A 1 367 ? -10.415 1.293 27.010 1.00 88.06 367 ALA A O 1
ATOM 2924 N N . CYS A 1 368 ? -8.172 1.458 26.989 1.00 91.75 368 CYS A N 1
ATOM 2925 C CA . CYS A 1 368 ? -8.111 2.208 25.731 1.00 91.75 368 CYS A CA 1
ATOM 2926 C C . CYS A 1 368 ? -8.673 1.391 24.564 1.00 91.75 368 CYS A C 1
ATOM 2928 O O . CYS A 1 368 ? -9.431 1.914 23.753 1.00 91.75 368 CYS A O 1
ATOM 2930 N N . PHE A 1 369 ? -8.355 0.100 24.494 1.00 91.81 369 PHE A N 1
ATOM 2931 C CA . PHE A 1 369 ? -8.820 -0.785 23.431 1.00 91.81 369 PHE A CA 1
ATOM 2932 C C . PHE A 1 369 ? -10.340 -0.959 23.443 1.00 91.81 369 PHE A C 1
ATOM 2934 O O . PHE A 1 369 ? -10.968 -0.937 22.384 1.00 91.81 369 PHE A O 1
ATOM 2941 N N . TYR A 1 370 ? -10.949 -1.062 24.627 1.00 91.19 370 TYR A N 1
ATOM 2942 C CA . TYR A 1 370 ? -12.406 -1.075 24.753 1.00 91.19 370 TYR A CA 1
ATOM 2943 C C . TYR A 1 370 ? -13.042 0.231 24.293 1.00 91.19 370 TYR A C 1
ATOM 2945 O O . TYR A 1 370 ? -13.994 0.183 23.515 1.00 91.19 370 TYR A O 1
ATOM 2953 N N . ALA A 1 371 ? -12.499 1.379 24.708 1.00 92.75 371 ALA A N 1
ATOM 2954 C CA . ALA A 1 371 ? -12.990 2.680 24.253 1.00 92.75 371 ALA A CA 1
ATOM 2955 C C . ALA A 1 371 ? -12.914 2.801 22.722 1.00 92.75 371 ALA A C 1
ATOM 2957 O O . ALA A 1 371 ? -13.899 3.163 22.076 1.00 92.75 371 ALA A O 1
ATOM 2958 N N . VAL A 1 372 ? -11.776 2.412 22.136 1.00 95.12 372 VAL A N 1
ATOM 2959 C CA . VAL A 1 372 ? -11.562 2.382 20.682 1.00 95.12 372 VAL A CA 1
ATOM 2960 C C . VAL A 1 372 ? -12.594 1.488 19.996 1.00 95.12 372 VAL A C 1
ATOM 2962 O O . VAL A 1 372 ? -13.212 1.911 19.020 1.00 95.12 372 VAL A O 1
ATOM 2965 N N . ARG A 1 373 ? -12.836 0.276 20.508 1.00 94.88 373 ARG A N 1
ATOM 2966 C CA . ARG A 1 373 ? -13.792 -0.667 19.911 1.00 94.88 373 ARG A CA 1
ATOM 2967 C C . ARG A 1 373 ? -15.241 -0.187 19.999 1.00 94.88 373 ARG A C 1
ATOM 2969 O O . ARG A 1 373 ? -15.962 -0.272 19.006 1.00 94.88 373 ARG A O 1
ATOM 2976 N N . ILE A 1 374 ? -15.667 0.310 21.159 1.00 94.00 374 ILE A N 1
ATOM 2977 C CA . ILE A 1 374 ? -17.027 0.829 21.361 1.00 94.00 374 ILE A CA 1
ATOM 2978 C C . ILE A 1 374 ? -17.276 2.007 20.417 1.00 94.00 374 ILE A C 1
ATOM 2980 O O . ILE A 1 374 ? -18.266 2.017 19.682 1.00 94.00 374 ILE A O 1
ATOM 2984 N N . ASN A 1 375 ? -16.345 2.962 20.370 1.00 95.81 375 ASN A N 1
ATOM 2985 C CA . ASN A 1 375 ? -16.489 4.134 19.511 1.00 95.81 375 ASN A CA 1
ATOM 2986 C C . ASN A 1 375 ? -16.389 3.774 18.024 1.00 95.81 375 ASN A C 1
ATOM 2988 O O . ASN A 1 375 ? -17.072 4.390 17.211 1.00 95.81 375 ASN A O 1
ATOM 2992 N N . ALA A 1 376 ? -15.618 2.746 17.656 1.00 96.50 376 ALA A N 1
ATOM 2993 C CA . ALA A 1 376 ? -15.598 2.225 16.292 1.00 96.50 376 ALA A CA 1
ATOM 2994 C C . ALA A 1 376 ? -16.963 1.670 15.864 1.00 96.50 376 ALA A C 1
ATOM 2996 O O . ALA A 1 376 ? -17.445 1.991 14.781 1.00 96.50 376 ALA A O 1
ATOM 2997 N N . LEU A 1 377 ? -17.617 0.872 16.714 1.00 95.81 377 LEU A N 1
ATOM 2998 C CA . LEU A 1 377 ? -18.959 0.349 16.439 1.00 95.81 377 LEU A CA 1
ATOM 2999 C C . LEU A 1 377 ? -19.988 1.484 16.304 1.00 95.81 377 LEU A C 1
ATOM 3001 O O . LEU A 1 377 ? -20.782 1.479 15.362 1.00 95.81 377 LEU A O 1
ATOM 3005 N N . LEU A 1 378 ? -19.918 2.498 17.173 1.00 95.12 378 LEU A N 1
ATOM 3006 C CA . LEU A 1 378 ? -20.751 3.702 17.075 1.00 95.12 378 LEU A CA 1
ATOM 3007 C C . LEU A 1 378 ? -20.500 4.473 15.769 1.00 95.12 378 LEU A C 1
ATOM 3009 O O . LEU A 1 378 ? -21.454 4.859 15.096 1.00 95.12 378 LEU A O 1
ATOM 3013 N N . ALA A 1 379 ? -19.237 4.647 15.366 1.00 94.56 379 ALA A N 1
ATOM 3014 C CA . ALA A 1 379 ? -18.866 5.291 14.103 1.00 94.56 379 ALA A CA 1
ATOM 3015 C C . ALA A 1 379 ? -19.346 4.502 12.869 1.00 94.56 379 ALA A C 1
ATOM 3017 O O . ALA A 1 379 ? -19.603 5.082 11.814 1.00 94.56 379 ALA A O 1
ATOM 3018 N N . LEU A 1 380 ? -19.519 3.184 13.000 1.00 94.31 380 LEU A N 1
ATOM 3019 C CA . LEU A 1 380 ? -20.110 2.326 11.970 1.00 94.31 380 LEU A CA 1
ATOM 3020 C C . LEU A 1 380 ? -21.648 2.310 11.988 1.00 94.31 380 LEU A C 1
ATOM 3022 O O . LEU A 1 380 ? -22.246 1.719 11.088 1.00 94.31 380 LEU A O 1
ATOM 3026 N N . GLY A 1 381 ? -22.282 2.986 12.952 1.00 94.06 381 GLY A N 1
ATOM 3027 C CA . GLY A 1 381 ? -23.736 3.137 13.054 1.00 94.06 381 GLY A CA 1
ATOM 3028 C C . GLY A 1 381 ? -24.429 2.135 13.980 1.00 94.06 381 GLY A C 1
ATOM 3029 O O . GLY A 1 381 ? -25.658 2.097 14.013 1.00 94.06 381 GLY A O 1
ATOM 3030 N N . TYR A 1 382 ? -23.683 1.335 14.744 1.00 94.06 382 TYR A N 1
ATOM 3031 C CA . TYR A 1 382 ? -24.263 0.408 15.714 1.00 94.06 382 TYR A CA 1
ATOM 3032 C C . TYR A 1 382 ? -24.553 1.127 17.033 1.00 94.06 382 TYR A C 1
ATOM 3034 O O . TYR A 1 382 ? -23.657 1.695 17.648 1.00 94.06 382 TYR A O 1
ATOM 3042 N N . SER A 1 383 ? -25.799 1.062 17.507 1.00 91.44 383 SER A N 1
ATOM 3043 C CA . SER A 1 383 ? -26.200 1.562 18.834 1.00 91.44 383 SER A CA 1
ATOM 3044 C C . SER A 1 383 ? -26.329 0.452 19.880 1.00 91.44 383 SER A C 1
ATOM 3046 O O . SER A 1 383 ? -26.404 0.708 21.083 1.00 91.44 383 SER A O 1
ATOM 3048 N N . THR A 1 384 ? -26.437 -0.797 19.435 1.00 90.50 384 THR A N 1
ATOM 3049 C CA . THR A 1 384 ? -26.632 -1.976 20.280 1.00 90.50 384 THR A CA 1
ATOM 3050 C C . THR A 1 384 ? -26.023 -3.180 19.578 1.00 90.50 384 THR A C 1
ATOM 3052 O O . THR A 1 384 ? -26.182 -3.328 18.368 1.00 90.50 384 THR A O 1
ATOM 3055 N N . VAL A 1 385 ? -25.312 -4.010 20.332 1.00 91.69 385 VAL A N 1
ATOM 3056 C CA . VAL A 1 385 ? -24.642 -5.227 19.851 1.00 91.69 385 VAL A CA 1
ATOM 3057 C C . VAL A 1 385 ? -24.781 -6.328 20.894 1.00 91.69 385 VAL A C 1
ATOM 3059 O O . VAL A 1 385 ? -25.165 -6.050 22.031 1.00 91.69 385 VAL A O 1
ATOM 3062 N N . THR A 1 386 ? -24.464 -7.573 20.550 1.00 91.44 386 THR A N 1
ATOM 3063 C CA . THR A 1 386 ? -24.342 -8.612 21.578 1.00 91.44 386 THR A CA 1
ATOM 3064 C C . THR A 1 386 ? -22.985 -8.527 22.281 1.00 91.44 386 THR A C 1
ATOM 3066 O O . THR A 1 386 ? -22.006 -8.011 21.732 1.00 91.44 386 THR A O 1
ATOM 3069 N N . LEU A 1 387 ? -22.886 -9.069 23.495 1.00 88.00 387 LEU A N 1
ATOM 3070 C CA . LEU A 1 387 ? -21.604 -9.184 24.193 1.00 88.00 387 LEU A CA 1
ATOM 3071 C C . LEU A 1 387 ? -20.603 -10.036 23.393 1.00 88.00 387 LEU A C 1
ATOM 3073 O O . LEU A 1 387 ? -19.403 -9.765 23.418 1.00 88.00 387 LEU A O 1
ATOM 3077 N N . GLY A 1 388 ? -21.094 -11.024 22.639 1.00 87.06 388 GLY A N 1
ATOM 3078 C CA . GLY A 1 388 ? -20.297 -11.814 21.704 1.00 87.06 388 GLY A CA 1
ATOM 3079 C C . GLY A 1 388 ? -19.678 -11.006 20.567 1.00 87.06 388 GLY A C 1
ATOM 3080 O O . GLY A 1 388 ? -18.528 -11.267 20.211 1.00 87.06 388 GLY A O 1
ATOM 3081 N N . ASP A 1 389 ? -20.412 -10.027 20.035 1.00 88.38 389 ASP A N 1
ATOM 3082 C CA . ASP A 1 389 ? -19.930 -9.136 18.972 1.00 88.38 389 ASP A CA 1
ATOM 3083 C C . ASP A 1 389 ? -18.889 -8.145 19.503 1.00 88.38 389 ASP A C 1
ATOM 3085 O O . ASP A 1 389 ? -17.907 -7.846 18.826 1.00 88.38 389 ASP A O 1
ATOM 3089 N N . LEU A 1 390 ? -19.072 -7.662 20.738 1.00 88.88 390 LEU A N 1
ATOM 3090 C CA . LEU A 1 390 ? -18.136 -6.747 21.399 1.00 88.88 390 LEU A CA 1
ATOM 3091 C C . LEU A 1 390 ? -16.820 -7.443 21.802 1.00 88.88 390 LEU A C 1
ATOM 3093 O O . LEU A 1 390 ? -15.743 -6.832 21.813 1.00 88.88 390 LEU A O 1
ATOM 3097 N N . LEU A 1 391 ? -16.904 -8.734 22.134 1.00 88.75 391 LEU A N 1
ATOM 3098 C CA . LEU A 1 391 ? -15.810 -9.572 22.631 1.00 88.75 391 LEU A CA 1
ATOM 3099 C C . LEU A 1 391 ? -15.587 -10.812 21.747 1.00 88.75 391 LEU A C 1
ATOM 3101 O O . LEU A 1 391 ? -15.678 -11.950 22.231 1.00 88.75 391 LEU A O 1
ATOM 3105 N N . PRO A 1 392 ? -15.271 -10.632 20.453 1.00 84.38 392 PRO A N 1
ATOM 3106 C CA . PRO A 1 392 ? -15.116 -11.758 19.549 1.00 84.38 392 PRO A CA 1
ATOM 3107 C C . PRO A 1 392 ? -13.915 -12.615 19.964 1.00 84.38 392 PRO A C 1
ATOM 3109 O O . PRO A 1 392 ? -12.845 -12.106 20.295 1.00 84.38 392 PRO A O 1
ATOM 3112 N N . GLY A 1 393 ? -14.096 -13.938 19.941 1.00 82.00 393 GLY A N 1
ATOM 3113 C CA . GLY A 1 393 ? -13.073 -14.917 20.335 1.00 82.00 393 GLY A CA 1
ATOM 3114 C C . GLY A 1 393 ? -12.996 -15.215 21.837 1.00 82.00 393 GLY A C 1
ATOM 3115 O O . GLY A 1 393 ? -12.348 -16.187 22.227 1.00 82.00 393 GLY A O 1
ATOM 3116 N N . THR A 1 394 ? -13.693 -14.454 22.685 1.00 84.81 394 THR A N 1
ATOM 3117 C CA . THR A 1 394 ? -13.750 -14.739 24.124 1.00 84.81 394 THR A CA 1
ATOM 3118 C C . THR A 1 394 ? -14.551 -16.013 24.396 1.00 84.81 394 THR A C 1
ATOM 3120 O O . THR A 1 394 ? -15.603 -16.257 23.797 1.00 84.81 394 THR A O 1
ATOM 3123 N N . ARG A 1 395 ? -14.055 -16.840 25.324 1.00 85.75 395 ARG A N 1
ATOM 3124 C CA . ARG A 1 395 ? -14.771 -18.026 25.809 1.00 85.75 395 ARG A CA 1
ATOM 3125 C C . ARG A 1 395 ? -15.881 -17.591 26.760 1.00 85.75 395 ARG A C 1
ATOM 3127 O O . ARG A 1 395 ? -15.603 -17.081 27.838 1.00 85.75 395 ARG A O 1
ATOM 3134 N N . MET A 1 396 ? -17.124 -17.807 26.354 1.00 88.75 396 MET A N 1
ATOM 3135 C CA . MET A 1 396 ? -18.322 -17.490 27.130 1.00 88.75 396 MET A CA 1
ATOM 3136 C C . MET A 1 396 ? -19.438 -18.485 26.797 1.00 88.75 396 MET A C 1
ATOM 3138 O O . MET A 1 396 ? -19.397 -19.122 25.740 1.00 88.75 396 MET A O 1
ATOM 3142 N N . SER A 1 397 ? -20.418 -18.633 27.691 1.00 90.88 397 SER A N 1
ATOM 3143 C CA . SER A 1 397 ? -21.608 -19.447 27.418 1.00 90.88 397 SER A CA 1
ATOM 3144 C C . SER A 1 397 ? -22.449 -18.816 26.300 1.00 90.88 397 SER A C 1
ATOM 3146 O O . SER A 1 397 ? -22.326 -17.624 26.012 1.00 90.88 397 SER A O 1
ATOM 3148 N N . GLY A 1 398 ? -23.320 -19.608 25.667 1.00 88.31 398 GLY A N 1
ATOM 3149 C CA . GLY A 1 398 ? -24.240 -19.091 24.646 1.00 88.31 398 GLY A CA 1
ATOM 3150 C C . GLY A 1 398 ? -25.168 -17.999 25.190 1.00 88.31 398 GLY A C 1
ATOM 3151 O O . GLY A 1 398 ? -25.391 -16.996 24.522 1.00 88.31 398 GLY A O 1
ATOM 3152 N N . GLU A 1 399 ? -25.636 -18.150 26.430 1.00 90.94 399 GLU A N 1
ATOM 3153 C CA . GLU A 1 399 ? -26.471 -17.156 27.113 1.00 90.94 399 GLU A CA 1
ATOM 3154 C C . GLU A 1 399 ? -25.724 -15.837 27.321 1.00 90.94 399 GLU A C 1
ATOM 3156 O O . GLU A 1 399 ? -26.216 -14.784 26.921 1.00 90.94 399 GLU A O 1
ATOM 3161 N N . THR A 1 400 ? -24.502 -15.890 27.865 1.00 87.56 400 THR A N 1
ATOM 3162 C CA . THR A 1 400 ? -23.663 -14.701 28.068 1.00 87.56 400 THR A CA 1
ATOM 3163 C C . THR A 1 400 ? -23.330 -14.021 26.744 1.00 87.56 400 THR A C 1
ATOM 3165 O O . THR A 1 400 ? -23.353 -12.795 26.656 1.00 87.56 400 THR A O 1
ATOM 3168 N N . ARG A 1 401 ? -23.072 -14.805 25.692 1.00 88.25 401 ARG A N 1
ATOM 3169 C CA . ARG A 1 401 ? -22.782 -14.288 24.351 1.00 88.25 401 ARG A CA 1
ATOM 3170 C C . ARG A 1 401 ? -23.914 -13.447 23.784 1.00 88.25 401 ARG A C 1
ATOM 3172 O O . ARG A 1 401 ? -23.640 -12.438 23.145 1.00 88.25 401 ARG A O 1
ATOM 3179 N N . ASN A 1 402 ? -25.152 -13.845 24.052 1.00 91.56 402 ASN A N 1
ATOM 3180 C CA . ASN A 1 402 ? -26.351 -13.228 23.495 1.00 91.56 402 ASN A CA 1
ATOM 3181 C C . ASN A 1 402 ? -26.880 -12.048 24.328 1.00 91.56 402 ASN A C 1
ATOM 3183 O O . ASN A 1 402 ? -27.921 -11.487 23.987 1.00 91.56 402 ASN A O 1
ATOM 3187 N N . ILE A 1 403 ? -26.190 -11.649 25.405 1.00 91.44 403 ILE A N 1
ATOM 3188 C CA . ILE A 1 403 ? -26.561 -10.460 26.184 1.00 91.44 403 ILE A CA 1
ATOM 3189 C C . ILE A 1 403 ? -26.502 -9.229 25.277 1.00 91.44 403 ILE A C 1
ATOM 3191 O O . ILE A 1 403 ? -25.470 -8.945 24.673 1.00 91.44 403 ILE A O 1
ATOM 3195 N N . SER A 1 404 ? -27.606 -8.486 25.213 1.00 92.06 404 SER A N 1
ATOM 3196 C CA . SER A 1 404 ? -27.689 -7.224 24.481 1.00 92.06 404 SER A CA 1
ATOM 3197 C C . SER A 1 404 ? -26.985 -6.108 25.255 1.00 92.06 404 SER A C 1
ATOM 3199 O O . SER A 1 404 ? -27.328 -5.823 26.405 1.00 92.06 404 SER A O 1
ATOM 3201 N N . VAL A 1 405 ? -26.033 -5.449 24.602 1.00 89.12 405 VAL A N 1
ATOM 3202 C CA . VAL A 1 405 ? -25.223 -4.355 25.142 1.00 89.12 405 VAL A CA 1
ATOM 3203 C C . VAL A 1 405 ? -25.553 -3.078 24.383 1.00 89.12 405 VAL A C 1
ATOM 3205 O O . VAL A 1 405 ? -25.379 -2.999 23.164 1.00 89.12 405 VAL A O 1
ATOM 3208 N N . LYS A 1 406 ? -26.028 -2.058 25.102 1.00 91.31 406 LYS A N 1
ATOM 3209 C CA . LYS A 1 406 ? -26.221 -0.724 24.528 1.00 91.31 406 LYS A CA 1
ATOM 3210 C C . LYS A 1 406 ? -24.885 0.010 24.519 1.00 91.31 406 LYS A C 1
ATOM 3212 O O . LYS A 1 406 ? -24.267 0.141 25.568 1.00 91.31 406 LYS A O 1
ATOM 3217 N N . LEU A 1 407 ? -24.479 0.503 23.353 1.00 89.75 407 LEU A N 1
ATOM 3218 C CA . LEU A 1 407 ? -23.210 1.204 23.184 1.00 89.75 407 LEU A CA 1
ATOM 3219 C C . LEU A 1 407 ? -23.352 2.685 23.533 1.00 89.75 407 LEU A C 1
ATOM 3221 O O . LEU A 1 407 ? -24.332 3.336 23.156 1.00 89.75 407 LEU A O 1
ATOM 3225 N N . VAL A 1 408 ? -22.347 3.218 24.223 1.00 89.19 408 VAL A N 1
ATOM 3226 C CA . VAL A 1 408 ? -22.268 4.624 24.623 1.00 89.19 408 VAL A CA 1
ATOM 3227 C C . VAL A 1 408 ? -20.859 5.153 24.324 1.00 89.19 408 VAL A C 1
ATOM 3229 O O . VAL A 1 408 ? -19.890 4.432 24.576 1.00 89.19 408 VAL A O 1
ATOM 3232 N N . PRO A 1 409 ? -20.707 6.385 23.787 1.00 90.25 409 PRO A N 1
ATOM 3233 C CA . PRO A 1 409 ? -19.393 6.959 23.525 1.00 90.25 409 PRO A CA 1
ATOM 3234 C C . PRO A 1 409 ? -18.512 6.886 24.766 1.00 90.25 409 PRO A C 1
ATOM 3236 O O . PRO A 1 409 ? -18.877 7.407 25.820 1.00 90.25 409 PRO A O 1
ATOM 3239 N N . SER A 1 410 ? -17.370 6.227 24.635 1.00 87.94 410 SER A N 1
ATOM 3240 C CA . SER A 1 410 ? -16.514 5.843 25.752 1.00 87.94 410 SER A CA 1
ATOM 3241 C C . SER A 1 410 ? -15.165 6.539 25.672 1.00 87.94 410 SER A C 1
ATOM 3243 O O . SER A 1 410 ? -14.587 6.678 24.593 1.00 87.94 410 SER A O 1
ATOM 3245 N N . ARG A 1 411 ? -14.640 6.956 26.822 1.00 85.31 411 ARG A N 1
ATOM 3246 C CA . ARG A 1 411 ? -13.313 7.564 26.935 1.00 85.31 411 ARG A CA 1
ATOM 3247 C C . ARG A 1 411 ? -12.589 7.076 28.183 1.00 85.31 411 ARG A C 1
ATOM 3249 O O . ARG A 1 411 ? -13.229 6.752 29.187 1.00 85.31 411 ARG A O 1
ATOM 3256 N N . VAL A 1 412 ? -11.262 7.027 28.114 1.00 82.69 412 VAL A N 1
ATOM 3257 C CA . VAL A 1 412 ? -10.415 6.649 29.245 1.00 82.69 412 VAL A CA 1
ATOM 3258 C C . VAL A 1 412 ? -9.954 7.897 29.983 1.00 82.69 412 VAL A C 1
ATOM 3260 O O . VAL A 1 412 ? -9.466 8.847 29.378 1.00 82.69 412 VAL A O 1
ATOM 3263 N N . PHE A 1 413 ? -10.075 7.880 31.307 1.00 75.62 413 PHE A N 1
ATOM 3264 C CA . PHE A 1 413 ? -9.558 8.935 32.172 1.00 75.62 413 PHE A CA 1
ATOM 3265 C C . PHE A 1 413 ? -8.604 8.354 33.210 1.00 75.62 413 PHE A C 1
ATOM 3267 O O . PHE A 1 413 ? -8.819 7.256 33.734 1.00 75.62 413 PHE A O 1
ATOM 3274 N N . ARG A 1 414 ? -7.565 9.125 33.550 1.00 65.88 414 ARG A N 1
ATOM 3275 C CA . ARG A 1 414 ? -6.748 8.862 34.738 1.00 65.88 414 ARG A CA 1
ATOM 3276 C C . ARG A 1 414 ? -7.556 9.257 35.966 1.00 65.88 414 ARG A C 1
ATOM 3278 O O . ARG A 1 414 ? -7.864 10.433 36.151 1.00 65.88 414 ARG A O 1
ATOM 3285 N N . SER A 1 415 ? -7.898 8.288 36.804 1.00 54.84 415 SER A N 1
ATOM 3286 C CA . SER A 1 415 ? -8.565 8.556 38.071 1.00 54.84 415 SER A CA 1
ATOM 3287 C C . SER A 1 415 ? -7.531 8.717 39.182 1.00 54.84 415 SER A C 1
ATOM 3289 O O . SER A 1 415 ? -6.822 7.775 39.538 1.00 54.84 415 SER A O 1
ATOM 3291 N N . SER A 1 416 ? -7.484 9.907 39.783 1.00 44.56 416 SER A N 1
ATOM 3292 C CA . SER A 1 416 ? -6.817 10.143 41.070 1.00 44.56 416 SER A CA 1
ATOM 3293 C C . SER A 1 416 ? -7.649 9.641 42.265 1.00 44.56 416 SER A C 1
ATOM 3295 O O . SER A 1 416 ? -7.175 9.647 43.400 1.00 44.56 416 SER A O 1
ATOM 3297 N N . ALA A 1 417 ? -8.887 9.180 42.034 1.00 39.09 417 ALA A N 1
ATOM 3298 C CA . ALA A 1 417 ? -9.868 8.893 43.081 1.00 39.09 417 ALA A CA 1
ATOM 3299 C C . ALA A 1 417 ? -9.764 7.488 43.707 1.00 39.09 417 ALA A C 1
ATOM 3301 O O . ALA A 1 417 ? -10.459 7.208 44.684 1.00 39.09 417 ALA A O 1
ATOM 3302 N N . CYS A 1 418 ? -8.870 6.611 43.232 1.00 35.31 418 CYS A N 1
ATOM 3303 C CA . CYS A 1 418 ? -8.676 5.288 43.848 1.00 35.31 418 CYS A CA 1
ATOM 3304 C C . CYS A 1 418 ? -7.981 5.315 45.222 1.00 35.31 418 CYS A C 1
ATOM 3306 O O . CYS A 1 418 ? -7.881 4.278 45.872 1.00 35.31 418 CYS A O 1
ATOM 3308 N N . ALA A 1 419 ? -7.597 6.490 45.731 1.00 31.78 419 ALA A N 1
ATOM 3309 C CA . ALA A 1 419 ? -7.021 6.645 47.067 1.00 31.78 419 ALA A CA 1
ATOM 3310 C C . ALA A 1 419 ? -7.984 6.318 48.233 1.00 31.78 419 ALA A C 1
ATOM 3312 O O . ALA A 1 419 ? -7.551 6.314 49.383 1.00 31.78 419 ALA A O 1
ATOM 3313 N N . ARG A 1 420 ? -9.280 6.062 47.986 1.00 32.50 420 ARG A N 1
ATOM 3314 C CA . ARG A 1 420 ? -10.273 5.838 49.059 1.00 32.50 420 ARG A CA 1
ATOM 3315 C C . ARG A 1 420 ? -10.907 4.447 49.118 1.00 32.50 420 ARG A C 1
ATOM 3317 O O . ARG A 1 420 ? -11.732 4.238 49.999 1.00 32.50 420 ARG A O 1
ATOM 3324 N N . VAL A 1 421 ? -10.545 3.502 48.243 1.00 38.25 421 VAL A N 1
ATOM 3325 C CA . VAL A 1 421 ? -11.284 2.221 48.158 1.00 38.25 421 VAL A CA 1
ATOM 3326 C C . VAL A 1 421 ? -10.587 1.035 48.835 1.00 38.25 421 VAL A C 1
ATOM 3328 O O . VAL A 1 421 ? -11.287 0.119 49.233 1.00 38.25 421 VAL A O 1
ATOM 3331 N N . ASN A 1 422 ? -9.269 1.039 49.071 1.00 32.38 422 ASN A N 1
ATOM 3332 C CA . ASN A 1 422 ? -8.617 0.116 50.019 1.00 32.38 422 ASN A CA 1
ATOM 3333 C C . ASN A 1 422 ? -7.151 0.518 50.246 1.00 32.38 422 ASN A C 1
ATOM 3335 O O . ASN A 1 422 ? -6.406 0.729 49.293 1.00 32.38 422 ASN A O 1
ATOM 3339 N N . ALA A 1 423 ? -6.720 0.589 51.507 1.00 30.70 423 ALA A N 1
ATOM 3340 C CA . ALA A 1 423 ? -5.410 1.108 51.923 1.00 30.70 423 ALA A CA 1
ATOM 3341 C C . ALA A 1 423 ? -4.197 0.201 51.591 1.00 30.70 423 ALA A C 1
ATOM 3343 O O . ALA A 1 423 ? -3.111 0.413 52.124 1.00 30.70 423 ALA A O 1
ATOM 3344 N N . SER A 1 424 ? -4.352 -0.808 50.730 1.00 32.97 424 SER A N 1
ATOM 3345 C CA . SER A 1 424 ? -3.309 -1.802 50.428 1.00 32.97 424 SER A CA 1
ATOM 3346 C C . SER A 1 424 ? -2.906 -1.895 48.952 1.00 32.97 424 SER A C 1
ATOM 3348 O O . SER A 1 424 ? -2.088 -2.745 48.606 1.00 32.97 424 SER A O 1
ATOM 3350 N N . VAL A 1 425 ? -3.407 -1.012 48.080 1.00 32.62 425 VAL A N 1
ATOM 3351 C CA . VAL A 1 425 ? -2.990 -0.962 46.668 1.00 32.62 425 VAL A CA 1
ATOM 3352 C C . VAL A 1 425 ? -2.564 0.461 46.301 1.00 32.62 425 VAL A C 1
ATOM 3354 O O . VAL A 1 425 ? -3.420 1.328 46.136 1.00 32.62 425 VAL A O 1
ATOM 3357 N N . PRO A 1 426 ? -1.262 0.747 46.134 1.00 37.59 426 PRO A N 1
ATOM 3358 C CA . PRO A 1 426 ? -0.861 1.927 45.391 1.00 37.59 426 PRO A CA 1
ATOM 3359 C C . PRO A 1 426 ? -1.006 1.580 43.910 1.00 37.59 426 PRO A C 1
ATOM 3361 O O . PRO A 1 426 ? -0.354 0.630 43.485 1.00 37.59 426 PRO A O 1
ATOM 3364 N N . ARG A 1 427 ? -1.828 2.302 43.136 1.00 41.47 427 ARG A N 1
ATOM 3365 C CA . ARG A 1 427 ? -1.602 2.587 41.700 1.00 41.47 427 ARG A CA 1
ATOM 3366 C C . ARG A 1 427 ? -2.782 3.331 41.075 1.00 41.47 427 ARG A C 1
ATOM 3368 O O . ARG A 1 427 ? -3.932 3.142 41.450 1.00 41.47 427 ARG A O 1
ATOM 3375 N N . GLU A 1 428 ? -2.444 4.205 40.134 1.00 40.41 428 GLU A N 1
ATOM 3376 C CA . GLU A 1 428 ? -3.358 4.924 39.247 1.00 40.41 428 GLU A CA 1
ATOM 3377 C C . GLU A 1 428 ? -4.417 3.975 38.666 1.00 40.41 428 GLU A C 1
ATOM 3379 O O . GLU A 1 428 ? -4.064 2.956 38.076 1.00 40.41 428 GLU A O 1
ATOM 3384 N N . ALA A 1 429 ? -5.701 4.307 38.808 1.00 44.84 429 ALA A N 1
ATOM 3385 C CA . ALA A 1 429 ? -6.777 3.546 38.181 1.00 44.84 429 ALA A CA 1
ATOM 3386 C C . ALA A 1 429 ? -7.218 4.230 36.886 1.00 44.84 429 ALA A C 1
ATOM 3388 O O . ALA A 1 429 ? -7.417 5.448 36.849 1.00 44.84 429 ALA A O 1
ATOM 3389 N N . PHE A 1 430 ? -7.385 3.440 35.829 1.00 48.00 430 PHE A N 1
ATOM 3390 C CA . PHE A 1 430 ? -7.895 3.904 34.543 1.00 48.00 430 PHE A CA 1
ATOM 3391 C C . PHE A 1 430 ? -9.362 3.530 34.447 1.00 48.00 430 PHE A C 1
ATOM 3393 O O . PHE A 1 430 ? -9.748 2.386 34.683 1.00 48.00 430 PHE A O 1
ATOM 3400 N N . VAL A 1 431 ? -10.182 4.526 34.146 1.00 52.78 431 VAL A N 1
ATOM 3401 C CA . VAL A 1 431 ? -11.631 4.390 34.159 1.00 52.78 431 VAL A CA 1
ATOM 3402 C C . VAL A 1 431 ? -12.161 4.608 32.757 1.00 52.78 431 VAL A C 1
ATOM 3404 O O . VAL A 1 431 ? -11.879 5.640 32.146 1.00 52.78 431 VAL A O 1
ATOM 3407 N N . LEU A 1 432 ? -12.950 3.646 32.278 1.00 48.69 432 LEU A N 1
ATOM 3408 C CA . LEU A 1 432 ? -13.799 3.830 31.112 1.00 48.69 432 LEU A CA 1
ATOM 3409 C C . LEU A 1 432 ? -15.071 4.552 31.568 1.00 48.69 432 LEU A C 1
ATOM 3411 O O . LEU A 1 432 ? -15.732 4.108 32.512 1.00 48.69 432 LEU A O 1
ATOM 3415 N N . SER A 1 433 ? -15.399 5.671 30.930 1.00 50.78 433 SER A N 1
ATOM 3416 C CA . SER A 1 433 ? -16.645 6.385 31.216 1.00 50.78 433 SER A CA 1
ATOM 3417 C C . SER A 1 433 ? -17.266 6.987 29.965 1.00 50.78 433 SER A C 1
ATOM 3419 O O . SER A 1 433 ? -16.587 7.232 28.964 1.00 50.78 433 SER A O 1
ATOM 3421 N N . GLU A 1 434 ? -18.570 7.238 30.056 1.00 56.53 434 GLU A N 1
ATOM 3422 C CA . GLU A 1 434 ? -19.349 7.925 29.033 1.00 56.53 434 GLU A CA 1
ATOM 3423 C C . GLU A 1 434 ? -18.807 9.349 28.806 1.00 56.53 434 GLU A C 1
ATOM 3425 O O . GLU A 1 434 ? -18.577 10.109 29.756 1.00 56.53 434 GLU A O 1
ATOM 3430 N N . VAL A 1 435 ? -18.631 9.738 27.538 1.00 52.78 435 VAL A N 1
ATOM 3431 C CA . VAL A 1 435 ? -18.201 11.095 27.167 1.00 52.78 435 VAL A CA 1
ATOM 3432 C C . VAL A 1 435 ? -19.167 12.121 27.771 1.00 52.78 435 VAL A C 1
ATOM 3434 O O . VAL A 1 435 ? -20.365 12.114 27.502 1.00 52.78 435 VAL A O 1
ATOM 3437 N N . GLY A 1 436 ? -18.636 13.020 28.605 1.00 42.44 436 GLY A N 1
ATOM 3438 C CA . GLY A 1 436 ? -19.419 14.052 29.294 1.00 42.44 436 GLY A CA 1
ATOM 3439 C C . GLY A 1 436 ? -20.073 13.608 30.610 1.00 42.44 436 GLY A C 1
ATOM 3440 O O . GLY A 1 436 ? -20.678 14.445 31.279 1.00 42.44 436 GLY A O 1
ATOM 3441 N N . LYS A 1 437 ? -19.929 12.341 31.028 1.00 46.84 437 LYS A N 1
ATOM 3442 C CA . LYS A 1 437 ? -20.425 11.829 32.320 1.00 46.84 437 LYS A CA 1
ATOM 3443 C C . LYS A 1 437 ? -19.366 10.986 33.054 1.00 46.84 437 LYS A C 1
ATOM 3445 O O . LYS A 1 437 ? -19.558 9.784 33.241 1.00 46.84 437 LYS A O 1
ATOM 3450 N N . PRO A 1 438 ? -18.294 11.609 33.580 1.00 48.06 438 PRO A N 1
ATOM 3451 C CA . PRO A 1 438 ? -17.193 10.903 34.251 1.00 48.06 438 PRO A CA 1
ATOM 3452 C C . PRO A 1 438 ? -17.595 10.157 35.542 1.00 48.06 438 PRO A C 1
ATOM 3454 O O . PRO A 1 438 ? -16.787 9.426 36.102 1.00 48.06 438 PRO A O 1
ATOM 3457 N N . GLN A 1 439 ? -18.830 10.329 36.030 1.00 39.88 439 GLN A N 1
ATOM 3458 C CA . GLN A 1 439 ? -19.361 9.641 37.215 1.00 39.88 439 GLN A CA 1
ATOM 3459 C C . GLN A 1 439 ? -19.934 8.241 36.923 1.00 39.88 439 GLN A C 1
ATOM 3461 O O . GLN A 1 439 ? -20.157 7.478 37.860 1.00 39.88 439 GLN A O 1
ATOM 3466 N N . ARG A 1 440 ? -20.168 7.874 35.653 1.00 39.72 440 ARG A N 1
ATOM 3467 C CA . ARG A 1 440 ? -20.551 6.505 35.263 1.00 39.72 440 ARG A CA 1
ATOM 3468 C C . ARG A 1 440 ? -19.293 5.729 34.893 1.00 39.72 440 ARG A C 1
ATOM 3470 O O . ARG A 1 440 ? -18.794 5.843 33.779 1.00 39.72 440 ARG A O 1
ATOM 3477 N N . VAL A 1 441 ? -18.763 5.010 35.876 1.00 38.56 441 VAL A N 1
ATOM 3478 C CA . VAL A 1 441 ? -17.450 4.359 35.839 1.00 38.56 441 VAL A CA 1
ATOM 3479 C C . VAL A 1 441 ? -17.623 2.852 35.699 1.00 38.56 441 VAL A C 1
ATOM 3481 O O . VAL A 1 441 ? -18.153 2.214 36.607 1.00 38.56 441 VAL A O 1
ATOM 3484 N N . ALA A 1 442 ? -17.125 2.273 34.607 1.00 46.38 442 ALA A N 1
ATOM 3485 C CA . ALA A 1 442 ? -16.827 0.845 34.565 1.00 46.38 442 ALA A CA 1
ATOM 3486 C C . ALA A 1 442 ? -15.388 0.650 35.068 1.00 46.38 442 ALA A C 1
ATOM 3488 O O . ALA A 1 442 ? -14.426 1.087 34.429 1.00 46.38 442 ALA A O 1
ATOM 3489 N N . LEU A 1 443 ? -15.237 0.049 36.252 1.00 36.72 443 LEU A N 1
ATOM 3490 C CA . LEU A 1 443 ? -13.930 -0.227 36.846 1.00 36.72 443 LEU A CA 1
ATOM 3491 C C . LEU A 1 443 ? -13.352 -1.501 36.213 1.00 36.72 443 LEU A C 1
ATOM 3493 O O . LEU A 1 443 ? -13.915 -2.582 36.372 1.00 36.72 443 LEU A O 1
ATOM 3497 N N . TRP A 1 444 ? -12.224 -1.387 35.512 1.00 38.41 444 TRP A N 1
ATOM 3498 C CA . TRP A 1 444 ? -11.451 -2.550 35.078 1.00 38.41 444 TRP A CA 1
ATOM 3499 C C . TRP A 1 444 ? -10.437 -2.908 36.163 1.00 38.41 444 TRP A C 1
ATOM 3501 O O . TRP A 1 444 ? -9.459 -2.195 36.360 1.00 38.41 444 TRP A O 1
ATOM 3511 N N . VAL A 1 445 ? -10.669 -4.019 36.863 1.00 28.08 445 VAL A N 1
ATOM 3512 C CA . VAL A 1 445 ? -9.677 -4.644 37.747 1.00 28.08 445 VAL A CA 1
ATOM 3513 C C . VAL A 1 445 ? -9.491 -6.078 37.271 1.00 28.08 445 VAL A C 1
ATOM 3515 O O . VAL A 1 445 ? -10.291 -6.957 37.577 1.00 28.08 445 VAL A O 1
ATOM 3518 N N . ALA A 1 446 ? -8.440 -6.329 36.493 1.00 27.59 446 ALA A N 1
ATOM 3519 C CA . ALA A 1 446 ? -8.060 -7.688 36.131 1.00 27.59 446 ALA A CA 1
ATOM 3520 C C . ALA A 1 446 ? -7.051 -8.196 37.167 1.00 27.59 446 ALA A C 1
ATOM 3522 O O . ALA A 1 446 ? -5.848 -7.966 37.059 1.00 27.59 446 ALA A O 1
ATOM 3523 N N . LYS A 1 447 ? -7.533 -8.892 38.201 1.00 24.22 447 LYS A N 1
ATOM 3524 C CA . LYS A 1 447 ? -6.653 -9.503 39.203 1.00 24.22 447 LYS A CA 1
ATOM 3525 C C . LYS A 1 447 ? -5.881 -10.657 38.553 1.00 24.22 447 LYS A C 1
ATOM 3527 O O . LYS A 1 447 ? -6.423 -11.734 38.318 1.00 24.22 447 LYS A O 1
ATOM 3532 N N . VAL A 1 448 ? -4.598 -10.442 38.259 1.00 26.78 448 VAL A N 1
ATOM 3533 C CA . VAL A 1 448 ? -3.674 -11.515 37.870 1.00 26.78 448 VAL A CA 1
ATOM 3534 C C . VAL A 1 448 ? -3.437 -12.380 39.102 1.00 26.78 448 VAL A C 1
ATOM 3536 O O . VAL A 1 448 ? -2.624 -12.017 39.941 1.00 26.78 448 VAL A O 1
ATOM 3539 N N . HIS A 1 449 ? -4.192 -13.468 39.240 1.00 24.88 449 HIS A N 1
ATOM 3540 C CA . HIS A 1 449 ? -3.807 -14.776 39.793 1.00 24.88 449 HIS A CA 1
ATOM 3541 C C . HIS A 1 449 ? -5.008 -15.708 39.587 1.00 24.88 449 HIS A C 1
ATOM 3543 O O . HIS A 1 449 ? -6.128 -15.363 39.949 1.00 24.88 449 HIS A O 1
ATOM 3549 N N . GLY A 1 450 ? -4.777 -16.851 38.935 1.00 26.58 450 GLY A N 1
ATOM 3550 C CA . GLY A 1 450 ? -5.805 -17.699 38.331 1.00 26.58 450 GLY A CA 1
ATOM 3551 C C . GLY A 1 450 ? -7.063 -17.922 39.174 1.00 26.58 450 GLY A C 1
ATOM 3552 O O . GLY A 1 450 ? -7.046 -18.703 40.118 1.00 26.58 450 GLY A O 1
ATOM 3553 N N . ARG A 1 451 ? -8.158 -17.275 38.767 1.00 23.17 451 ARG A N 1
ATOM 3554 C CA . ARG A 1 451 ? -9.550 -17.747 38.801 1.00 23.17 451 ARG A CA 1
ATOM 3555 C C . ARG A 1 451 ? -10.415 -16.764 38.010 1.00 23.17 451 ARG A C 1
ATOM 3557 O O . ARG A 1 451 ? -10.057 -15.604 37.845 1.00 23.17 451 ARG A O 1
ATOM 3564 N N . ALA A 1 452 ? -11.472 -17.310 37.425 1.00 25.20 452 ALA A N 1
ATOM 3565 C CA . ALA A 1 452 ? -12.322 -16.696 36.420 1.00 25.20 452 ALA A CA 1
ATOM 3566 C C . ALA A 1 452 ? -13.040 -15.419 36.890 1.00 25.20 452 ALA A C 1
ATOM 3568 O O . ALA A 1 452 ? -13.132 -15.138 38.079 1.00 25.20 452 ALA A O 1
ATOM 3569 N N . ILE A 1 453 ? -13.549 -14.693 35.892 1.00 27.02 453 ILE A N 1
ATOM 3570 C CA . ILE A 1 453 ? -14.434 -13.529 35.971 1.00 27.02 453 ILE A CA 1
ATOM 3571 C C . ILE A 1 453 ? -15.562 -13.783 36.982 1.00 27.02 453 ILE A C 1
ATOM 3573 O O . ILE A 1 453 ? -16.439 -14.603 36.728 1.00 27.02 453 ILE A O 1
ATOM 3577 N N . GLU A 1 454 ? -15.557 -13.035 38.079 1.00 26.25 454 GLU A N 1
ATOM 3578 C CA . GLU A 1 454 ? -16.711 -12.793 38.943 1.00 26.25 454 GLU A CA 1
ATOM 3579 C C . GLU A 1 454 ? -16.645 -11.336 39.424 1.00 26.25 454 GLU A C 1
ATOM 3581 O O . GLU A 1 454 ? -15.557 -10.804 39.632 1.00 26.25 454 GLU A O 1
ATOM 3586 N N . GLU A 1 455 ? -17.826 -10.734 39.587 1.00 26.77 455 GLU A N 1
ATOM 3587 C CA . GLU A 1 455 ? -18.121 -9.394 40.130 1.00 26.77 455 GLU A CA 1
ATOM 3588 C C . GLU A 1 455 ? -18.323 -8.244 39.121 1.00 26.77 455 GLU A C 1
ATOM 3590 O O . GLU A 1 455 ? -17.551 -7.296 39.015 1.00 26.77 455 GLU A O 1
ATOM 3595 N N . LEU A 1 456 ? -19.497 -8.260 38.477 1.00 28.17 456 LEU A N 1
ATOM 3596 C CA . LEU A 1 456 ? -20.303 -7.049 38.291 1.00 28.17 456 LEU A CA 1
ATOM 3597 C C . LEU A 1 456 ? -21.585 -7.215 39.112 1.00 28.17 456 LEU A C 1
ATOM 3599 O O . LEU A 1 456 ? -22.493 -7.938 38.712 1.00 28.17 456 LEU A O 1
ATOM 3603 N N . GLY A 1 457 ? -21.642 -6.553 40.268 1.00 27.95 457 GLY A N 1
ATOM 3604 C CA . GLY A 1 457 ? -22.866 -6.421 41.057 1.00 27.95 457 GLY A CA 1
ATOM 3605 C C . GLY A 1 457 ? -22.646 -6.576 42.554 1.00 27.95 457 GLY A C 1
ATOM 3606 O O . GLY A 1 457 ? -22.734 -7.684 43.066 1.00 27.95 457 GLY A O 1
ATOM 3607 N N . ASN A 1 458 ? -22.391 -5.462 43.248 1.00 26.45 458 ASN A N 1
ATOM 3608 C CA . ASN A 1 458 ? -23.019 -5.113 44.531 1.00 26.45 458 ASN A CA 1
ATOM 3609 C C . ASN A 1 458 ? -22.313 -3.912 45.170 1.00 26.45 458 ASN A C 1
ATOM 3611 O O . ASN A 1 458 ? -21.340 -4.076 45.895 1.00 26.45 458 ASN A O 1
ATOM 3615 N N . HIS A 1 459 ? -22.863 -2.712 44.984 1.00 27.14 459 HIS A N 1
ATOM 3616 C CA . HIS A 1 459 ? -22.743 -1.665 45.999 1.00 27.14 459 HIS A CA 1
ATOM 3617 C C . HIS A 1 459 ? -23.915 -0.682 45.939 1.00 27.14 459 HIS A C 1
ATOM 3619 O O . HIS A 1 459 ? -23.738 0.502 45.713 1.00 27.14 459 HIS A O 1
ATOM 3625 N N . GLU A 1 460 ? -25.119 -1.180 46.222 1.00 28.03 460 GLU A N 1
ATOM 3626 C CA . GLU A 1 460 ? -26.171 -0.383 46.861 1.00 28.03 460 GLU A CA 1
ATOM 3627 C C . GLU A 1 460 ? -26.902 -1.276 47.874 1.00 28.03 460 GLU A C 1
ATOM 3629 O O . GLU A 1 460 ? -27.860 -1.974 47.562 1.00 28.03 460 GLU A O 1
ATOM 3634 N N . ARG A 1 461 ? -26.418 -1.291 49.121 1.00 26.31 461 ARG A N 1
ATOM 3635 C CA . ARG A 1 461 ? -27.273 -1.589 50.275 1.00 26.31 461 ARG A CA 1
ATOM 3636 C C . ARG A 1 461 ? -27.489 -0.277 51.003 1.00 26.31 461 ARG A C 1
ATOM 3638 O O . ARG A 1 461 ? -26.678 0.100 51.840 1.00 26.31 461 ARG A O 1
ATOM 3645 N N . ASN A 1 462 ? -28.584 0.395 50.677 1.00 26.64 462 ASN A N 1
ATOM 3646 C CA . ASN A 1 462 ? -29.271 1.240 51.637 1.00 26.64 462 ASN A CA 1
ATOM 3647 C C . ASN A 1 462 ? -30.745 0.838 51.665 1.00 26.64 462 ASN A C 1
ATOM 3649 O O . ASN A 1 462 ? -31.357 0.554 50.641 1.00 26.64 462 ASN A O 1
ATOM 3653 N N . ASN A 1 463 ? -31.246 0.733 52.890 1.00 28.17 463 ASN A N 1
ATOM 3654 C CA . ASN A 1 463 ? -32.540 0.200 53.282 1.00 28.17 463 ASN A CA 1
ATOM 3655 C C . ASN A 1 463 ? -33.716 0.797 52.495 1.00 28.17 463 ASN A C 1
ATOM 3657 O O . ASN A 1 463 ? -33.872 2.013 52.440 1.00 28.17 463 ASN A O 1
ATOM 3661 N N . GLY A 1 464 ? -34.599 -0.067 51.995 1.00 23.83 464 GLY A N 1
ATOM 3662 C CA . GLY A 1 464 ? -35.880 0.337 51.425 1.00 23.83 464 GLY A CA 1
ATOM 3663 C C . GLY A 1 464 ? -36.605 -0.841 50.788 1.00 23.83 464 GLY A C 1
ATOM 3664 O O . GLY A 1 464 ? -36.258 -1.277 49.700 1.00 23.83 464 GLY A O 1
ATOM 3665 N N . VAL A 1 465 ? -37.596 -1.373 51.498 1.00 25.53 465 VAL A N 1
ATOM 3666 C CA . VAL A 1 465 ? -38.586 -2.341 51.003 1.00 25.53 465 VAL A CA 1
ATOM 3667 C C . VAL A 1 465 ? -39.280 -1.780 49.747 1.00 25.53 465 VAL A C 1
ATOM 3669 O O . VAL A 1 465 ? -39.478 -0.573 49.684 1.00 25.53 465 VAL A O 1
ATOM 3672 N N . TRP A 1 466 ? -39.623 -2.637 48.773 1.00 22.61 466 TRP A N 1
ATOM 3673 C CA . TRP A 1 466 ? -40.919 -2.744 48.057 1.00 22.61 466 TRP A CA 1
ATOM 3674 C C . TRP A 1 466 ? -40.773 -3.461 46.690 1.00 22.61 466 TRP A C 1
ATOM 3676 O O . TRP A 1 466 ? -40.222 -2.929 45.737 1.00 22.61 466 TRP A O 1
ATOM 3686 N N . ASN A 1 467 ? -41.300 -4.691 46.653 1.00 22.67 467 ASN A N 1
ATOM 3687 C CA . ASN A 1 467 ? -42.122 -5.362 45.631 1.00 22.67 467 ASN A CA 1
ATOM 3688 C C . ASN A 1 467 ? -41.872 -5.189 44.106 1.00 22.67 467 ASN A C 1
ATOM 3690 O O . ASN A 1 467 ? -42.159 -4.149 43.525 1.00 22.67 467 ASN A O 1
ATOM 3694 N N . SER A 1 468 ? -41.655 -6.354 43.470 1.00 23.36 468 SER A N 1
ATOM 3695 C CA . SER A 1 468 ? -41.950 -6.746 42.067 1.00 23.36 468 SER A CA 1
ATOM 3696 C C . SER A 1 468 ? -40.895 -6.445 40.977 1.00 23.36 468 SER A C 1
ATOM 3698 O O . SER A 1 468 ? -40.264 -5.392 41.002 1.00 23.36 468 SER A O 1
ATOM 3700 N N . PRO A 1 469 ? -40.681 -7.365 40.005 1.00 22.42 469 PRO A N 1
ATOM 3701 C CA . PRO A 1 469 ? -39.537 -7.333 39.091 1.00 22.42 469 PRO A CA 1
ATOM 3702 C C . PRO A 1 469 ? -39.814 -6.499 37.827 1.00 22.42 469 PRO A C 1
ATOM 3704 O O . PRO A 1 469 ? -40.906 -6.606 37.265 1.00 22.42 469 PRO A O 1
ATOM 3707 N N . PRO A 1 470 ? -38.828 -5.768 37.273 1.00 23.69 470 PRO A N 1
ATOM 3708 C CA . PRO A 1 470 ? -38.862 -5.364 35.879 1.00 23.69 470 PRO A CA 1
ATOM 3709 C C . PRO A 1 470 ? -38.144 -6.406 35.015 1.00 23.69 470 PRO A C 1
ATOM 3711 O O . PRO A 1 470 ? -36.949 -6.670 35.149 1.00 23.69 470 PRO A O 1
ATOM 3714 N N . THR A 1 471 ? -38.894 -6.978 34.084 1.00 28.36 471 THR A N 1
ATOM 3715 C CA . THR A 1 471 ? -38.400 -7.643 32.879 1.00 28.36 471 THR A CA 1
ATOM 3716 C C . THR A 1 471 ? -37.601 -6.665 32.008 1.00 28.36 471 THR A C 1
ATOM 3718 O O . THR A 1 471 ? -38.129 -5.624 31.620 1.00 28.36 471 THR A O 1
ATOM 3721 N N . SER A 1 472 ? -36.360 -7.041 31.677 1.00 24.67 472 SER A N 1
ATOM 3722 C CA . SER A 1 472 ? -35.450 -6.556 30.611 1.00 24.67 472 SER A CA 1
ATOM 3723 C C . SER A 1 472 ? -34.051 -6.227 31.151 1.00 24.67 472 SER A C 1
ATOM 3725 O O . SER A 1 472 ? -33.716 -5.107 31.528 1.00 24.67 472 SER A O 1
ATOM 3727 N N . SER A 1 473 ? -33.195 -7.246 31.185 1.00 23.62 473 SER A N 1
ATOM 3728 C CA . SER A 1 473 ? -31.770 -7.109 31.485 1.00 23.62 473 SER A CA 1
ATOM 3729 C C . SER A 1 473 ? -31.054 -6.444 30.304 1.00 23.62 473 SER A C 1
ATOM 3731 O O . SER A 1 473 ? -30.600 -7.114 29.379 1.00 23.62 473 SER A O 1
ATOM 3733 N N . SER A 1 474 ? -30.991 -5.113 30.332 1.00 22.50 474 SER A N 1
ATOM 3734 C CA . SER A 1 474 ? -30.141 -4.304 29.453 1.00 22.50 474 SER A CA 1
ATOM 3735 C C . SER A 1 474 ? -28.849 -3.999 30.209 1.00 22.50 474 SER A C 1
ATOM 3737 O O . SER A 1 474 ? -28.902 -3.312 31.231 1.00 22.50 474 SER A O 1
ATOM 3739 N N . LEU A 1 475 ? -27.700 -4.499 29.746 1.00 25.62 475 LEU A N 1
ATOM 3740 C CA . LEU A 1 475 ? -26.412 -4.094 30.312 1.00 25.62 475 LEU A CA 1
ATOM 3741 C C . LEU A 1 475 ? -25.987 -2.779 29.638 1.00 25.62 475 LEU A C 1
ATOM 3743 O O . LEU A 1 475 ? -25.889 -2.707 28.410 1.00 25.62 475 LEU A O 1
ATOM 3747 N N . TYR A 1 476 ? -25.773 -1.737 30.439 1.00 25.66 476 TYR A N 1
ATOM 3748 C CA . TYR A 1 476 ? -25.150 -0.492 29.992 1.00 25.66 476 TYR A CA 1
ATOM 3749 C C . TYR A 1 476 ? -23.647 -0.622 30.243 1.00 25.66 476 TYR A C 1
ATOM 3751 O O . TYR A 1 476 ? -23.249 -0.800 31.396 1.00 25.66 476 TYR A O 1
ATOM 3759 N N . LEU A 1 477 ? -22.844 -0.572 29.179 1.00 32.88 477 LEU A N 1
ATOM 3760 C CA . LEU A 1 477 ? -21.384 -0.468 29.248 1.00 32.88 477 LEU A CA 1
ATOM 3761 C C . LEU A 1 477 ? -20.940 0.876 28.679 1.00 32.88 477 LEU A C 1
ATOM 3763 O O . LEU A 1 477 ? -21.470 1.256 27.608 1.00 32.88 477 LEU A O 1
#

Organism: NCBI:txid29920